Protein 1YY7 (pdb70)

Structure (mmCIF, N/CA/C/O backbone):
data_1YY7
#
_entry.id   1YY7
#
_cell.length_a   100.412
_cell.length_b   100.412
_cell.length_c   181.890
_cell.angle_alpha   90.00
_cell.angle_beta   90.00
_cell.angle_gamma   120.00
#
_symmetry.space_group_name_H-M   'P 65 2 2'
#
loop_
_entity.id
_entity.type
_entity.pdbx_description
1 polymer 'stringent starvation protein A'
2 non-polymer 'CITRIC ACID'
3 water water
#
loop_
_atom_site.group_PDB
_atom_site.id
_atom_site.type_symbol
_atom_site.label_atom_id
_atom_site.label_alt_id
_atom_site.label_comp_id
_atom_site.label_asym_id
_atom_site.label_entity_id
_atom_site.label_seq_id
_atom_site.pdbx_PDB_ins_code
_atom_site.Cartn_x
_atom_site.Cartn_y
_atom_site.Cartn_z
_atom_site.occupancy
_atom_site.B_iso_or_equiv
_atom_site.auth_seq_id
_atom_site.auth_comp_id
_atom_site.auth_asym_id
_atom_site.auth_atom_id
_atom_site.pdbx_PDB_model_num
ATOM 1 N N . ALA A 1 4 ? 65.455 14.395 3.226 1.00 34.53 4 ALA A N 1
ATOM 2 C CA . ALA A 1 4 ? 66.697 15.102 3.661 1.00 36.79 4 ALA A CA 1
ATOM 3 C C . ALA A 1 4 ? 67.032 16.230 2.683 1.00 37.40 4 ALA A C 1
ATOM 4 O O . ALA A 1 4 ? 66.764 16.123 1.478 1.00 33.49 4 ALA A O 1
ATOM 6 N N . ALA A 1 5 ? 67.615 17.309 3.205 1.00 38.58 5 ALA A N 1
ATOM 7 C CA . ALA A 1 5 ? 67.981 18.468 2.383 1.00 34.40 5 ALA A CA 1
ATOM 8 C C . ALA A 1 5 ? 68.825 18.057 1.169 1.00 34.28 5 ALA A C 1
ATOM 9 O O . ALA A 1 5 ? 68.633 18.587 0.077 1.00 29.40 5 ALA A O 1
ATOM 11 N N . ASN A 1 6 ? 69.746 17.112 1.356 1.00 31.45 6 ASN A N 1
ATOM 12 C CA . ASN A 1 6 ? 70.589 16.667 0.246 1.00 38.49 6 ASN A CA 1
ATOM 13 C C . ASN A 1 6 ? 69.814 15.871 -0.810 1.00 42.25 6 ASN A C 1
ATOM 14 O O . ASN A 1 6 ? 70.328 15.612 -1.902 1.00 42.91 6 ASN A O 1
ATOM 19 N N . LYS A 1 7 ? 68.577 15.496 -0.496 1.00 42.13 7 LYS A N 1
ATOM 20 C CA . LYS A 1 7 ? 67.769 14.731 -1.440 1.00 45.58 7 LYS A CA 1
ATOM 21 C C . LYS A 1 7 ? 66.703 15.550 -2.180 1.00 45.51 7 LYS A C 1
ATOM 22 O O . LYS A 1 7 ? 66.088 15.059 -3.128 1.00 46.04 7 LYS A O 1
ATOM 28 N N . ARG A 1 8 ? 66.487 16.791 -1.752 1.00 44.22 8 ARG A N 1
ATOM 29 C CA . ARG A 1 8 ? 65.501 17.660 -2.390 1.00 41.34 8 ARG A CA 1
ATOM 30 C C . ARG A 1 8 ? 66.052 18.190 -3.707 1.00 44.33 8 ARG A C 1
ATOM 31 O O . ARG A 1 8 ? 67.267 18.234 -3.904 1.00 46.72 8 ARG A O 1
ATOM 39 N N . SER A 1 9 ? 65.161 18.598 -4.606 1.00 43.04 9 SER A N 1
ATOM 40 C CA . SER A 1 9 ? 65.578 19.114 -5.908 1.00 43.18 9 SER A CA 1
ATOM 41 C C . SER A 1 9 ? 65.741 20.629 -5.874 1.00 41.17 9 SER A C 1
ATOM 42 O O . SER A 1 9 ? 66.044 21.249 -6.894 1.00 44.14 9 SER A O 1
ATOM 45 N N . VAL A 1 10 ? 65.525 21.216 -4.698 1.00 37.74 10 VAL A N 1
ATOM 46 C CA . VAL A 1 10 ? 65.661 22.658 -4.504 1.00 31.61 10 VAL A CA 1
ATOM 47 C C . VAL A 1 10 ? 66.705 22.912 -3.424 1.00 29.67 10 VAL A C 1
ATOM 48 O O . VAL A 1 10 ? 66.728 22.214 -2.412 1.00 27.22 10 VAL A O 1
ATOM 52 N N . MET A 1 11 ? 67.564 23.903 -3.653 1.00 23.98 11 MET A N 1
ATOM 53 C CA . MET A 1 11 ? 68.619 24.276 -2.707 1.00 22.45 11 MET A CA 1
ATOM 54 C C . MET A 1 11 ? 68.073 24.658 -1.343 1.00 17.76 11 MET A C 1
ATOM 55 O O . MET A 1 11 ? 66.972 25.186 -1.222 1.00 16.94 11 MET A O 1
ATOM 60 N N . THR A 1 12 ? 68.894 24.446 -0.325 1.00 16.10 12 THR A N 1
ATOM 61 C CA . THR A 1 12 ? 68.518 24.806 1.020 1.00 14.65 12 THR A CA 1
ATOM 62 C C . THR A 1 12 ? 69.648 25.616 1.620 1.00 15.07 12 THR A C 1
ATOM 63 O O . THR A 1 12 ? 70.806 25.223 1.516 1.00 17.27 12 THR A O 1
ATOM 67 N N . LEU A 1 13 ? 69.315 26.762 2.209 1.00 11.12 13 LEU A N 1
ATOM 68 C CA . LEU A 1 13 ? 70.308 27.572 2.878 1.00 13.44 13 LEU A CA 1
ATOM 69 C C . LEU A 1 13 ? 69.982 27.589 4.367 1.00 18.24 13 LEU A C 1
ATOM 70 O O . LEU A 1 13 ? 68.870 27.972 4.756 1.00 17.02 13 LEU A O 1
ATOM 75 N N . PHE A 1 14 ? 70.932 27.151 5.192 1.00 14.66 14 PHE A N 1
ATOM 76 C CA . PHE A 1 14 ? 70.769 27.228 6.638 1.00 14.34 14 PHE A CA 1
ATOM 77 C C . PHE A 1 14 ? 71.419 28.567 6.948 1.00 12.02 14 PHE A C 1
ATOM 78 O O . PHE A 1 14 ? 72.597 28.795 6.659 1.00 12.98 14 PHE A O 1
ATOM 86 N N . SER A 1 15 ? 70.640 29.460 7.534 1.00 14.17 15 SER A N 1
ATOM 87 C CA . SER A 1 15 ? 71.097 30.821 7.781 1.00 12.36 15 SER A CA 1
ATOM 88 C C . SER A 1 15 ? 70.922 31.303 9.199 1.00 13.29 15 SER A C 1
ATOM 89 O O . SER A 1 15 ? 70.069 30.807 9.918 1.00 20.52 15 SER A O 1
ATOM 92 N N . GLY A 1 16 ? 71.748 32.261 9.598 1.00 12.64 16 GLY A N 1
ATOM 93 C CA . GLY A 1 16 ? 71.614 32.855 10.913 1.00 12.74 16 GLY A CA 1
ATOM 94 C C . GLY A 1 16 ? 70.799 34.116 10.636 1.00 23.00 16 GLY A C 1
ATOM 95 O O . GLY A 1 16 ? 71.149 34.877 9.725 1.00 22.25 16 GLY A O 1
ATOM 96 N N . PRO A 1 17 ? 69.710 34.370 11.388 1.00 25.63 17 PRO A N 1
ATOM 97 C CA . PRO A 1 17 ? 68.833 35.543 11.216 1.00 24.65 17 PRO A CA 1
ATOM 98 C C . PRO A 1 17 ? 69.515 36.922 11.211 1.00 18.39 17 PRO A C 1
ATOM 99 O O . PRO A 1 17 ? 69.054 37.831 10.531 1.00 18.97 17 PRO A O 1
ATOM 103 N N . THR A 1 18 ? 70.582 37.093 11.984 1.00 18.46 18 THR A N 1
ATOM 104 C CA . THR A 1 18 ? 71.288 38.377 12.003 1.00 17.46 18 THR A CA 1
ATOM 105 C C . THR A 1 18 ? 72.769 38.185 11.703 1.00 14.46 18 THR A C 1
ATOM 106 O O . THR A 1 18 ? 73.582 39.070 11.939 1.00 14.59 18 THR A O 1
ATOM 110 N N . ASP A 1 19 ? 73.116 37.021 11.174 1.00 16.39 19 ASP A N 1
ATOM 111 C CA . ASP A 1 19 ? 74.508 36.711 10.848 1.00 15.58 19 ASP A CA 1
ATOM 112 C C . ASP A 1 19 ? 74.968 37.426 9.562 1.00 16.09 19 ASP A C 1
ATOM 113 O O . ASP A 1 19 ? 74.446 37.161 8.481 1.00 14.83 19 ASP A O 1
ATOM 118 N N . ILE A 1 20 ? 75.952 38.316 9.690 1.00 17.54 20 ILE A N 1
ATOM 119 C CA . ILE A 1 20 ? 76.472 39.083 8.560 1.00 14.91 20 ILE A CA 1
ATOM 120 C C . ILE A 1 20 ? 76.900 38.190 7.401 1.00 17.45 20 ILE A C 1
ATOM 121 O O . ILE A 1 20 ? 76.679 38.527 6.236 1.00 17.87 20 ILE A O 1
ATOM 126 N N . PHE A 1 21 ? 77.490 37.038 7.702 1.00 17.66 21 PHE A N 1
ATOM 127 C CA . PHE A 1 21 ? 77.916 36.133 6.635 1.00 15.68 21 PHE A CA 1
ATOM 128 C C . PHE A 1 21 ? 76.733 35.511 5.895 1.00 14.39 21 PHE A C 1
ATOM 129 O O . PHE A 1 21 ? 76.781 35.337 4.678 1.00 12.76 21 PHE A O 1
ATOM 137 N N . SER A 1 22 ? 75.676 35.165 6.622 1.00 12.15 22 SER A N 1
ATOM 138 C CA . SER A 1 22 ? 74.490 34.593 5.978 1.00 12.98 22 SER A CA 1
ATOM 139 C C . SER A 1 22 ? 73.847 35.678 5.095 1.00 10.39 22 SER A C 1
ATOM 140 O O . SER A 1 22 ? 73.297 35.395 4.032 1.00 11.08 22 SER A O 1
ATOM 143 N N . HIS A 1 23 ? 73.929 36.924 5.547 1.00 12.86 23 HIS A N 1
ATOM 144 C CA . HIS A 1 23 ? 73.363 38.048 4.806 1.00 14.73 23 HIS A CA 1
ATOM 145 C C . HIS A 1 23 ? 74.061 38.163 3.439 1.00 15.20 23 HIS A C 1
ATOM 146 O O . HIS A 1 23 ? 73.406 38.348 2.415 1.00 14.39 23 HIS A O 1
ATOM 153 N N . GLN A 1 24 ? 75.387 38.051 3.425 1.00 10.76 24 GLN A N 1
ATOM 154 C CA . GLN A 1 24 ? 76.122 38.112 2.168 1.00 11.92 24 GLN A CA 1
ATOM 155 C C . GLN A 1 24 ? 75.532 37.110 1.185 1.00 13.55 24 GLN A C 1
ATOM 156 O O . GLN A 1 24 ? 75.206 37.449 0.039 1.00 12.80 24 GLN A O 1
ATOM 162 N N . VAL A 1 25 ? 75.427 35.862 1.639 1.00 11.72 25 VAL A N 1
ATOM 163 C CA . VAL A 1 25 ? 74.908 34.781 0.816 1.00 12.41 25 VAL A CA 1
ATOM 164 C C . VAL A 1 25 ? 73.458 35.023 0.368 1.00 12.81 25 VAL A C 1
ATOM 165 O O . VAL A 1 25 ? 73.120 34.766 -0.781 1.00 11.75 25 VAL A O 1
ATOM 169 N N . ARG A 1 26 ? 72.611 35.517 1.270 1.00 12.12 26 ARG A N 1
ATOM 170 C CA . ARG A 1 26 ? 71.224 35.800 0.906 1.00 11.82 26 ARG A CA 1
ATOM 171 C C . ARG A 1 26 ? 71.122 36.896 -0.176 1.00 14.98 26 ARG A C 1
ATOM 172 O O . ARG A 1 26 ? 70.195 36.886 -0.992 1.00 11.30 26 ARG A O 1
ATOM 180 N N . ILE A 1 27 ? 72.073 37.829 -0.200 1.00 12.84 27 ILE A N 1
ATOM 181 C CA . ILE A 1 27 ? 72.035 38.849 -1.242 1.00 12.17 27 ILE A CA 1
ATOM 182 C C . ILE A 1 27 ? 72.365 38.155 -2.575 1.00 15.91 27 ILE A C 1
ATOM 183 O O . ILE A 1 27 ? 71.683 38.365 -3.585 1.00 14.61 27 ILE A O 1
ATOM 188 N N . VAL A 1 28 ? 73.387 37.304 -2.579 1.00 12.66 28 VAL A N 1
ATOM 189 C CA . VAL A 1 28 ? 73.755 36.624 -3.813 1.00 10.39 28 VAL A CA 1
ATOM 190 C C . VAL A 1 28 ? 72.626 35.710 -4.320 1.00 11.40 28 VAL A C 1
ATOM 191 O O . VAL A 1 28 ? 72.346 35.673 -5.523 1.00 12.30 28 VAL A O 1
ATOM 195 N N . LEU A 1 29 ? 71.960 34.989 -3.422 1.00 11.11 29 LEU A N 1
ATOM 196 C CA . LEU A 1 29 ? 70.876 34.113 -3.868 1.00 13.12 29 LEU A CA 1
ATOM 197 C C . LEU A 1 29 ? 69.787 34.929 -4.546 1.00 10.29 29 LEU A C 1
ATOM 198 O O . LEU A 1 29 ? 69.255 34.519 -5.567 1.00 12.34 29 LEU A O 1
ATOM 203 N N . ALA A 1 30 ? 69.454 36.078 -3.974 1.00 10.87 30 ALA A N 1
ATOM 204 C CA . ALA A 1 30 ? 68.425 36.938 -4.538 1.00 11.62 30 ALA A CA 1
ATOM 205 C C . ALA A 1 30 ? 68.846 37.496 -5.896 1.00 13.71 30 ALA A C 1
ATOM 206 O O . ALA A 1 30 ? 68.028 37.570 -6.805 1.00 15.23 30 ALA A O 1
ATOM 208 N N . GLU A 1 31 ? 70.117 37.884 -6.036 1.00 10.72 31 GLU A N 1
ATOM 209 C CA . GLU A 1 31 ? 70.619 38.419 -7.313 1.00 12.48 31 GLU A CA 1
ATOM 210 C C . GLU A 1 31 ? 70.528 37.387 -8.441 1.00 15.53 31 GLU A C 1
ATOM 211 O O . GLU A 1 31 ? 70.241 37.728 -9.582 1.00 17.20 31 GLU A O 1
ATOM 217 N N . LYS A 1 32 ? 70.799 36.128 -8.109 1.00 16.55 32 LYS A N 1
ATOM 218 C CA . LYS A 1 32 ? 70.751 35.051 -9.071 1.00 11.00 32 LYS A CA 1
ATOM 219 C C . LYS A 1 32 ? 69.310 34.608 -9.341 1.00 13.93 32 LYS A C 1
ATOM 220 O O . LYS A 1 32 ? 69.044 33.929 -10.326 1.00 14.89 32 LYS A O 1
ATOM 226 N N . GLY A 1 33 ? 68.393 34.990 -8.458 1.00 11.56 33 GLY A N 1
ATOM 227 C CA . GLY A 1 33 ? 66.995 34.635 -8.630 1.00 18.80 33 GLY A CA 1
ATOM 228 C C . GLY A 1 33 ? 66.663 33.153 -8.607 1.00 21.61 33 GLY A C 1
ATOM 229 O O . GLY A 1 33 ? 65.610 32.745 -9.105 1.00 21.58 33 GLY A O 1
ATOM 230 N N . VAL A 1 34 ? 67.543 32.345 -8.027 1.00 18.54 34 VAL A N 1
ATOM 231 C CA . VAL A 1 34 ? 67.330 30.898 -7.954 1.00 18.14 34 VAL A CA 1
ATOM 232 C C . VAL A 1 34 ? 66.344 30.488 -6.857 1.00 16.15 34 VAL A C 1
ATOM 233 O O . VAL A 1 34 ? 66.165 31.193 -5.862 1.00 16.04 34 VAL A O 1
ATOM 237 N N . SER A 1 35 ? 65.712 29.339 -7.047 1.00 17.59 35 SER A N 1
ATOM 238 C CA . SER A 1 35 ? 64.788 28.827 -6.046 1.00 21.02 35 SER A CA 1
ATOM 239 C C . SER A 1 35 ? 65.625 28.261 -4.912 1.00 17.39 35 SER A C 1
ATOM 240 O O . SER A 1 35 ? 66.553 27.485 -5.144 1.00 18.99 35 SER A O 1
ATOM 243 N N . VAL A 1 36 ? 65.300 28.662 -3.692 1.00 18.41 36 VAL A N 1
ATOM 244 C CA . VAL A 1 36 ? 66.018 28.179 -2.525 1.00 19.80 36 VAL A CA 1
ATOM 245 C C . VAL A 1 36 ? 65.136 28.264 -1.284 1.00 23.80 36 VAL A C 1
ATOM 246 O O . VAL A 1 36 ? 64.400 29.236 -1.081 1.00 21.56 36 VAL A O 1
ATOM 250 N N . GLU A 1 37 ? 65.209 27.223 -0.466 1.00 20.68 37 GLU A N 1
ATOM 251 C CA . GLU A 1 37 ? 64.455 27.175 0.768 1.00 20.54 37 GLU A CA 1
ATOM 252 C C . GLU A 1 37 ? 65.420 27.670 1.837 1.00 17.78 37 GLU A C 1
ATOM 253 O O . GLU A 1 37 ? 66.445 27.046 2.096 1.00 21.68 37 GLU A O 1
ATOM 259 N N . ILE A 1 38 ? 65.100 28.804 2.439 1.00 18.95 38 ILE A N 1
ATOM 260 C CA . ILE A 1 38 ? 65.958 29.382 3.459 1.00 20.41 38 ILE A CA 1
ATOM 261 C C . ILE A 1 38 ? 65.434 29.103 4.860 1.00 22.82 38 ILE A C 1
ATOM 262 O O . ILE A 1 38 ? 64.302 29.454 5.186 1.00 20.25 38 ILE A O 1
ATOM 267 N N . GLU A 1 39 ? 66.262 28.464 5.680 1.00 19.28 39 GLU A N 1
ATOM 268 C CA . GLU A 1 39 ? 65.893 28.150 7.057 1.00 21.90 39 GLU A CA 1
ATOM 269 C C . GLU A 1 39 ? 66.733 28.941 8.043 1.00 19.26 39 GLU A C 1
ATOM 270 O O . GLU A 1 39 ? 67.945 28.767 8.100 1.00 18.19 39 GLU A O 1
ATOM 276 N N . GLN A 1 40 ? 66.101 29.814 8.813 1.00 17.44 40 GLN A N 1
ATOM 277 C CA . GLN A 1 40 ? 66.832 30.573 9.818 1.00 22.19 40 GLN A CA 1
ATOM 278 C C . GLN A 1 40 ? 66.960 29.611 11.013 1.00 26.98 40 GLN A C 1
ATOM 279 O O . GLN A 1 40 ? 65.957 29.083 11.500 1.00 26.89 40 GLN A O 1
ATOM 285 N N . VAL A 1 41 ? 68.184 29.376 11.478 1.00 22.07 41 VAL A N 1
ATOM 286 C CA . VAL A 1 41 ? 68.389 28.440 12.566 1.00 23.22 41 VAL A CA 1
ATOM 287 C C . VAL A 1 41 ? 68.537 29.087 13.931 1.00 26.84 41 VAL A C 1
ATOM 288 O O . VAL A 1 41 ? 68.787 30.283 14.049 1.00 26.51 41 VAL A O 1
ATOM 292 N N . GLU A 1 42 ? 68.377 28.270 14.964 1.00 29.26 42 GLU A N 1
ATOM 293 C CA . GLU A 1 42 ? 68.506 28.732 16.332 1.00 29.99 42 GLU A CA 1
ATOM 294 C C . GLU A 1 42 ? 69.673 27.928 16.894 1.00 30.80 42 GLU A C 1
ATOM 295 O O . GLU A 1 42 ? 69.708 26.702 1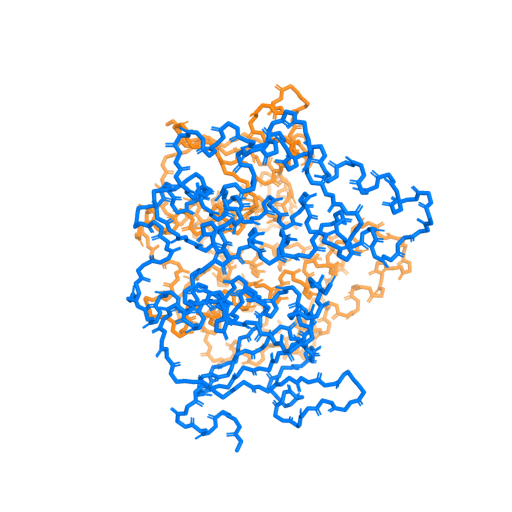6.768 1.00 20.16 42 GLU A O 1
ATOM 301 N N . ALA A 1 43 ? 70.630 28.627 17.496 1.00 29.84 43 ALA A N 1
ATOM 302 C CA . ALA A 1 43 ? 71.822 28.001 18.054 1.00 37.48 43 ALA A CA 1
ATOM 303 C C . ALA A 1 43 ? 71.535 26.835 18.989 1.00 39.35 43 ALA A C 1
ATOM 304 O O . ALA A 1 43 ? 72.242 25.828 18.978 1.00 45.51 43 ALA A O 1
ATOM 306 N N . ASP A 1 44 ? 70.493 26.970 19.794 1.00 40.05 44 ASP A N 1
ATOM 307 C CA . ASP A 1 44 ? 70.136 25.934 20.750 1.00 43.58 44 ASP A CA 1
ATOM 308 C C . ASP A 1 44 ? 69.576 24.663 20.114 1.00 43.16 44 ASP A C 1
ATOM 309 O O . ASP A 1 44 ? 69.783 23.566 20.636 1.00 40.29 44 ASP A O 1
ATOM 314 N N . ASN A 1 45 ? 68.855 24.805 19.003 1.00 34.76 45 ASN A N 1
ATOM 315 C CA . ASN A 1 45 ? 68.262 23.649 18.351 1.00 33.18 45 ASN A CA 1
ATOM 316 C C . ASN A 1 45 ? 68.364 23.659 16.828 1.00 30.68 45 ASN A C 1
ATOM 317 O O . ASN A 1 45 ? 67.398 23.956 16.123 1.00 26.12 45 ASN A O 1
ATOM 322 N N . LEU A 1 46 ? 69.549 23.306 16.340 1.00 22.07 46 LEU A N 1
ATOM 323 C CA . LEU A 1 46 ? 69.840 23.257 14.916 1.00 21.62 46 LEU A CA 1
ATOM 324 C C . LEU A 1 46 ? 69.101 22.130 14.207 1.00 23.86 46 LEU A C 1
ATOM 325 O O . LEU A 1 46 ? 68.897 21.058 14.768 1.00 18.51 46 LEU A O 1
ATOM 330 N N . PRO A 1 47 ? 68.703 22.355 12.947 1.00 21.01 47 PRO A N 1
ATOM 331 C CA . PRO A 1 47 ? 68.000 21.281 12.251 1.00 20.38 47 PRO A CA 1
ATOM 332 C C . PRO A 1 47 ? 68.894 20.069 12.034 1.00 21.53 47 PRO A C 1
ATOM 333 O O . PRO A 1 47 ? 70.104 20.195 11.885 1.00 20.34 47 PRO A O 1
ATOM 337 N N . GLN A 1 48 ? 68.282 18.893 12.020 1.00 19.23 48 GLN A N 1
ATOM 338 C CA . GLN A 1 48 ? 69.011 17.654 11.826 1.00 19.18 48 GLN A CA 1
ATOM 339 C C . GLN A 1 48 ? 69.844 17.609 10.544 1.00 19.50 48 GLN A C 1
ATOM 340 O O . GLN A 1 48 ? 70.962 17.114 10.573 1.00 15.59 48 GLN A O 1
ATOM 346 N N . ASP A 1 49 ? 69.319 18.103 9.422 1.00 18.51 49 ASP A N 1
ATOM 347 C CA . ASP A 1 49 ? 70.104 18.046 8.185 1.00 19.10 49 ASP A CA 1
ATOM 348 C C . ASP A 1 49 ? 71.391 18.859 8.252 1.00 17.23 49 ASP A C 1
ATOM 349 O O . ASP A 1 49 ? 72.391 18.492 7.645 1.00 20.24 49 ASP A O 1
ATOM 354 N N . LEU A 1 50 ? 71.368 19.962 8.983 1.00 18.12 50 LEU A N 1
ATOM 355 C CA . LEU A 1 50 ? 72.559 20.784 9.109 1.00 17.52 50 LEU A CA 1
ATOM 356 C C . LEU A 1 50 ? 73.581 19.989 9.903 1.00 18.07 50 LEU A C 1
ATOM 357 O O . LEU A 1 50 ? 74.765 19.958 9.556 1.00 18.76 50 LEU A O 1
ATOM 362 N N . ILE A 1 51 ? 73.124 19.345 10.970 1.00 17.79 51 ILE A N 1
ATOM 363 C CA . ILE A 1 51 ? 74.016 18.551 11.809 1.00 21.29 51 ILE A CA 1
ATOM 364 C C . ILE A 1 51 ? 74.629 17.394 11.014 1.00 19.51 51 ILE A C 1
ATOM 365 O O . ILE A 1 51 ? 75.826 17.143 11.109 1.00 20.59 51 ILE A O 1
ATOM 370 N N . ASP A 1 52 ? 73.816 16.721 10.206 1.00 21.13 52 ASP A N 1
ATOM 371 C CA . ASP A 1 52 ? 74.297 15.604 9.398 1.00 18.31 52 ASP A CA 1
ATOM 372 C C . ASP A 1 52 ? 75.227 15.996 8.246 1.00 22.19 52 ASP A C 1
ATOM 373 O O . ASP A 1 52 ? 76.166 15.269 7.919 1.00 20.77 52 ASP A O 1
ATOM 378 N N . LEU A 1 53 ? 74.972 17.140 7.622 1.00 18.26 53 LEU A N 1
ATOM 379 C CA . LEU A 1 53 ? 75.773 17.550 6.476 1.00 17.23 53 LEU A CA 1
ATOM 380 C C . LEU A 1 53 ? 76.974 18.444 6.773 1.00 14.70 53 LEU A C 1
ATOM 381 O O . LEU A 1 53 ? 77.943 18.425 6.031 1.00 14.33 53 LEU A O 1
ATOM 386 N N . ASN A 1 54 ? 76.912 19.221 7.850 1.00 15.61 54 ASN A N 1
ATOM 387 C CA . ASN A 1 54 ? 78.006 20.110 8.208 1.00 18.25 54 ASN A CA 1
ATOM 388 C C . ASN A 1 54 ? 78.522 19.778 9.604 1.00 21.17 54 ASN A C 1
ATOM 389 O O . ASN A 1 54 ? 77.979 20.246 10.603 1.00 19.58 54 ASN A O 1
ATOM 394 N N . PRO A 1 55 ? 79.600 18.985 9.688 1.00 22.55 55 PRO A N 1
ATOM 395 C CA . PRO A 1 55 ? 80.175 18.599 10.984 1.00 24.02 55 PRO A CA 1
ATOM 396 C C . PRO A 1 55 ? 80.528 19.758 11.918 1.00 24.81 55 PRO A C 1
ATOM 397 O O . PRO A 1 55 ? 80.604 19.578 13.131 1.00 25.25 55 PRO A O 1
ATOM 401 N N . TYR A 1 56 ? 80.735 20.944 11.364 1.00 18.13 56 TYR A N 1
ATOM 402 C CA . TYR A 1 56 ? 81.076 22.096 12.186 1.00 15.90 56 TYR A CA 1
ATOM 403 C C . TYR A 1 56 ? 79.833 22.812 12.708 1.00 17.80 56 TYR A C 1
ATOM 404 O O . TYR A 1 56 ? 79.938 23.705 13.541 1.00 18.24 56 TYR A O 1
ATOM 413 N N . ARG A 1 57 ? 78.661 22.433 12.201 1.00 18.30 57 ARG A N 1
ATOM 414 C CA . ARG A 1 57 ? 77.405 23.042 12.640 1.00 17.53 57 ARG A CA 1
ATOM 415 C C . ARG A 1 57 ? 77.402 24.570 12.564 1.00 18.53 57 ARG A C 1
ATOM 416 O O . ARG A 1 57 ? 76.987 25.259 13.502 1.00 19.91 57 ARG A O 1
ATOM 424 N N . THR A 1 58 ? 77.869 25.114 11.455 1.00 16.39 58 THR A N 1
ATOM 425 C CA . THR A 1 58 ? 77.900 26.560 11.320 1.00 15.09 58 THR A CA 1
ATOM 426 C C . THR A 1 58 ? 76.956 27.019 10.216 1.00 14.10 58 THR A C 1
ATOM 427 O O . THR A 1 58 ? 76.447 26.210 9.421 1.00 13.88 58 THR A O 1
ATOM 431 N N . VAL A 1 59 ? 76.734 28.327 10.182 1.00 15.67 59 VAL A N 1
ATOM 432 C CA . VAL A 1 59 ? 75.924 28.959 9.159 1.00 16.56 59 VAL A CA 1
ATOM 433 C C . VAL A 1 59 ? 76.778 30.123 8.684 1.00 14.77 59 VAL A C 1
ATOM 434 O O . VAL A 1 59 ? 77.578 30.658 9.452 1.00 16.75 59 VAL A O 1
ATOM 438 N N . PRO A 1 60 ? 76.647 30.504 7.404 1.00 15.48 60 PRO A N 1
ATOM 439 C CA . PRO A 1 60 ? 75.733 29.861 6.452 1.00 14.25 60 PRO A CA 1
ATOM 440 C C . PRO A 1 60 ? 76.237 28.531 5.895 1.00 14.39 60 PRO A C 1
ATOM 441 O O . PRO A 1 60 ? 77.444 28.305 5.773 1.00 11.77 60 PRO A O 1
ATOM 445 N N . THR A 1 61 ? 75.290 27.671 5.540 1.00 11.85 61 THR A N 1
ATOM 446 C CA . THR A 1 61 ? 75.583 26.378 4.928 1.00 14.30 61 THR A CA 1
ATOM 447 C C . THR A 1 61 ? 74.600 26.224 3.785 1.00 15.37 61 THR A C 1
ATOM 448 O O . THR A 1 61 ? 73.389 26.369 3.985 1.00 14.04 61 THR A O 1
ATOM 452 N N . LEU A 1 62 ? 75.111 25.961 2.585 1.00 13.21 62 LEU A N 1
ATOM 453 C CA . LEU A 1 62 ? 74.247 25.772 1.421 1.00 12.31 62 LEU A CA 1
ATOM 454 C C . LEU A 1 62 ? 74.275 24.302 1.032 1.00 15.32 62 LEU A C 1
ATOM 455 O O . LEU A 1 62 ? 75.336 23.708 0.923 1.00 17.46 62 LEU A O 1
ATOM 460 N N . VAL A 1 63 ? 73.105 23.718 0.836 1.00 18.46 63 VAL A N 1
ATOM 461 C CA . VAL A 1 63 ? 73.023 22.331 0.412 1.00 19.50 63 VAL A CA 1
ATOM 462 C C . VAL A 1 63 ? 72.352 22.358 -0.959 1.00 22.04 63 VAL A C 1
ATOM 463 O O . VAL A 1 63 ? 71.224 22.808 -1.093 1.00 20.27 63 VAL A O 1
ATOM 467 N N . ASP A 1 64 ? 73.074 21.916 -1.978 1.00 22.02 64 ASP A N 1
ATOM 468 C CA . ASP A 1 64 ? 72.545 21.867 -3.329 1.00 26.28 64 ASP A CA 1
ATOM 469 C C . ASP A 1 64 ? 72.810 20.426 -3.750 1.00 27.48 64 ASP A C 1
ATOM 470 O O . ASP A 1 64 ? 73.939 20.066 -4.068 1.00 24.17 64 ASP A O 1
ATOM 475 N N . ARG A 1 65 ? 71.770 19.594 -3.701 1.00 31.69 65 ARG A N 1
ATOM 476 C CA . ARG A 1 65 ? 71.896 18.184 -4.054 1.00 36.19 65 ARG A CA 1
ATOM 477 C C . ARG A 1 65 ? 72.875 17.491 -3.101 1.00 36.88 65 ARG A C 1
ATOM 478 O O . ARG A 1 65 ? 72.730 17.607 -1.886 1.00 35.60 65 ARG A O 1
ATOM 486 N N . GLU A 1 66 ? 73.868 16.778 -3.631 1.00 33.83 66 GLU A N 1
ATOM 487 C CA . GLU A 1 66 ? 74.827 16.105 -2.757 1.00 32.47 66 GLU A CA 1
ATOM 488 C C . GLU A 1 66 ? 76.008 16.980 -2.337 1.00 28.79 66 GLU A C 1
ATOM 489 O O . GLU A 1 66 ? 76.938 16.506 -1.685 1.00 28.05 66 GLU A O 1
ATOM 495 N N . LEU A 1 67 ? 75.975 18.256 -2.698 1.00 21.71 67 LEU A N 1
ATOM 496 C CA . LEU A 1 67 ? 77.061 19.152 -2.322 1.00 20.46 67 LEU A CA 1
ATOM 497 C C . LEU A 1 67 ? 76.674 20.020 -1.128 1.00 15.30 67 LEU A C 1
ATOM 498 O O . LEU A 1 67 ? 75.633 20.671 -1.145 1.00 17.89 67 LEU A O 1
ATOM 503 N N . THR A 1 68 ? 77.512 20.021 -0.095 1.00 15.14 68 THR A N 1
ATOM 504 C CA . THR A 1 68 ? 77.285 20.844 1.085 1.00 14.85 68 THR A CA 1
ATOM 505 C C . THR A 1 68 ? 78.430 21.846 1.173 1.00 15.25 68 THR A C 1
ATOM 506 O O . THR A 1 68 ? 79.591 21.459 1.195 1.00 17.29 68 THR A O 1
ATOM 510 N N . LEU A 1 69 ? 78.114 23.137 1.202 1.00 15.54 69 LEU A N 1
ATOM 511 C CA . LEU A 1 69 ? 79.158 24.158 1.293 1.00 12.36 69 LEU A CA 1
ATOM 512 C C . LEU A 1 69 ? 78.937 25.069 2.489 1.00 12.78 69 LEU A C 1
ATOM 513 O O . LEU A 1 69 ? 77.806 25.319 2.904 1.00 12.83 69 LEU A O 1
ATOM 518 N N . TYR A 1 70 ? 80.036 25.506 3.078 1.00 10.22 70 TYR A N 1
ATOM 519 C CA . TYR A 1 70 ? 80.023 26.465 4.158 1.00 11.58 70 TYR A CA 1
ATOM 520 C C . TYR A 1 70 ? 81.206 27.389 3.916 1.00 14.31 70 TYR A C 1
ATOM 521 O O . TYR A 1 70 ? 82.038 27.119 3.062 1.00 13.59 70 TYR A O 1
ATOM 530 N N . GLU A 1 71 ? 81.299 28.470 4.670 1.00 13.95 71 GLU A N 1
ATOM 531 C CA . GLU A 1 71 ? 82.291 29.496 4.360 1.00 16.71 71 GLU A CA 1
ATOM 532 C C . GLU A 1 71 ? 81.614 30.322 3.286 1.00 11.04 71 GLU A C 1
ATOM 533 O O . GLU A 1 71 ? 81.528 29.876 2.134 1.00 13.45 71 GLU A O 1
ATOM 539 N N . SER A 1 72 ? 81.120 31.509 3.624 1.00 16.19 72 SER A N 1
ATOM 540 C CA . SER A 1 72 ? 80.349 32.312 2.669 1.00 14.67 72 SER A CA 1
ATOM 541 C C . SER A 1 72 ? 81.068 32.586 1.327 1.00 15.49 72 SER A C 1
ATOM 542 O O . SER A 1 72 ? 80.414 32.596 0.281 1.00 13.54 72 SER A O 1
ATOM 545 N N . ARG A 1 73 ? 82.379 32.808 1.351 1.00 16.23 73 ARG A N 1
ATOM 546 C CA . ARG A 1 73 ? 83.166 33.072 0.138 1.00 17.84 73 ARG A CA 1
ATOM 547 C C . ARG A 1 73 ? 83.034 31.929 -0.878 1.00 16.19 73 ARG A C 1
ATOM 548 O O . ARG A 1 73 ? 82.813 32.151 -2.070 1.00 13.55 73 ARG A O 1
ATOM 556 N N . ILE A 1 74 ? 83.185 30.708 -0.385 1.00 12.44 74 ILE A N 1
ATOM 557 C CA . ILE A 1 74 ? 83.085 29.508 -1.201 1.00 12.18 74 ILE A CA 1
ATOM 558 C C . ILE A 1 74 ? 81.660 29.372 -1.724 1.00 10.84 74 ILE A C 1
ATOM 559 O O . ILE A 1 74 ? 81.458 29.035 -2.883 1.00 11.62 74 ILE A O 1
ATOM 564 N N . ILE A 1 75 ? 80.672 29.625 -0.863 1.00 14.14 75 ILE A N 1
ATOM 565 C CA . ILE A 1 75 ? 79.271 29.552 -1.283 1.00 13.01 75 ILE A CA 1
ATOM 566 C C . ILE A 1 75 ? 78.991 30.610 -2.359 1.00 12.71 75 ILE A C 1
ATOM 567 O O . ILE A 1 75 ? 78.384 30.310 -3.374 1.00 12.78 75 ILE A O 1
ATOM 572 N N . MET A 1 76 ? 79.437 31.847 -2.138 1.00 15.15 76 MET A N 1
ATOM 573 C CA . MET A 1 76 ? 79.169 32.896 -3.111 1.00 12.41 76 MET A CA 1
ATOM 574 C C . MET A 1 76 ? 79.824 32.643 -4.460 1.00 12.26 76 MET A C 1
ATOM 575 O O . MET A 1 76 ? 79.204 32.875 -5.488 1.00 13.54 76 MET A O 1
ATOM 580 N N . GLU A 1 77 ? 81.068 32.170 -4.473 1.00 13.87 77 GLU A N 1
ATOM 581 C CA . GLU A 1 77 ? 81.728 31.895 -5.744 1.00 14.14 77 GLU A CA 1
ATOM 582 C C . GLU A 1 77 ? 81.085 30.683 -6.420 1.00 17.40 77 GLU A C 1
ATOM 583 O O . GLU A 1 77 ? 81.015 30.602 -7.659 1.00 15.42 77 GLU A O 1
ATOM 589 N N . TYR A 1 78 ? 80.603 29.739 -5.611 1.00 13.21 78 TYR A N 1
ATOM 590 C CA . TYR A 1 78 ? 79.911 28.573 -6.169 1.00 13.52 78 TYR A CA 1
ATOM 591 C C . TYR A 1 78 ? 78.674 29.088 -6.931 1.00 12.62 78 TYR A C 1
ATOM 592 O O . TYR A 1 78 ? 78.451 28.765 -8.110 1.00 13.60 78 TYR A O 1
ATOM 601 N N . LEU A 1 79 ? 77.872 29.895 -6.245 1.00 10.62 79 LEU A N 1
ATOM 602 C CA . LEU A 1 79 ? 76.674 30.458 -6.844 1.00 11.13 79 LEU A CA 1
ATOM 603 C C . LEU A 1 79 ? 76.976 31.241 -8.111 1.00 10.18 79 LEU A C 1
ATOM 604 O O . LEU A 1 79 ? 76.253 31.125 -9.100 1.00 14.20 79 LEU A O 1
ATOM 609 N N . ASP A 1 80 ? 78.052 32.024 -8.101 1.00 9.96 80 ASP A N 1
ATOM 610 C CA . ASP A 1 80 ? 78.400 32.827 -9.285 1.00 10.66 80 ASP A CA 1
ATOM 611 C C . ASP A 1 80 ? 78.847 31.966 -10.468 1.00 12.18 80 ASP A C 1
ATOM 612 O O . ASP A 1 80 ? 78.576 32.297 -11.627 1.00 14.30 80 ASP A O 1
ATOM 617 N N . GLU A 1 81 ? 79.524 30.863 -10.175 1.00 11.71 81 GLU A N 1
ATOM 618 C CA . GLU A 1 81 ? 80.005 29.953 -11.215 1.00 15.18 81 GLU A CA 1
ATOM 619 C C . GLU A 1 81 ? 78.869 29.068 -11.727 1.00 17.07 81 GLU A C 1
ATOM 620 O O . GLU A 1 81 ? 78.729 28.862 -12.929 1.00 13.71 81 GLU A O 1
ATOM 626 N N . ARG A 1 82 ? 78.047 28.567 -10.814 1.00 14.12 82 ARG A N 1
ATOM 627 C CA . ARG A 1 82 ? 76.932 27.703 -11.191 1.00 17.52 82 ARG A CA 1
ATOM 628 C C . ARG A 1 82 ? 75.786 28.454 -11.906 1.00 20.48 82 ARG A C 1
ATOM 629 O O . ARG A 1 82 ? 75.160 27.921 -12.824 1.00 16.89 82 ARG A O 1
ATOM 637 N N . PHE A 1 83 ? 75.529 29.692 -11.492 1.00 17.53 83 PHE A N 1
ATOM 638 C CA . PHE A 1 83 ? 74.469 30.518 -12.075 1.00 18.81 83 PHE A CA 1
ATOM 639 C C . PHE A 1 83 ? 75.101 31.835 -12.546 1.00 19.01 83 PHE A C 1
ATOM 640 O O . PHE A 1 83 ? 75.081 32.827 -11.816 1.00 18.73 83 PHE A O 1
ATOM 648 N N . PRO A 1 84 ? 75.640 31.869 -13.782 1.00 17.69 84 PRO A N 1
ATOM 649 C CA . PRO A 1 84 ? 76.300 33.045 -14.364 1.00 17.49 84 PRO A CA 1
ATOM 650 C C . PRO A 1 84 ? 75.531 34.354 -14.456 1.00 16.02 84 PRO A C 1
ATOM 651 O O . PRO A 1 84 ? 76.139 35.418 -14.419 1.00 17.33 84 PRO A O 1
ATOM 655 N N . HIS A 1 85 ? 74.208 34.283 -14.573 1.00 17.12 85 HIS A N 1
ATOM 656 C CA . HIS A 1 85 ? 73.390 35.489 -14.725 1.00 14.60 85 HIS A CA 1
ATOM 657 C C . HIS A 1 85 ? 72.740 36.017 -13.442 1.00 15.28 85 HIS A C 1
ATOM 658 O O . HIS A 1 85 ? 71.995 35.307 -12.785 1.00 15.55 85 HIS A O 1
ATOM 665 N N . PRO A 1 86 ? 73.054 37.262 -13.049 1.00 14.14 86 PRO A N 1
ATOM 666 C CA . PRO A 1 86 ? 73.961 38.218 -13.696 1.00 15.42 86 PRO A CA 1
ATOM 667 C C . PRO A 1 86 ? 75.376 38.038 -13.105 1.00 13.22 86 PRO A C 1
ATOM 668 O O . PRO A 1 86 ? 75.528 37.582 -11.976 1.00 10.65 86 PRO A O 1
ATOM 672 N N . PRO A 1 87 ? 76.421 38.404 -13.861 1.00 14.33 87 PRO A N 1
ATOM 673 C CA . PRO A 1 87 ? 77.787 38.244 -13.342 1.00 13.32 87 PRO A CA 1
ATOM 674 C C . PRO A 1 87 ? 78.095 39.086 -12.110 1.00 12.89 87 PRO A C 1
ATOM 675 O O . PRO A 1 87 ? 77.853 40.301 -12.106 1.00 11.87 87 PRO A O 1
ATOM 679 N N . LEU A 1 88 ? 78.616 38.446 -11.057 1.00 8.25 88 LEU A N 1
ATOM 680 C CA . LEU A 1 88 ? 78.960 39.175 -9.828 1.00 10.72 88 LEU A CA 1
ATOM 681 C C . LEU A 1 88 ? 80.474 39.204 -9.580 1.00 10.43 88 LEU A C 1
ATOM 682 O O . LEU A 1 88 ? 80.936 39.602 -8.514 1.00 13.14 88 LEU A O 1
ATOM 687 N N . MET A 1 89 ? 81.232 38.778 -10.585 1.00 10.56 89 MET A N 1
ATOM 688 C CA . MET A 1 89 ? 82.690 38.797 -10.534 1.00 10.45 89 MET A CA 1
ATOM 689 C C . MET A 1 89 ? 83.245 39.286 -11.871 1.00 12.50 89 MET A C 1
ATOM 690 O O . MET A 1 89 ? 82.581 39.190 -12.907 1.00 12.43 89 MET A O 1
ATOM 695 N N . PRO A 1 90 ? 84.469 39.841 -11.866 1.00 13.35 90 PRO A N 1
ATOM 696 C CA . PRO A 1 90 ? 85.015 40.297 -13.150 1.00 13.80 90 PRO A CA 1
ATOM 697 C C . PRO A 1 90 ? 85.294 39.030 -13.964 1.00 13.94 90 PRO A C 1
ATOM 698 O O . PRO A 1 90 ? 85.293 37.927 -13.404 1.00 13.47 90 PRO A O 1
ATOM 702 N N . VAL A 1 91 ? 85.522 39.183 -15.266 1.00 9.74 91 VAL A N 1
ATOM 703 C CA . VAL A 1 91 ? 85.818 38.058 -16.130 1.00 12.10 91 VAL A CA 1
ATOM 704 C C . VAL A 1 91 ? 87.315 37.709 -16.187 1.00 11.10 91 VAL A C 1
ATOM 705 O O . VAL A 1 91 ? 87.691 36.530 -16.180 1.00 12.02 91 VAL A O 1
ATOM 709 N N . TYR A 1 92 ? 88.169 38.724 -16.214 1.00 11.42 92 TYR A N 1
ATOM 710 C CA . TYR A 1 92 ? 89.612 38.481 -16.330 1.00 17.48 92 TYR A CA 1
ATOM 711 C C . TYR A 1 92 ? 90.369 38.216 -15.022 1.00 12.11 92 TYR A C 1
ATOM 712 O O . TYR A 1 92 ? 90.019 38.756 -13.973 1.00 14.80 92 TYR A O 1
ATOM 721 N N . PRO A 1 93 ? 91.428 37.379 -15.080 1.00 13.87 93 PRO A N 1
ATOM 722 C CA . PRO A 1 93 ? 92.263 37.003 -13.923 1.00 12.06 93 PRO A CA 1
ATOM 723 C C . PRO A 1 93 ? 92.754 38.146 -13.032 1.00 11.45 93 PRO A C 1
ATOM 724 O O . PRO A 1 93 ? 92.623 38.088 -11.813 1.00 8.67 93 PRO A O 1
ATOM 728 N N . VAL A 1 94 ? 93.322 39.184 -13.634 1.00 14.41 94 VAL A N 1
ATOM 729 C CA . VAL A 1 94 ? 93.821 40.296 -12.842 1.00 14.24 94 VAL A CA 1
ATOM 730 C C . VAL A 1 94 ? 92.696 40.979 -12.049 1.00 15.38 94 VAL A C 1
ATOM 731 O O . VAL A 1 94 ? 92.806 41.133 -10.826 1.00 12.90 94 VAL A O 1
ATOM 735 N N . ALA A 1 95 ? 91.614 41.371 -12.727 1.00 12.76 95 ALA A N 1
ATOM 736 C CA . ALA A 1 95 ? 90.490 42.010 -12.035 1.00 11.93 95 ALA A CA 1
ATOM 737 C C . ALA A 1 95 ? 89.900 41.089 -10.976 1.00 11.41 95 ALA A C 1
ATOM 738 O O . ALA A 1 95 ? 89.497 41.551 -9.898 1.00 12.61 95 ALA A O 1
ATOM 740 N N . ARG A 1 96 ? 89.843 39.796 -11.278 1.00 9.79 96 ARG A N 1
ATOM 741 C CA . ARG A 1 96 ? 89.294 38.833 -10.326 1.00 11.71 96 ARG A CA 1
ATOM 742 C C . ARG A 1 96 ? 90.185 38.752 -9.096 1.00 15.21 96 ARG A C 1
ATOM 743 O O . ARG A 1 96 ? 89.689 38.656 -7.980 1.00 12.41 96 ARG A O 1
ATOM 751 N N . GLY A 1 97 ? 91.500 38.800 -9.298 1.00 15.87 97 GLY A N 1
ATOM 752 C CA . GLY A 1 97 ? 92.399 38.751 -8.156 1.00 16.02 97 GLY A CA 1
ATOM 753 C C . GLY A 1 97 ? 92.195 39.940 -7.238 1.00 14.23 97 GLY A C 1
ATOM 754 O O . GLY A 1 97 ? 92.161 39.787 -6.008 1.00 14.89 97 GLY A O 1
ATOM 755 N N . SER A 1 98 ? 92.062 41.128 -7.833 1.00 15.44 98 SER A N 1
ATOM 756 C CA . SER A 1 98 ? 91.842 42.364 -7.071 1.00 14.14 98 SER A CA 1
ATOM 757 C C . SER A 1 98 ? 90.524 42.289 -6.318 1.00 16.91 98 SER A C 1
ATOM 758 O O . SER A 1 98 ? 90.430 42.754 -5.179 1.00 17.42 98 SER A O 1
ATOM 761 N N . SER A 1 99 ? 89.494 41.723 -6.949 1.00 13.02 99 SER A N 1
ATOM 762 C CA . SER A 1 99 ? 88.208 41.608 -6.274 1.00 17.43 99 SER A CA 1
ATOM 763 C C . SER A 1 99 ? 88.321 40.705 -5.050 1.00 17.29 99 SER A C 1
ATOM 764 O O . SER A 1 99 ? 87.855 41.058 -3.969 1.00 13.51 99 SER A O 1
ATOM 767 N N . ARG A 1 100 ? 88.953 39.547 -5.212 1.00 14.50 100 ARG A N 1
ATOM 768 C CA . ARG A 1 100 ? 89.121 38.626 -4.085 1.00 12.78 100 ARG A CA 1
ATOM 769 C C . ARG A 1 100 ? 89.949 39.283 -2.979 1.00 14.03 100 ARG A C 1
ATOM 770 O O . ARG A 1 100 ? 89.689 39.093 -1.792 1.00 13.64 100 ARG A O 1
ATOM 778 N N . LEU A 1 101 ? 90.958 40.045 -3.369 1.00 14.95 101 LEU A N 1
ATOM 779 C CA . LEU A 1 101 ? 91.791 40.706 -2.383 1.00 17.36 101 LEU A CA 1
ATOM 780 C C . LEU A 1 101 ? 90.949 41.733 -1.599 1.00 18.66 101 LEU A C 1
ATOM 781 O O . LEU A 1 101 ? 91.068 41.829 -0.374 1.00 18.07 101 LEU A O 1
ATOM 786 N N . MET A 1 102 ? 90.095 42.493 -2.283 1.00 15.91 102 MET A N 1
ATOM 787 C CA . MET A 1 102 ? 89.279 43.477 -1.560 1.00 17.38 102 MET A CA 1
ATOM 788 C C . MET A 1 102 ? 88.327 42.789 -0.582 1.00 15.90 102 MET A C 1
ATOM 789 O O . MET A 1 102 ? 88.145 43.258 0.549 1.00 16.53 102 MET A O 1
ATOM 794 N N . MET A 1 103 ? 87.712 41.685 -0.999 1.00 14.18 103 MET A N 1
ATOM 795 C CA . MET A 1 103 ? 86.805 40.992 -0.087 1.00 14.57 103 MET A CA 1
ATOM 796 C C . MET A 1 103 ? 87.572 40.545 1.142 1.00 15.83 103 MET A C 1
ATOM 797 O O . MET A 1 103 ? 87.079 40.645 2.266 1.00 15.43 103 MET A O 1
ATOM 802 N N . HIS A 1 104 ? 88.788 40.069 0.921 1.00 14.91 104 HIS A N 1
ATOM 803 C CA . HIS A 1 104 ? 89.634 39.625 2.023 1.00 20.65 104 HIS A CA 1
ATOM 804 C C . HIS A 1 104 ? 89.940 40.795 2.969 1.00 15.90 104 HIS A C 1
ATOM 805 O O . HIS A 1 104 ? 89.855 40.651 4.191 1.00 18.29 104 HIS A O 1
ATOM 812 N N . ARG A 1 105 ? 90.302 41.945 2.405 1.00 14.75 105 ARG A N 1
ATOM 813 C CA . ARG A 1 105 ? 90.621 43.103 3.226 1.00 15.34 105 ARG A CA 1
ATOM 814 C C . ARG A 1 105 ? 89.415 43.656 3.997 1.00 18.52 105 ARG A C 1
ATOM 815 O O . ARG A 1 105 ? 89.542 44.076 5.159 1.00 19.40 105 ARG A O 1
ATOM 823 N N . ILE A 1 106 ? 88.248 43.669 3.370 1.00 16.53 106 ILE A N 1
ATOM 824 C CA . ILE A 1 106 ? 87.058 44.159 4.058 1.00 17.29 106 ILE A CA 1
ATOM 825 C C . ILE A 1 106 ? 86.804 43.295 5.290 1.00 17.88 106 ILE A C 1
ATOM 826 O O . ILE A 1 106 ? 86.616 43.802 6.397 1.00 18.18 106 ILE A O 1
ATOM 831 N N . GLU A 1 107 ? 86.823 41.984 5.105 1.00 19.60 107 GLU A N 1
ATOM 832 C CA . GLU A 1 107 ? 86.594 41.079 6.220 1.00 18.99 107 GLU A CA 1
ATOM 833 C C . GLU A 1 107 ? 87.688 41.191 7.291 1.00 21.91 107 GLU A C 1
ATOM 834 O O . GLU A 1 107 ? 87.395 41.292 8.483 1.00 18.75 107 GLU A O 1
ATOM 840 N N . HIS A 1 108 ? 88.945 41.180 6.860 1.00 22.04 108 HIS A N 1
ATOM 841 C CA . HIS A 1 108 ? 90.080 41.277 7.783 1.00 26.69 108 HIS A CA 1
ATOM 842 C C . HIS A 1 108 ? 90.188 42.604 8.542 1.00 20.95 108 HIS A C 1
ATOM 843 O O . HIS A 1 108 ? 90.407 42.611 9.749 1.00 21.65 108 HIS A O 1
ATOM 850 N N . ASP A 1 109 ? 90.057 43.715 7.822 1.00 19.15 109 ASP A N 1
ATOM 851 C CA . ASP A 1 109 ? 90.177 45.050 8.405 1.00 19.49 109 ASP A CA 1
ATOM 852 C C . ASP A 1 109 ? 88.902 45.584 9.026 1.00 21.57 109 ASP A C 1
ATOM 853 O O . ASP A 1 109 ? 88.950 46.257 10.060 1.00 20.17 109 ASP A O 1
ATOM 858 N N . TRP A 1 110 ? 87.760 45.307 8.405 1.00 14.05 110 TRP A N 1
ATOM 859 C CA . TRP A 1 110 ? 86.517 45.845 8.943 1.00 13.39 110 TRP A CA 1
ATOM 860 C C . TRP A 1 110 ? 85.616 44.882 9.696 1.00 16.50 110 TRP A C 1
ATOM 861 O O . TRP A 1 110 ? 85.065 45.264 10.717 1.00 19.40 110 TRP A O 1
ATOM 872 N N . TYR A 1 111 ? 85.464 43.646 9.229 1.00 14.95 111 TYR A N 1
ATOM 873 C CA . TYR A 1 111 ? 84.621 42.714 9.972 1.00 19.89 111 TYR A CA 1
ATOM 874 C C . TYR A 1 111 ? 85.219 42.449 11.368 1.00 20.41 111 TYR A C 1
ATOM 875 O O . TYR A 1 111 ? 84.495 42.126 12.313 1.00 24.61 111 TYR A O 1
ATOM 884 N N . SER A 1 112 ? 86.533 42.603 11.507 1.00 23.14 112 SER A N 1
ATOM 885 C CA . SER A 1 112 ? 87.179 42.398 12.800 1.00 21.29 112 SER A CA 1
ATOM 886 C C . SER A 1 112 ? 86.829 43.551 13.746 1.00 24.83 112 SER A C 1
ATOM 887 O O . SER A 1 112 ? 86.689 43.345 14.957 1.00 23.81 112 SER A O 1
ATOM 890 N N . LEU A 1 113 ? 86.692 44.763 13.205 1.00 21.52 113 LEU A N 1
ATOM 891 C CA . LEU A 1 113 ? 86.325 45.906 14.043 1.00 20.93 113 LEU A CA 1
ATOM 892 C C . LEU A 1 113 ? 84.866 45.736 14.477 1.00 25.66 113 LEU A C 1
ATOM 893 O O . LEU A 1 113 ? 84.502 46.020 15.625 1.00 22.23 113 LEU A O 1
ATOM 898 N N . LEU A 1 114 ? 84.030 45.252 13.563 1.00 24.26 114 LEU A N 1
ATOM 899 C CA . LEU A 1 114 ? 82.631 45.028 13.892 1.00 25.36 114 LEU A CA 1
ATOM 900 C C . LEU A 1 114 ? 82.517 44.086 15.097 1.00 29.76 114 LEU A C 1
ATOM 901 O O . LEU A 1 114 ? 81.711 44.317 16.000 1.00 29.70 114 LEU A O 1
ATOM 906 N N . TYR A 1 115 ? 83.323 43.032 15.122 1.00 28.26 115 TYR A N 1
ATOM 907 C CA . TYR A 1 115 ? 83.276 42.095 16.237 1.00 33.07 115 TYR A CA 1
ATOM 908 C C . TYR A 1 115 ? 83.776 42.696 17.552 1.00 32.66 115 TYR A C 1
ATOM 909 O O . TYR A 1 115 ? 83.235 42.396 18.615 1.00 33.63 115 TYR A O 1
ATOM 918 N N . LYS A 1 116 ? 84.793 43.551 17.480 1.00 31.41 116 LYS A N 1
ATOM 919 C CA . LYS A 1 116 ? 85.320 44.208 18.674 1.00 33.15 116 LYS A CA 1
ATOM 920 C C . LYS A 1 116 ? 84.249 45.137 19.225 1.00 34.26 116 LYS A C 1
ATOM 921 O O . LYS A 1 116 ? 84.103 45.289 20.439 1.00 33.77 116 LYS A O 1
ATOM 927 N N . ILE A 1 117 ? 83.500 45.763 18.322 1.00 33.56 117 ILE A N 1
ATOM 928 C CA . ILE A 1 117 ? 82.439 46.673 18.724 1.00 34.58 117 ILE A CA 1
ATOM 929 C C . ILE A 1 117 ? 81.323 45.925 19.445 1.00 35.18 117 ILE A C 1
ATOM 930 O O . ILE A 1 117 ? 80.769 46.432 20.407 1.00 38.41 117 ILE A O 1
ATOM 935 N N . GLU A 1 118 ? 81.010 44.716 18.997 1.00 33.99 118 GLU A N 1
ATOM 936 C CA . GLU A 1 118 ? 79.923 43.961 19.604 1.00 40.88 118 GLU A CA 1
ATOM 937 C C . GLU A 1 118 ? 80.268 43.075 20.787 1.00 40.73 118 GLU A C 1
ATOM 938 O O . GLU A 1 118 ? 79.393 42.741 21.583 1.00 38.62 118 GLU A O 1
ATOM 944 N N . GLN A 1 119 ? 81.527 42.688 20.925 1.00 41.06 119 GLN A N 1
ATOM 945 C CA . GLN A 1 119 ? 81.865 41.816 22.034 1.00 44.32 119 GLN A CA 1
ATOM 946 C C . GLN A 1 119 ? 83.018 42.281 22.920 1.00 45.27 119 GLN A C 1
ATOM 947 O O . GLN A 1 119 ? 83.465 41.546 23.801 1.00 46.63 119 GLN A O 1
ATOM 953 N N . GLY A 1 120 ? 83.485 43.504 22.703 1.00 41.25 120 GLY A N 1
ATOM 954 C CA . GLY A 1 120 ? 84.570 44.019 23.515 1.00 45.53 120 GLY A CA 1
ATOM 955 C C . GLY A 1 120 ? 84.033 44.896 24.629 1.00 46.75 120 GLY A C 1
ATOM 956 O O . GLY A 1 120 ? 82.840 45.211 24.649 1.00 43.64 120 GLY A O 1
ATOM 957 N N . ASN A 1 121 ? 84.894 45.293 25.563 1.00 46.71 121 ASN A N 1
ATOM 958 C CA . ASN A 1 121 ? 84.441 46.153 26.653 1.00 47.02 121 ASN A CA 1
ATOM 959 C C . ASN A 1 121 ? 84.182 47.544 26.092 1.00 46.39 121 ASN A C 1
ATOM 960 O O . ASN A 1 121 ? 84.577 47.842 24.962 1.00 45.95 121 ASN A O 1
ATOM 965 N N . ALA A 1 122 ? 83.513 48.385 26.873 1.00 43.90 122 ALA A N 1
ATOM 966 C CA . ALA A 1 122 ? 83.182 49.744 26.449 1.00 46.16 122 ALA A CA 1
ATOM 967 C C . ALA A 1 122 ? 84.347 50.502 25.816 1.00 45.36 122 ALA A C 1
ATOM 968 O O . ALA A 1 122 ? 84.197 51.122 24.762 1.00 47.03 122 ALA A O 1
ATOM 970 N N . GLN A 1 123 ? 85.503 50.459 26.464 1.00 43.79 123 GLN A N 1
ATOM 971 C CA . GLN A 1 123 ? 86.684 51.154 25.959 1.00 44.74 123 GLN A CA 1
ATOM 972 C C . GLN A 1 123 ? 87.093 50.629 24.571 1.00 43.69 123 GLN A C 1
ATOM 973 O O . GLN A 1 123 ? 87.306 51.409 23.640 1.00 39.23 123 GLN A O 1
ATOM 979 N N . GLU A 1 124 ? 87.198 49.306 24.449 1.00 42.28 124 GLU A N 1
ATOM 980 C CA . GLU A 1 124 ? 87.583 48.655 23.198 1.00 38.02 124 GLU A CA 1
ATOM 981 C C . GLU A 1 124 ? 86.550 48.897 22.103 1.00 36.29 124 GLU A C 1
ATOM 982 O O . GLU A 1 124 ? 86.901 49.249 20.974 1.00 34.13 124 GLU A O 1
ATOM 988 N N . ALA A 1 125 ? 85.280 48.686 22.443 1.00 30.84 125 ALA A N 1
ATOM 989 C CA . ALA A 1 125 ? 84.181 48.879 21.504 1.00 34.03 125 ALA A CA 1
ATOM 990 C C . ALA A 1 125 ? 84.202 50.295 20.942 1.00 33.73 125 ALA A C 1
ATOM 991 O O . ALA A 1 125 ? 84.025 50.493 19.741 1.00 36.94 125 ALA A O 1
ATOM 993 N N . GLU A 1 126 ? 84.422 51.276 21.813 1.00 33.87 126 GLU A N 1
ATOM 994 C CA . GLU A 1 126 ? 84.459 52.672 21.397 1.00 34.65 126 GLU A CA 1
ATOM 995 C C . GLU A 1 126 ? 85.663 52.945 20.507 1.00 35.24 126 GLU A C 1
ATOM 996 O O . GLU A 1 126 ? 85.564 53.695 19.536 1.00 30.72 126 GLU A O 1
ATOM 1002 N N . ALA A 1 127 ? 86.798 52.330 20.830 1.00 34.92 127 ALA A N 1
ATOM 1003 C CA . ALA A 1 127 ? 88.003 52.522 20.031 1.00 31.89 127 ALA A CA 1
ATOM 1004 C C . ALA A 1 127 ? 87.793 51.913 18.642 1.00 31.75 127 ALA A C 1
ATOM 1005 O O . ALA A 1 127 ? 88.209 52.490 17.640 1.00 32.14 127 ALA A O 1
ATOM 1007 N N . ALA A 1 128 ? 87.142 50.750 18.596 1.00 29.73 128 ALA A N 1
ATOM 1008 C CA . ALA A 1 128 ? 86.866 50.058 17.336 1.00 28.18 128 ALA A CA 1
ATOM 1009 C C . ALA A 1 128 ? 85.829 50.843 16.546 1.00 27.63 128 ALA A C 1
ATOM 1010 O O . ALA A 1 128 ? 85.910 50.963 15.321 1.00 28.19 128 ALA A O 1
ATOM 1012 N N . ARG A 1 129 ? 84.856 51.387 17.264 1.00 25.63 129 ARG A N 1
ATOM 1013 C CA . ARG A 1 129 ? 83.811 52.166 16.638 1.00 28.75 129 ARG A CA 1
ATOM 1014 C C . ARG A 1 129 ? 84.410 53.383 15.918 1.00 32.05 129 ARG A C 1
ATOM 1015 O O . ARG A 1 129 ? 84.036 53.693 14.778 1.00 27.19 129 ARG A O 1
ATOM 1023 N N . LYS A 1 130 ? 85.360 54.053 16.571 1.00 29.40 130 LYS A N 1
ATOM 1024 C CA . LYS A 1 130 ? 86.002 55.224 15.984 1.00 31.32 130 LYS A CA 1
ATOM 1025 C C . LYS A 1 130 ? 86.888 54.872 14.796 1.00 29.66 130 LYS A C 1
ATOM 1026 O O . LYS A 1 130 ? 86.925 55.600 13.798 1.00 26.62 130 LYS A O 1
ATOM 1032 N N . GLN A 1 131 ? 87.615 53.765 14.900 1.00 25.27 131 GLN A N 1
ATOM 1033 C CA . GLN A 1 131 ? 88.482 53.364 13.800 1.00 25.89 131 GLN A CA 1
ATOM 1034 C C . GLN A 1 131 ? 87.638 53.006 12.579 1.00 19.94 131 GLN A C 1
ATOM 1035 O O . GLN A 1 131 ? 87.912 53.476 11.482 1.00 23.35 131 GLN A O 1
ATOM 1041 N N . LEU A 1 132 ? 86.605 52.192 12.778 1.00 20.06 132 LEU A N 1
ATOM 1042 C CA . LEU A 1 132 ? 85.749 51.770 11.664 1.00 23.71 132 LEU A CA 1
ATOM 1043 C C . LEU A 1 132 ? 85.099 52.959 10.974 1.00 22.58 132 LEU A C 1
ATOM 1044 O O . LEU A 1 132 ? 85.098 53.050 9.751 1.00 23.26 132 LEU A O 1
ATOM 1049 N N . ARG A 1 133 ? 84.555 53.882 11.759 1.00 24.92 133 ARG A N 1
ATOM 1050 C CA . ARG A 1 133 ? 83.917 55.049 11.177 1.00 22.22 133 ARG A CA 1
ATOM 1051 C C . ARG A 1 133 ? 84.893 55.834 10.300 1.00 24.58 133 ARG A C 1
ATOM 1052 O O . ARG A 1 133 ? 84.546 56.224 9.181 1.00 22.84 133 ARG A O 1
ATOM 1060 N N . GLU A 1 134 ? 86.106 56.061 10.805 1.00 21.89 134 GLU A N 1
ATOM 1061 C CA . GLU A 1 134 ? 87.122 56.809 10.068 1.00 21.80 134 GLU A CA 1
ATOM 1062 C C . GLU A 1 134 ? 87.532 56.116 8.774 1.00 21.47 134 GLU A C 1
ATOM 1063 O O . GLU A 1 134 ? 87.666 56.751 7.729 1.00 21.76 134 GLU A O 1
ATOM 1069 N N . GLU A 1 135 ? 87.766 54.815 8.853 1.00 19.91 135 GLU A N 1
ATOM 1070 C CA . GLU A 1 135 ? 88.210 54.087 7.683 1.00 21.95 135 GLU A CA 1
ATOM 1071 C C . GLU A 1 135 ? 87.148 54.037 6.606 1.00 20.68 135 GLU A C 1
ATOM 1072 O O . GLU A 1 135 ? 87.466 54.148 5.428 1.00 21.26 135 GLU A O 1
ATOM 1078 N N . LEU A 1 136 ? 85.889 53.874 7.004 1.00 20.83 136 LEU A N 1
ATOM 1079 C CA . LEU A 1 136 ? 84.811 53.817 6.027 1.00 19.68 136 LEU A CA 1
ATOM 1080 C C . LEU A 1 136 ? 84.701 55.164 5.327 1.00 20.16 136 LEU A C 1
ATOM 1081 O O . LEU A 1 136 ? 84.613 55.233 4.096 1.00 19.67 136 LEU A O 1
ATOM 1086 N N . LEU A 1 137 ? 84.727 56.245 6.100 1.00 22.77 137 LEU A N 1
ATOM 1087 C CA . LEU A 1 137 ? 84.637 57.575 5.507 1.00 23.24 137 LEU A CA 1
ATOM 1088 C C . LEU A 1 137 ? 85.837 57.853 4.610 1.00 22.43 137 LEU A C 1
ATOM 1089 O O . LEU A 1 137 ? 85.750 58.656 3.686 1.00 24.15 137 LEU A O 1
ATOM 1094 N N . SER A 1 138 ? 86.951 57.180 4.866 1.00 21.52 138 SER A N 1
ATOM 1095 C CA . SER A 1 138 ? 88.144 57.409 4.055 1.00 23.16 138 SER A CA 1
ATOM 1096 C C . SER A 1 138 ? 88.015 56.887 2.626 1.00 19.77 138 SER A C 1
ATOM 1097 O O . SER A 1 138 ? 88.720 57.351 1.724 1.00 18.11 138 SER A O 1
ATOM 1100 N N . ILE A 1 139 ? 87.125 55.927 2.402 1.00 20.20 139 ILE A N 1
ATOM 1101 C CA . ILE A 1 139 ? 86.961 55.401 1.046 1.00 18.02 139 ILE A CA 1
ATOM 1102 C C . ILE A 1 139 ? 85.977 56.220 0.208 1.00 18.45 139 ILE A C 1
ATOM 1103 O O . ILE A 1 139 ? 85.672 55.846 -0.926 1.00 19.61 139 ILE A O 1
ATOM 1108 N N . ALA A 1 140 ? 85.488 57.335 0.754 1.00 17.31 140 ALA A N 1
ATOM 1109 C CA . ALA A 1 140 ? 84.529 58.178 0.034 1.00 15.93 140 ALA A CA 1
ATOM 1110 C C . ALA A 1 140 ? 84.919 58.452 -1.424 1.00 22.79 140 ALA A C 1
ATOM 1111 O O . ALA A 1 140 ? 84.094 58.297 -2.327 1.00 24.16 140 ALA A O 1
ATOM 1113 N N . PRO A 1 141 ? 86.171 58.883 -1.670 1.00 23.14 141 PRO A N 1
ATOM 1114 C CA . PRO A 1 141 ? 86.664 59.178 -3.026 1.00 24.05 141 PRO A CA 1
ATOM 1115 C C . PRO A 1 141 ? 86.363 58.078 -4.051 1.00 23.67 141 PRO A C 1
ATOM 1116 O O . PRO A 1 141 ? 86.159 58.353 -5.236 1.00 21.72 141 PRO A O 1
ATOM 1120 N N . VAL A 1 142 ? 86.357 56.833 -3.592 1.00 19.19 142 VAL A N 1
ATOM 1121 C CA . VAL A 1 142 ? 86.065 55.712 -4.468 1.00 18.40 142 VAL A CA 1
ATOM 1122 C C . VAL A 1 142 ? 84.719 55.938 -5.155 1.00 17.71 142 VAL A C 1
ATOM 1123 O O . VAL A 1 142 ? 84.602 55.786 -6.366 1.00 18.90 142 VAL A O 1
ATOM 1127 N N . PHE A 1 143 ? 83.717 56.355 -4.389 1.00 17.68 143 PHE A N 1
ATOM 1128 C CA . PHE A 1 143 ? 82.381 56.539 -4.948 1.00 21.06 143 PHE A CA 1
ATOM 1129 C C . PHE A 1 143 ? 82.213 57.728 -5.884 1.00 25.00 143 PHE A C 1
ATOM 1130 O O . PHE A 1 143 ? 81.135 57.948 -6.468 1.00 24.22 143 PHE A O 1
ATOM 1138 N N . ASN A 1 144 ? 83.282 58.498 -6.031 1.00 25.59 144 ASN A N 1
ATOM 1139 C CA . ASN A 1 144 ? 83.258 59.614 -6.957 1.00 27.55 144 ASN A CA 1
ATOM 1140 C C . ASN A 1 144 ? 83.793 59.108 -8.291 1.00 23.88 144 ASN A C 1
ATOM 1141 O O . ASN A 1 144 ? 83.612 59.753 -9.319 1.00 24.55 144 ASN A O 1
ATOM 1146 N N . GLU A 1 145 ? 84.429 57.937 -8.267 1.00 21.61 145 GLU A N 1
ATOM 1147 C CA . GLU A 1 145 ? 84.967 57.337 -9.478 1.00 21.32 145 GLU A CA 1
ATOM 1148 C C . GLU A 1 145 ? 84.009 56.304 -10.070 1.00 19.90 145 GLU A C 1
ATOM 1149 O O . GLU A 1 145 ? 83.829 56.249 -11.285 1.00 17.80 145 GLU A O 1
ATOM 1155 N N . THR A 1 146 ? 83.411 55.478 -9.216 1.00 14.19 146 THR A N 1
ATOM 1156 C CA . THR A 1 146 ? 82.479 54.452 -9.674 1.00 16.00 146 THR A CA 1
ATOM 1157 C C . THR A 1 146 ? 81.282 54.368 -8.722 1.00 15.06 146 THR A C 1
ATOM 1158 O O . THR A 1 146 ? 81.390 54.712 -7.551 1.00 15.28 146 THR A O 1
ATOM 1162 N N . PRO A 1 147 ? 80.114 53.938 -9.230 1.00 12.32 147 PRO A N 1
ATOM 1163 C CA . PRO A 1 147 ? 78.903 53.813 -8.409 1.00 11.57 147 PRO A CA 1
ATOM 1164 C C . PRO A 1 147 ? 79.006 52.735 -7.325 1.00 13.30 147 PRO A C 1
ATOM 1165 O O . PRO A 1 147 ? 78.439 52.883 -6.244 1.00 12.04 147 PRO A O 1
ATOM 1169 N N . PHE A 1 148 ? 79.744 51.664 -7.601 1.00 10.37 148 PHE A N 1
ATOM 1170 C CA . PHE A 1 148 ? 79.910 50.572 -6.620 1.00 12.82 148 PHE A CA 1
ATOM 1171 C C . PHE A 1 148 ? 81.344 50.581 -6.094 1.00 13.09 148 PHE A C 1
ATOM 1172 O O . PHE A 1 148 ? 82.161 51.425 -6.479 1.00 14.60 148 PHE A O 1
ATOM 1180 N N . PHE A 1 149 ? 81.670 49.649 -5.210 1.00 12.65 149 PHE A N 1
ATOM 1181 C CA . PHE A 1 149 ? 83.015 49.659 -4.643 1.00 14.67 149 PHE A CA 1
ATOM 1182 C C . PHE A 1 149 ? 84.062 49.194 -5.634 1.00 18.05 149 PHE A C 1
ATOM 1183 O O . PHE A 1 149 ? 84.241 47.990 -5.856 1.00 17.14 149 PHE A O 1
ATOM 1191 N N . MET A 1 150 ? 84.750 50.172 -6.224 1.00 15.15 150 MET A N 1
ATOM 1192 C CA . MET A 1 150 ? 85.784 49.927 -7.213 1.00 15.51 150 MET A CA 1
ATOM 1193 C C . MET A 1 150 ? 85.248 49.094 -8.364 1.00 17.95 150 MET A C 1
ATOM 1194 O O . MET A 1 150 ? 85.920 48.193 -8.884 1.00 17.27 150 MET A O 1
ATOM 1199 N N . SER A 1 151 ? 84.028 49.413 -8.776 1.00 17.22 151 SER A N 1
ATOM 1200 C CA . SER A 1 151 ? 83.391 48.679 -9.863 1.00 15.66 151 SER A CA 1
ATOM 1201 C C . SER A 1 151 ? 82.217 49.460 -10.435 1.00 16.89 151 SER A C 1
ATOM 1202 O O . SER A 1 151 ? 81.515 50.175 -9.713 1.00 13.60 151 SER A O 1
ATOM 1205 N N . GLU A 1 152 ? 82.017 49.313 -11.741 1.00 16.18 152 GLU A N 1
ATOM 1206 C CA . GLU A 1 152 ? 80.921 49.971 -12.430 1.00 14.67 152 GLU A CA 1
ATOM 1207 C C . GLU A 1 152 ? 79.605 49.247 -12.122 1.00 17.30 152 GLU A C 1
ATOM 1208 O O . GLU A 1 152 ? 78.530 49.842 -12.179 1.00 14.64 152 GLU A O 1
ATOM 1214 N N . GLU A 1 153 ? 79.692 47.958 -11.802 1.00 14.97 153 GLU A N 1
ATOM 1215 C CA . GLU A 1 153 ? 78.496 47.185 -11.496 1.00 16.99 153 GLU A CA 1
ATOM 1216 C C . GLU A 1 153 ? 78.550 46.480 -10.133 1.00 15.67 153 GLU A C 1
ATOM 1217 O O . GLU A 1 153 ? 79.625 46.166 -9.616 1.00 14.10 153 GLU A O 1
ATOM 1223 N N . PHE A 1 154 ? 77.378 46.278 -9.541 1.00 11.17 154 PHE A N 1
ATOM 1224 C CA . PHE A 1 154 ? 77.256 45.600 -8.258 1.00 11.35 154 PHE A CA 1
ATOM 1225 C C . PHE A 1 154 ? 77.980 44.242 -8.367 1.00 14.27 154 PHE A C 1
ATOM 1226 O O . PHE A 1 154 ? 77.758 43.500 -9.331 1.00 13.55 154 PHE A O 1
ATOM 1234 N N . SER A 1 155 ? 78.842 43.920 -7.399 1.00 11.67 155 SER A N 1
ATOM 1235 C CA . SER A 1 155 ? 79.590 42.645 -7.425 1.00 11.52 155 SER A CA 1
ATOM 1236 C C . SER A 1 155 ? 79.668 41.994 -6.044 1.00 10.94 155 SER A C 1
ATOM 1237 O O . SER A 1 155 ? 79.120 42.513 -5.073 1.00 11.09 155 SER A O 1
ATOM 1240 N N . LEU A 1 156 ? 80.354 40.854 -5.959 1.00 11.50 156 LEU A N 1
ATOM 1241 C CA . LEU A 1 156 ? 80.520 40.165 -4.671 1.00 14.70 156 LEU A CA 1
ATOM 1242 C C . LEU A 1 156 ? 81.240 41.068 -3.650 1.00 17.93 156 LEU A C 1
ATOM 1243 O O . LEU A 1 156 ? 81.080 40.894 -2.431 1.00 12.91 156 LEU A O 1
ATOM 1248 N N . VAL A 1 157 ? 82.036 42.028 -4.127 1.00 12.75 157 VAL A N 1
ATOM 1249 C CA . VAL A 1 157 ? 82.713 42.923 -3.197 1.00 10.17 157 VAL A CA 1
ATOM 1250 C C . VAL A 1 157 ? 81.644 43.737 -2.442 1.00 12.32 157 VAL A C 1
ATOM 1251 O O . VAL A 1 157 ? 81.744 43.940 -1.222 1.00 12.47 157 VAL A O 1
ATOM 1255 N N . ASP A 1 158 ? 80.618 44.193 -3.158 1.00 12.59 158 ASP A N 1
ATOM 1256 C CA . ASP A 1 158 ? 79.529 44.960 -2.530 1.00 14.58 158 ASP A CA 1
ATOM 1257 C C . ASP A 1 158 ? 78.681 44.031 -1.639 1.00 14.03 158 ASP A C 1
ATOM 1258 O O . ASP A 1 158 ? 78.027 44.495 -0.706 1.00 13.05 158 ASP A O 1
ATOM 1263 N N . CYS A 1 159 ? 78.695 42.730 -1.937 1.00 12.44 159 CYS A N 1
ATOM 1264 C CA . CYS A 1 159 ? 77.964 41.759 -1.139 1.00 15.07 159 CYS A CA 1
ATOM 1265 C C . CYS A 1 159 ? 78.643 41.603 0.220 1.00 14.14 159 CYS A C 1
ATOM 1266 O O . CYS A 1 159 ? 78.032 41.110 1.160 1.00 15.78 159 CYS A O 1
ATOM 1269 N N . TYR A 1 160 ? 79.908 42.020 0.311 1.00 16.74 160 TYR A N 1
ATOM 1270 C CA . TYR A 1 160 ? 80.675 42.003 1.571 1.00 13.87 160 TYR A CA 1
ATOM 1271 C C . TYR A 1 160 ? 80.457 43.312 2.311 1.00 10.14 160 TYR A C 1
ATOM 1272 O O . TYR A 1 160 ? 80.230 43.325 3.516 1.00 13.96 160 TYR A O 1
ATOM 1281 N N . LEU A 1 161 ? 80.543 44.420 1.582 1.00 12.48 161 LEU A N 1
ATOM 1282 C CA . LEU A 1 161 ? 80.403 45.737 2.184 1.00 13.02 161 LEU A CA 1
ATOM 1283 C C . LEU A 1 161 ? 78.983 46.129 2.604 1.00 16.38 161 LEU A C 1
ATOM 1284 O O . LEU A 1 161 ? 78.796 46.671 3.687 1.00 16.11 161 LEU A O 1
ATOM 1289 N N . ALA A 1 162 ? 77.986 45.841 1.767 1.00 16.32 162 ALA A N 1
ATOM 1290 C CA . ALA A 1 162 ? 76.598 46.203 2.071 1.00 15.58 162 ALA A CA 1
ATOM 1291 C C . ALA A 1 162 ? 76.095 45.726 3.443 1.00 17.63 162 ALA A C 1
ATOM 1292 O O . ALA A 1 162 ? 75.564 46.533 4.218 1.00 17.27 162 ALA A O 1
ATOM 1294 N N . PRO A 1 163 ? 76.223 44.418 3.751 1.00 13.62 163 PRO A N 1
ATOM 1295 C CA . PRO A 1 163 ? 75.774 43.890 5.049 1.00 13.09 163 PRO A CA 1
ATOM 1296 C C . PRO A 1 163 ? 76.443 44.607 6.225 1.00 15.09 163 PRO A C 1
ATOM 1297 O O . PRO A 1 163 ? 75.848 44.764 7.298 1.00 14.34 163 PRO A O 1
ATOM 1301 N N . LEU A 1 164 ? 77.693 45.023 6.033 1.00 18.15 164 LEU A N 1
ATOM 1302 C CA . LEU A 1 164 ? 78.421 45.735 7.088 1.00 15.98 164 LEU A CA 1
ATOM 1303 C C . LEU A 1 164 ? 77.821 47.120 7.280 1.00 15.57 164 LEU A C 1
ATOM 1304 O O . LEU A 1 164 ? 77.480 47.512 8.403 1.00 14.92 164 LEU A O 1
ATOM 1309 N N . LEU A 1 165 ? 77.685 47.870 6.189 1.00 15.06 165 LEU A N 1
ATOM 1310 C CA . LEU A 1 165 ? 77.125 49.219 6.298 1.00 15.69 165 LEU A CA 1
ATOM 1311 C C . LEU A 1 165 ? 75.685 49.184 6.824 1.00 15.99 165 LEU A C 1
ATOM 1312 O O . LEU A 1 165 ? 75.257 50.092 7.533 1.00 14.42 165 LEU A O 1
ATOM 1317 N N . TRP A 1 166 ? 74.952 48.127 6.493 1.00 12.99 166 TRP A N 1
ATOM 1318 C CA . TRP A 1 166 ? 73.571 48.002 6.941 1.00 13.74 166 TRP A CA 1
ATOM 1319 C C . TRP A 1 166 ? 73.521 47.934 8.467 1.00 17.77 166 TRP A C 1
ATOM 1320 O O . TRP A 1 166 ? 72.555 48.386 9.081 1.00 16.62 166 TRP A O 1
ATOM 1331 N N . ARG A 1 167 ? 74.578 47.389 9.069 1.00 17.23 167 ARG A N 1
ATOM 1332 C CA . ARG A 1 167 ? 74.649 47.237 10.521 1.00 15.08 167 ARG A CA 1
ATOM 1333 C C . ARG A 1 167 ? 75.196 48.440 11.307 1.00 17.93 167 ARG A C 1
ATOM 1334 O O . ARG A 1 167 ? 75.240 48.410 12.540 1.00 16.35 167 ARG A O 1
ATOM 1342 N N . LEU A 1 168 ? 75.596 49.502 10.620 1.00 15.07 168 LEU A N 1
ATOM 1343 C CA . LEU A 1 168 ? 76.137 50.663 11.328 1.00 20.88 168 LEU A CA 1
ATOM 1344 C C . LEU A 1 168 ? 75.231 51.167 12.467 1.00 23.02 168 LEU A C 1
ATOM 1345 O O . LEU A 1 168 ? 75.720 51.568 13.522 1.00 21.69 168 LEU A O 1
ATOM 1350 N N . PRO A 1 169 ? 73.900 51.151 12.274 1.00 27.01 169 PRO A N 1
ATOM 1351 C CA . PRO A 1 169 ? 73.043 51.625 13.372 1.00 24.64 169 PRO A CA 1
ATOM 1352 C C . PRO A 1 169 ? 73.252 50.815 14.657 1.00 26.02 169 PRO A C 1
ATOM 1353 O O . PRO A 1 169 ? 73.319 51.371 15.742 1.00 24.13 169 PRO A O 1
ATOM 1357 N N . VAL A 1 170 ? 73.362 49.497 14.535 1.00 28.94 170 VAL A N 1
ATOM 1358 C CA . VAL A 1 170 ? 73.551 48.665 15.714 1.00 31.67 170 VAL A CA 1
ATOM 1359 C C . VAL A 1 170 ? 74.959 48.817 16.282 1.00 31.61 170 VAL A C 1
ATOM 1360 O O . VAL A 1 170 ? 75.218 48.448 17.427 1.00 32.79 170 VAL A O 1
ATOM 1364 N N . LEU A 1 171 ? 75.868 49.358 15.479 1.00 30.94 171 LEU A N 1
ATOM 1365 C CA . LEU A 1 171 ? 77.244 49.554 15.919 1.00 27.33 171 LEU A CA 1
ATOM 1366 C C . LEU A 1 171 ? 77.424 50.967 16.491 1.00 28.38 171 LEU A C 1
ATOM 1367 O O . LEU A 1 171 ? 78.517 51.345 16.913 1.00 25.60 171 LEU A O 1
ATOM 1372 N N . GLY A 1 172 ? 76.350 51.748 16.492 1.00 29.29 172 GLY A N 1
ATOM 1373 C CA . GLY A 1 172 ? 76.427 53.103 17.013 1.00 26.26 172 GLY A CA 1
ATOM 1374 C C . GLY A 1 172 ? 77.258 54.032 16.155 1.00 26.32 172 GLY A C 1
ATOM 1375 O O . GLY A 1 172 ? 77.931 54.927 16.666 1.00 24.49 172 GLY A O 1
ATOM 1376 N N . ILE A 1 173 ? 77.214 53.823 14.844 1.00 23.92 173 ILE A N 1
ATOM 1377 C CA . ILE A 1 173 ? 77.965 54.645 13.905 1.00 24.13 173 ILE A CA 1
ATOM 1378 C C . ILE A 1 173 ? 77.015 55.355 12.943 1.00 23.27 173 ILE A C 1
ATOM 1379 O O . ILE A 1 173 ? 76.077 54.751 12.437 1.00 24.53 173 ILE A O 1
ATOM 1384 N N . GLU A 1 174 ? 77.272 56.634 12.695 1.00 28.12 174 GLU A N 1
ATOM 1385 C CA . GLU A 1 174 ? 76.455 57.437 11.790 1.00 29.30 174 GLU A CA 1
ATOM 1386 C C . GLU A 1 174 ? 77.376 58.387 11.023 1.00 29.24 174 GLU A C 1
ATOM 1387 O O . GLU A 1 174 ? 78.286 58.985 11.608 1.00 30.83 174 GLU A O 1
ATOM 1393 N N . PHE A 1 175 ? 77.146 58.529 9.720 1.00 28.75 175 PHE A N 1
ATOM 1394 C CA . PHE A 1 175 ? 77.986 59.393 8.899 1.00 24.76 175 PHE A CA 1
ATOM 1395 C C . PHE A 1 175 ? 77.519 60.837 8.756 1.00 28.01 175 PHE A C 1
ATOM 1396 O O . PHE A 1 175 ? 76.384 61.111 8.357 1.00 26.42 175 PHE A O 1
ATOM 1404 N N . THR A 1 176 ? 78.426 61.750 9.084 1.00 30.08 176 THR A N 1
ATOM 1405 C CA . THR A 1 176 ? 78.215 63.190 8.964 1.00 28.92 176 THR A CA 1
ATOM 1406 C C . THR A 1 176 ? 79.587 63.705 8.578 1.00 30.05 176 THR A C 1
ATOM 1407 O O . THR A 1 176 ? 80.578 62.986 8.710 1.00 28.81 176 THR A O 1
ATOM 1411 N N . GLY A 1 177 ? 79.656 64.936 8.093 1.00 29.73 177 GLY A N 1
ATOM 1412 C CA . GLY A 1 177 ? 80.946 65.487 7.734 1.00 28.73 177 GLY A CA 1
ATOM 1413 C C . GLY A 1 177 ? 81.526 65.025 6.413 1.00 33.09 177 GLY A C 1
ATOM 1414 O O . GLY A 1 177 ? 80.832 64.458 5.565 1.00 33.68 177 GLY A O 1
ATOM 1415 N N . ALA A 1 178 ? 82.817 65.282 6.244 1.00 28.81 178 ALA A N 1
ATOM 1416 C CA . ALA A 1 178 ? 83.529 64.931 5.026 1.00 28.17 178 ALA A CA 1
ATOM 1417 C C . ALA A 1 178 ? 83.407 63.459 4.654 1.00 25.80 178 ALA A C 1
ATOM 1418 O O . ALA A 1 178 ? 83.740 62.577 5.443 1.00 24.30 178 ALA A O 1
ATOM 1420 N N . GLY A 1 179 ? 82.924 63.206 3.441 1.00 25.37 179 GLY A N 1
ATOM 1421 C CA . GLY A 1 179 ? 82.773 61.842 2.961 1.00 23.12 179 GLY A CA 1
ATOM 1422 C C . GLY A 1 179 ? 81.427 61.197 3.253 1.00 22.77 179 GLY A C 1
ATOM 1423 O O . GLY A 1 179 ? 81.121 60.146 2.692 1.00 23.19 179 GLY A O 1
ATOM 1424 N N . SER A 1 180 ? 80.619 61.815 4.113 1.00 17.94 180 SER A N 1
ATOM 1425 C CA . SER A 1 180 ? 79.329 61.248 4.469 1.00 19.64 180 SER A CA 1
ATOM 1426 C C . SER A 1 180 ? 78.391 61.208 3.268 1.00 21.58 180 SER A C 1
ATOM 1427 O O . SER A 1 180 ? 77.619 60.262 3.101 1.00 20.40 180 SER A O 1
ATOM 1430 N N . LYS A 1 181 ? 78.465 62.235 2.432 1.00 23.11 181 LYS A N 1
ATOM 1431 C CA . LYS A 1 181 ? 77.631 62.309 1.247 1.00 25.98 181 LYS A CA 1
ATOM 1432 C C . LYS A 1 181 ? 77.920 61.130 0.335 1.00 21.49 181 LYS A C 1
ATOM 1433 O O . LYS A 1 181 ? 76.998 60.487 -0.157 1.00 20.92 181 LYS A O 1
ATOM 1439 N N . GLU A 1 182 ? 79.201 60.850 0.112 1.00 21.85 182 GLU A N 1
ATOM 1440 C CA . GLU A 1 182 ? 79.594 59.738 -0.748 1.00 18.53 182 GLU A CA 1
ATOM 1441 C C . GLU A 1 182 ? 79.133 58.396 -0.183 1.00 17.50 182 GLU A C 1
ATOM 1442 O O . GLU A 1 182 ? 78.577 57.577 -0.904 1.00 16.82 182 GLU A O 1
ATOM 1448 N N . LEU A 1 183 ? 79.388 58.171 1.103 1.00 16.83 183 LEU A N 1
ATOM 1449 C CA . LEU A 1 183 ? 79.015 56.918 1.731 1.00 20.94 183 LEU A CA 1
ATOM 1450 C C . LEU A 1 183 ? 77.507 56.724 1.721 1.00 21.25 183 LEU A C 1
ATOM 1451 O O . LEU A 1 183 ? 77.014 55.627 1.432 1.00 20.23 183 LEU A O 1
ATOM 1456 N N . LYS A 1 184 ? 76.773 57.787 2.022 1.00 22.49 184 LYS A N 1
ATOM 1457 C CA . LYS A 1 184 ? 75.321 57.705 2.042 1.00 22.85 184 LYS A CA 1
ATOM 1458 C C . LYS A 1 184 ? 74.767 57.439 0.647 1.00 17.38 184 LYS A C 1
ATOM 1459 O O . LYS A 1 184 ? 73.789 56.714 0.499 1.00 20.42 184 LYS A O 1
ATOM 1465 N N . GLY A 1 185 ? 75.395 58.014 -0.377 1.00 19.67 185 GLY A N 1
ATOM 1466 C CA . GLY A 1 185 ? 74.941 57.771 -1.737 1.00 16.07 185 GLY A CA 1
ATOM 1467 C C . GLY A 1 185 ? 75.137 56.307 -2.119 1.00 16.50 185 GLY A C 1
ATOM 1468 O O . GLY A 1 185 ? 74.312 55.712 -2.814 1.00 15.12 185 GLY A O 1
ATOM 1469 N N . TYR A 1 186 ? 76.243 55.718 -1.671 1.00 17.49 186 TYR A N 1
ATOM 1470 C CA . TYR A 1 186 ? 76.513 54.319 -1.973 1.00 15.39 186 TYR A CA 1
ATOM 1471 C C . TYR A 1 186 ? 75.497 53.450 -1.231 1.00 14.84 186 TYR A C 1
ATOM 1472 O O . TYR A 1 186 ? 74.919 52.530 -1.802 1.00 18.07 186 TYR A O 1
ATOM 1481 N N . MET A 1 187 ? 75.274 53.747 0.043 1.00 14.83 187 MET A N 1
ATOM 1482 C CA . MET A 1 187 ? 74.325 52.975 0.829 1.00 16.34 187 MET A CA 1
ATOM 1483 C C . MET A 1 187 ? 72.933 53.004 0.193 1.00 17.56 187 MET A C 1
ATOM 1484 O O . MET A 1 187 ? 72.260 51.974 0.100 1.00 18.83 187 MET A O 1
ATOM 1489 N N . THR A 1 188 ? 72.505 54.174 -0.270 1.00 17.75 188 THR A N 1
ATOM 1490 C CA . THR A 1 188 ? 71.205 54.301 -0.926 1.00 18.54 188 THR A CA 1
ATOM 1491 C C . THR A 1 188 ? 71.150 53.397 -2.162 1.00 22.61 188 THR A C 1
ATOM 1492 O O . THR A 1 188 ? 70.179 52.651 -2.385 1.00 21.61 188 THR A O 1
ATOM 1496 N N . ARG A 1 189 ? 72.198 53.481 -2.972 1.00 15.85 189 ARG A N 1
ATOM 1497 C CA . ARG A 1 189 ? 72.296 52.700 -4.183 1.00 12.78 189 ARG A CA 1
ATOM 1498 C C . ARG A 1 189 ? 72.210 51.192 -3.926 1.00 20.17 189 ARG A C 1
ATOM 1499 O O . ARG A 1 189 ? 71.479 50.484 -4.623 1.00 19.94 189 ARG A O 1
ATOM 1507 N N . VAL A 1 190 ? 72.942 50.678 -2.938 1.00 14.90 190 VAL A N 1
ATOM 1508 C CA . VAL A 1 190 ? 72.858 49.241 -2.682 1.00 14.14 190 VAL A CA 1
ATOM 1509 C C . VAL A 1 190 ? 71.640 48.825 -1.840 1.00 11.67 190 VAL A C 1
ATOM 1510 O O . VAL A 1 190 ? 71.012 47.832 -2.157 1.00 17.04 190 VAL A O 1
ATOM 1514 N N . PHE A 1 191 ? 71.294 49.566 -0.791 1.00 10.87 191 PHE A N 1
ATOM 1515 C CA . PHE A 1 191 ? 70.142 49.188 0.029 1.00 10.18 191 PHE A CA 1
ATOM 1516 C C . PHE A 1 191 ? 68.800 49.205 -0.734 1.00 14.34 191 PHE A C 1
ATOM 1517 O O . PHE A 1 191 ? 67.850 48.551 -0.322 1.00 16.50 191 PHE A O 1
ATOM 1525 N N . GLU A 1 192 ? 68.697 49.955 -1.833 1.00 15.61 192 GLU A N 1
ATOM 1526 C CA . GLU A 1 192 ? 67.433 49.984 -2.580 1.00 13.06 192 GLU A CA 1
ATOM 1527 C C . GLU A 1 192 ? 67.292 48.842 -3.598 1.00 19.90 192 GLU A C 1
ATOM 1528 O O . GLU A 1 192 ? 66.214 48.646 -4.170 1.00 19.15 192 GLU A O 1
ATOM 1534 N N . ARG A 1 193 ? 68.363 48.093 -3.843 1.00 14.29 193 ARG A N 1
ATOM 1535 C CA . ARG A 1 193 ? 68.304 47.017 -4.834 1.00 15.23 193 ARG A CA 1
ATOM 1536 C C . ARG A 1 193 ? 67.315 45.937 -4.475 1.00 11.70 193 ARG A C 1
ATOM 1537 O O . ARG A 1 193 ? 67.209 45.558 -3.311 1.00 15.87 193 ARG A O 1
ATOM 1545 N N . ASP A 1 194 ? 66.599 45.445 -5.483 1.00 12.30 194 ASP A N 1
ATOM 1546 C CA . ASP A 1 194 ? 65.619 44.379 -5.292 1.00 14.68 194 ASP A CA 1
ATOM 1547 C C . ASP A 1 194 ? 66.237 43.258 -4.458 1.00 15.95 194 ASP A C 1
ATOM 1548 O O . ASP A 1 194 ? 65.652 42.826 -3.465 1.00 15.30 194 ASP A O 1
ATOM 1553 N N . ALA A 1 195 ? 67.420 42.801 -4.866 1.00 11.76 195 ALA A N 1
ATOM 1554 C CA . ALA A 1 195 ? 68.107 41.697 -4.184 1.00 14.02 195 ALA A CA 1
ATOM 1555 C C . ALA A 1 195 ? 68.467 41.963 -2.719 1.00 14.33 195 ALA A C 1
ATOM 1556 O O . ALA A 1 195 ? 68.392 41.061 -1.883 1.00 14.58 195 ALA A O 1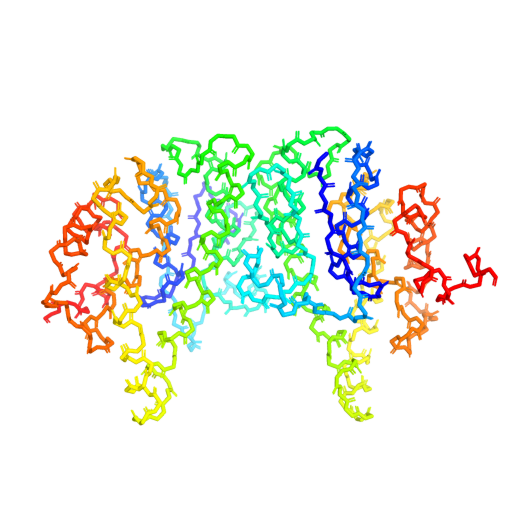
ATOM 1558 N N . PHE A 1 196 ? 68.861 43.194 -2.407 1.00 11.91 196 PHE A N 1
ATOM 1559 C CA . PHE A 1 196 ? 69.182 43.544 -1.032 1.00 11.51 196 PHE A CA 1
ATOM 1560 C C . PHE A 1 196 ? 67.921 43.495 -0.170 1.00 15.21 196 PHE A C 1
ATOM 1561 O O . PHE A 1 196 ? 67.925 42.898 0.903 1.00 16.25 196 PHE A O 1
ATOM 1569 N N . LEU A 1 197 ? 66.848 44.138 -0.629 1.00 13.86 197 LEU A N 1
ATOM 1570 C CA . LEU A 1 197 ? 65.595 44.139 0.131 1.00 15.36 197 LEU A CA 1
ATOM 1571 C C . LEU A 1 197 ? 65.109 42.707 0.306 1.00 14.04 197 LEU A C 1
ATOM 1572 O O . LEU A 1 197 ? 64.671 42.317 1.386 1.00 13.67 197 LEU A O 1
ATOM 1577 N N . ALA A 1 198 ? 65.193 41.927 -0.766 1.00 13.60 198 ALA A N 1
ATOM 1578 C CA . ALA A 1 198 ? 64.761 40.535 -0.716 1.00 16.66 198 ALA A CA 1
ATOM 1579 C C . ALA A 1 198 ? 65.628 39.701 0.217 1.00 17.02 198 ALA A C 1
ATOM 1580 O O . ALA A 1 198 ? 65.170 38.693 0.748 1.00 15.53 198 ALA A O 1
ATOM 1582 N N . SER A 1 199 ? 66.881 40.114 0.417 1.00 16.98 199 SER A N 1
ATOM 1583 C CA . SER A 1 199 ? 67.797 39.347 1.265 1.00 19.93 199 SER A CA 1
ATOM 1584 C C . SER A 1 199 ? 67.554 39.503 2.760 1.00 19.07 199 SER A C 1
ATOM 1585 O O . SER A 1 199 ? 67.883 38.616 3.539 1.00 17.02 199 SER A O 1
ATOM 1588 N N . LEU A 1 200 ? 66.978 40.629 3.162 1.00 17.48 200 LEU A N 1
ATOM 1589 C CA . LEU A 1 200 ? 66.775 40.917 4.580 1.00 20.08 200 LEU A CA 1
ATOM 1590 C C . LEU A 1 200 ? 65.801 40.039 5.359 1.00 22.66 200 LEU A C 1
ATOM 1591 O O . LEU A 1 200 ? 64.740 39.686 4.844 1.00 21.29 200 LEU A O 1
ATOM 1596 N N . THR A 1 201 ? 66.167 39.695 6.599 1.00 19.10 201 THR A N 1
ATOM 1597 C CA . THR A 1 201 ? 65.281 38.924 7.483 1.00 18.14 201 THR A CA 1
ATOM 1598 C C . THR A 1 201 ? 64.561 39.995 8.295 1.00 16.91 201 THR A C 1
ATOM 1599 O O . THR A 1 201 ? 64.982 41.152 8.295 1.00 15.32 201 THR A O 1
ATOM 1603 N N . GLU A 1 202 ? 63.491 39.628 8.999 1.00 21.42 202 GLU A N 1
ATOM 1604 C CA . GLU A 1 202 ? 62.776 40.627 9.797 1.00 23.29 202 GLU A CA 1
ATOM 1605 C C . GLU A 1 202 ? 63.720 41.220 10.831 1.00 21.25 202 GLU A C 1
ATOM 1606 O O . GLU A 1 202 ? 63.707 42.428 11.063 1.00 22.09 202 GLU A O 1
ATOM 1612 N N . ALA A 1 203 ? 64.554 40.373 11.435 1.00 20.48 203 ALA A N 1
ATOM 1613 C CA . ALA A 1 203 ? 65.513 40.836 12.439 1.00 22.43 203 ALA A CA 1
ATOM 1614 C C . ALA A 1 203 ? 66.481 41.875 11.863 1.00 21.81 203 ALA A C 1
ATOM 1615 O O . ALA A 1 203 ? 66.831 42.845 12.524 1.00 22.78 203 ALA A O 1
ATOM 1617 N N . GLU A 1 204 ? 66.927 41.671 10.631 1.00 22.50 204 GLU A N 1
ATOM 1618 C CA . GLU A 1 204 ? 67.832 42.638 10.038 1.00 20.27 204 GLU A CA 1
ATOM 1619 C C . GLU A 1 204 ? 67.091 43.944 9.740 1.00 20.18 204 GLU A C 1
ATOM 1620 O O . GLU A 1 204 ? 67.643 45.017 9.934 1.00 20.26 204 GLU A O 1
ATOM 1626 N N . ARG A 1 205 ? 65.836 43.859 9.311 1.00 18.67 205 ARG A N 1
ATOM 1627 C CA . ARG A 1 205 ? 65.083 45.074 9.039 1.00 21.47 205 ARG A CA 1
ATOM 1628 C C . ARG A 1 205 ? 65.015 45.944 10.288 1.00 25.82 205 ARG A C 1
ATOM 1629 O O . ARG A 1 205 ? 65.175 47.167 10.217 1.00 25.34 205 ARG A O 1
ATOM 1637 N N . GLU A 1 206 ? 64.797 45.313 11.435 1.00 23.84 206 GLU A N 1
ATOM 1638 C CA . GLU A 1 206 ? 64.681 46.049 12.683 1.00 27.92 206 GLU A CA 1
ATOM 1639 C C . GLU A 1 206 ? 65.965 46.749 13.115 1.00 31.93 206 GLU A C 1
ATOM 1640 O O . GLU A 1 206 ? 65.944 47.573 14.031 1.00 29.90 206 GLU A O 1
ATOM 1646 N N . MET A 1 207 ? 67.077 46.452 12.447 1.00 30.99 207 MET A N 1
ATOM 1647 C CA . MET A 1 207 ? 68.341 47.104 12.785 1.00 29.33 207 MET A CA 1
ATOM 1648 C C . MET A 1 207 ? 68.291 48.582 12.390 1.00 35.35 207 MET A C 1
ATOM 1649 O O . MET A 1 207 ? 69.142 49.372 12.796 1.00 39.50 207 MET A O 1
ATOM 1654 N N . HIS A 1 208 ? 67.290 48.958 11.602 1.00 36.72 208 HIS A N 1
ATOM 1655 C CA . HIS A 1 208 ? 67.139 50.353 11.177 1.00 38.59 208 HIS A CA 1
ATOM 1656 C C . HIS A 1 208 ? 65.890 51.007 11.758 1.00 40.54 208 HIS A C 1
ATOM 1657 O O . HIS A 1 208 ? 65.376 51.979 11.199 1.00 40.16 208 HIS A O 1
ATOM 1664 N N . LEU A 1 209 ? 65.394 50.479 12.872 1.00 41.45 209 LEU A N 1
ATOM 1665 C CA . LEU A 1 209 ? 64.199 51.045 13.478 1.00 41.89 209 LEU A CA 1
ATOM 1666 C C . LEU A 1 209 ? 64.499 52.457 13.968 1.00 45.74 209 LEU A C 1
ATOM 1667 O O . LEU A 1 209 ? 65.658 52.703 14.365 1.00 48.47 209 LEU A O 1
ATOM 1672 N N . VAL B 1 10 ? 108.849 39.532 -15.375 1.00 47.16 10 VAL B N 1
ATOM 1673 C CA . VAL B 1 10 ? 108.534 40.629 -14.417 1.00 45.56 10 VAL B CA 1
ATOM 1674 C C . VAL B 1 10 ? 107.664 40.164 -13.236 1.00 44.15 10 VAL B C 1
ATOM 1675 O O . VAL B 1 10 ? 107.128 40.988 -12.488 1.00 42.33 10 VAL B O 1
ATOM 1679 N N . MET B 1 11 ? 107.521 38.851 -13.074 1.00 34.07 11 MET B N 1
ATOM 1680 C CA . MET B 1 11 ? 106.735 38.306 -11.970 1.00 29.16 11 MET B CA 1
ATOM 1681 C C . MET B 1 11 ? 107.682 37.963 -10.817 1.00 23.39 11 MET B C 1
ATOM 1682 O O . MET B 1 11 ? 108.596 37.160 -10.974 1.00 24.21 11 MET B O 1
ATOM 1687 N N . THR B 1 12 ? 107.473 38.591 -9.666 1.00 20.39 12 THR B N 1
ATOM 1688 C CA . THR B 1 12 ? 108.324 38.350 -8.498 1.00 24.56 12 THR B CA 1
ATOM 1689 C C . THR B 1 12 ? 107.535 37.795 -7.315 1.00 20.61 12 THR B C 1
ATOM 1690 O O . THR B 1 12 ? 106.478 38.323 -6.973 1.00 21.85 12 THR B O 1
ATOM 1694 N N . LEU B 1 13 ? 108.042 36.732 -6.697 1.00 17.21 13 LEU B N 1
ATOM 1695 C CA . LEU B 1 13 ? 107.392 36.165 -5.516 1.00 17.39 13 LEU B CA 1
ATOM 1696 C C . LEU B 1 13 ? 108.295 36.366 -4.305 1.00 15.91 13 LEU B C 1
ATOM 1697 O O . LEU B 1 13 ? 109.461 35.986 -4.337 1.00 15.71 13 LEU B O 1
ATOM 1702 N N . PHE B 1 14 ? 107.759 36.978 -3.256 1.00 13.06 14 PHE B N 1
ATOM 1703 C CA . PHE B 1 14 ? 108.483 37.154 -2.005 1.00 17.60 14 PHE B CA 1
ATOM 1704 C C . PHE B 1 14 ? 107.996 35.957 -1.176 1.00 18.67 14 PHE B C 1
ATOM 1705 O O . PHE B 1 14 ? 106.799 35.807 -0.916 1.00 13.37 14 PHE B O 1
ATOM 1713 N N . SER B 1 15 ? 108.938 35.115 -0.772 1.00 16.13 15 SER B N 1
ATOM 1714 C CA . SER B 1 15 ? 108.638 33.877 -0.081 1.00 16.66 15 SER B CA 1
ATOM 1715 C C . SER B 1 15 ? 109.339 33.652 1.258 1.00 18.69 15 SER B C 1
ATOM 1716 O O . SER B 1 15 ? 110.455 34.143 1.496 1.00 18.43 15 SER B O 1
ATOM 1719 N N . GLY B 1 16 ? 108.674 32.913 2.143 1.00 14.26 16 GLY B N 1
ATOM 1720 C CA . GLY B 1 16 ? 109.276 32.517 3.373 1.00 12.63 16 GLY B CA 1
ATOM 1721 C C . GLY B 1 16 ? 109.988 31.264 3.069 1.00 17.15 16 GLY B C 1
ATOM 1722 O O . GLY B 1 16 ? 109.349 30.361 2.532 1.00 16.60 16 GLY B O 1
ATOM 1723 N N . PRO B 1 17 ? 111.304 31.141 3.334 1.00 17.53 17 PRO B N 1
ATOM 1724 C CA . PRO B 1 17 ? 112.062 29.921 2.990 1.00 15.22 17 PRO B CA 1
ATOM 1725 C C . PRO B 1 17 ? 111.557 28.612 3.599 1.00 14.32 17 PRO B C 1
ATOM 1726 O O . PRO B 1 17 ? 111.810 27.553 3.039 1.00 16.95 17 PRO B O 1
ATOM 1730 N N . THR B 1 18 ? 110.890 28.671 4.753 1.00 15.23 18 THR B N 1
ATOM 1731 C CA . THR B 1 18 ? 110.312 27.461 5.337 1.00 17.89 18 THR B CA 1
ATOM 1732 C C . THR B 1 18 ? 108.826 27.701 5.607 1.00 15.83 18 THR B C 1
ATOM 1733 O O . THR B 1 18 ? 108.185 26.919 6.311 1.00 21.27 18 THR B O 1
ATOM 1737 N N . ASP B 1 19 ? 108.279 28.772 5.045 1.00 13.61 19 ASP B N 1
ATOM 1738 C CA . ASP B 1 19 ? 106.854 29.118 5.227 1.00 12.95 19 ASP B CA 1
ATOM 1739 C C . ASP B 1 19 ? 105.955 28.160 4.418 1.00 12.50 19 ASP B C 1
ATOM 1740 O O . ASP B 1 19 ? 106.091 28.061 3.204 1.00 15.33 19 ASP B O 1
ATOM 1745 N N . ILE B 1 20 ? 105.043 27.459 5.090 1.00 11.22 20 ILE B N 1
ATOM 1746 C CA . ILE B 1 20 ? 104.177 26.498 4.410 1.00 13.89 20 ILE B CA 1
ATOM 1747 C C . ILE B 1 20 ? 103.284 27.132 3.353 1.00 11.81 20 ILE B C 1
ATOM 1748 O O . ILE B 1 20 ? 103.030 26.530 2.290 1.00 17.00 20 ILE B O 1
ATOM 1753 N N . PHE B 1 21 ? 102.827 28.351 3.621 1.00 8.72 21 PHE B N 1
ATOM 1754 C CA . PHE B 1 21 ? 101.983 29.075 2.674 1.00 10.49 21 PHE B CA 1
ATOM 1755 C C . PHE B 1 21 ? 102.764 29.449 1.404 1.00 13.68 21 PHE B C 1
ATOM 1756 O O . PHE B 1 21 ? 102.229 29.396 0.291 1.00 10.27 21 PHE B O 1
ATOM 1764 N N . SER B 1 22 ? 104.025 29.843 1.580 1.00 10.05 22 SER B N 1
ATOM 1765 C CA . SER B 1 22 ? 104.871 30.206 0.450 1.00 11.67 22 SER B CA 1
ATOM 1766 C C . SER B 1 22 ? 105.174 28.940 -0.356 1.00 12.39 22 SER B C 1
ATOM 1767 O O . SER B 1 22 ? 105.302 28.963 -1.587 1.00 13.70 22 SER B O 1
ATOM 1770 N N . HIS B 1 23 ? 105.303 27.829 0.347 1.00 10.15 23 HIS B N 1
ATOM 1771 C CA . HIS B 1 23 ? 105.588 26.579 -0.317 1.00 13.40 23 HIS B CA 1
ATOM 1772 C C . HIS B 1 23 ? 104.425 26.208 -1.265 1.00 14.25 23 HIS B C 1
ATOM 1773 O O . HIS B 1 23 ? 104.666 25.744 -2.373 1.00 15.60 23 HIS B O 1
ATOM 1780 N N . GLN B 1 24 ? 103.184 26.407 -0.822 1.00 10.65 24 GLN B N 1
ATOM 1781 C CA . GLN B 1 24 ? 102.005 26.123 -1.646 1.00 13.39 24 GLN B CA 1
ATOM 1782 C C . GLN B 1 24 ? 102.122 26.843 -2.992 1.00 13.18 24 GLN B C 1
ATOM 1783 O O . GLN B 1 24 ? 101.933 26.250 -4.051 1.00 13.15 24 GLN B O 1
ATOM 1789 N N . VAL B 1 25 ? 102.415 28.139 -2.935 1.00 13.44 25 VAL B N 1
ATOM 1790 C CA . VAL B 1 25 ? 102.541 28.947 -4.144 1.00 13.02 25 VAL B CA 1
ATOM 1791 C C . VAL B 1 25 ? 103.715 28.504 -5.014 1.00 14.36 25 VAL B C 1
ATOM 1792 O O . VAL B 1 25 ? 103.610 28.474 -6.245 1.00 12.69 25 VAL B O 1
ATOM 1796 N N . ARG B 1 26 ? 104.831 28.156 -4.378 1.00 12.67 26 ARG B N 1
ATOM 1797 C CA . ARG B 1 26 ? 105.997 27.723 -5.121 1.00 12.77 26 ARG B CA 1
ATOM 1798 C C . ARG B 1 26 ? 105.700 26.434 -5.907 1.00 16.16 26 ARG B C 1
ATOM 1799 O O . ARG B 1 26 ? 106.191 26.256 -7.024 1.00 15.09 26 ARG B O 1
ATOM 1807 N N . ILE B 1 27 ? 104.882 25.549 -5.34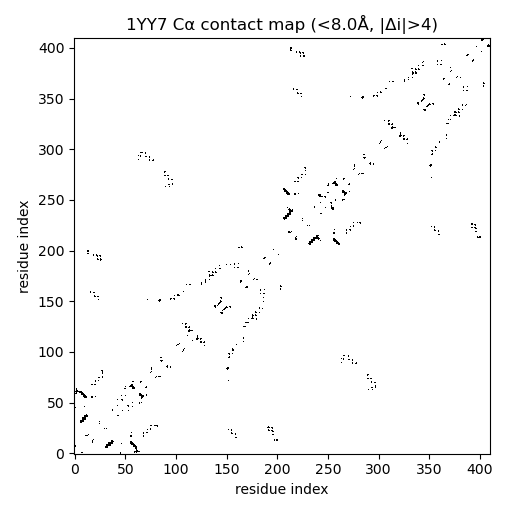4 1.00 16.24 27 ILE B N 1
ATOM 1808 C CA . ILE B 1 27 ? 104.513 24.332 -6.062 1.00 12.64 27 ILE B CA 1
ATOM 1809 C C . ILE B 1 27 ? 103.678 24.725 -7.289 1.00 14.82 27 ILE B C 1
ATOM 1810 O O . ILE B 1 27 ? 103.936 24.262 -8.408 1.00 14.91 27 ILE B O 1
ATOM 1815 N N . VAL B 1 28 ? 102.698 25.602 -7.096 1.00 12.16 28 VAL B N 1
ATOM 1816 C CA . VAL B 1 28 ? 101.863 26.026 -8.224 1.00 16.93 28 VAL B CA 1
ATOM 1817 C C . VAL B 1 28 ? 102.701 26.665 -9.338 1.00 14.15 28 VAL B C 1
ATOM 1818 O O . VAL B 1 28 ? 102.511 26.348 -10.512 1.00 12.21 28 VAL B O 1
ATOM 1822 N N . LEU B 1 29 ? 103.622 27.554 -8.965 1.00 12.97 29 LEU B N 1
ATOM 1823 C CA . LEU B 1 29 ? 104.493 28.220 -9.930 1.00 15.16 29 LEU B CA 1
ATOM 1824 C C . LEU B 1 29 ? 105.308 27.174 -10.705 1.00 14.10 29 LEU B C 1
ATOM 1825 O O . LEU B 1 29 ? 105.486 27.287 -11.917 1.00 15.52 29 LEU B O 1
ATOM 1830 N N . ALA B 1 30 ? 105.810 26.167 -9.995 1.00 12.81 30 ALA B N 1
ATOM 1831 C CA . ALA B 1 30 ? 106.589 25.108 -10.624 1.00 12.43 30 ALA B CA 1
ATOM 1832 C C . ALA B 1 30 ? 105.687 24.319 -11.566 1.00 15.49 30 ALA B C 1
ATOM 1833 O O . ALA B 1 30 ? 106.058 24.067 -12.710 1.00 18.91 30 ALA B O 1
ATOM 1835 N N . GLU B 1 31 ? 104.504 23.926 -11.097 1.00 15.87 31 GLU B N 1
ATOM 1836 C CA . GLU B 1 31 ? 103.573 23.179 -11.954 1.00 18.44 31 GLU B CA 1
ATOM 1837 C C . GLU B 1 31 ? 103.243 23.951 -13.244 1.00 18.16 31 GLU B C 1
ATOM 1838 O O . GLU B 1 31 ? 103.201 23.370 -14.329 1.00 12.50 31 GLU B O 1
ATOM 1844 N N . LYS B 1 32 ? 103.000 25.258 -13.118 1.00 16.21 32 LYS B N 1
ATOM 1845 C CA . LYS B 1 32 ? 102.668 26.076 -14.283 1.00 14.68 32 LYS B CA 1
ATOM 1846 C C . LYS B 1 32 ? 103.865 26.335 -15.188 1.00 17.77 32 LYS B C 1
ATOM 1847 O O . LYS B 1 32 ? 103.694 26.686 -16.355 1.00 17.91 32 LYS B O 1
ATOM 1853 N N . GLY B 1 33 ? 105.073 26.187 -14.645 1.00 18.58 33 GLY B N 1
ATOM 1854 C CA . GLY B 1 33 ? 106.281 26.406 -15.427 1.00 15.28 33 GLY B CA 1
ATOM 1855 C C . GLY B 1 33 ? 106.477 27.823 -15.926 1.00 18.59 33 GLY B C 1
ATOM 1856 O O . GLY B 1 33 ? 107.126 28.033 -16.946 1.00 20.25 33 GLY B O 1
ATOM 1857 N N . VAL B 1 34 ? 105.929 28.805 -15.224 1.00 16.59 34 VAL B N 1
ATOM 1858 C CA . VAL B 1 34 ? 106.077 30.187 -15.656 1.00 20.70 34 VAL B CA 1
ATOM 1859 C C . VAL B 1 34 ? 107.381 30.814 -15.170 1.00 25.73 34 VAL B C 1
ATOM 1860 O O . VAL B 1 34 ? 107.930 30.421 -14.135 1.00 22.28 34 VAL B O 1
ATOM 1864 N N . SER B 1 35 ? 107.878 31.784 -15.934 1.00 23.56 35 SER B N 1
ATOM 1865 C CA . SER B 1 35 ? 109.106 32.483 -15.578 1.00 25.93 35 SER B CA 1
ATOM 1866 C C . SER B 1 35 ? 108.784 33.353 -14.384 1.00 22.13 35 SER B C 1
ATOM 1867 O O . SER B 1 35 ? 107.822 34.117 -14.406 1.00 26.84 35 SER B O 1
ATOM 1870 N N . VAL B 1 36 ? 109.588 33.246 -13.340 1.00 24.46 36 VAL B N 1
ATOM 1871 C CA . VAL B 1 36 ? 109.332 34.025 -12.145 1.00 21.78 36 VAL B CA 1
ATOM 1872 C C . VAL B 1 36 ? 110.596 34.223 -11.321 1.00 24.57 36 VAL B C 1
ATOM 1873 O O . VAL B 1 36 ? 111.466 33.349 -11.260 1.00 25.96 36 VAL B O 1
ATOM 1877 N N . GLU B 1 37 ? 110.690 35.380 -10.685 1.00 22.32 37 GLU B N 1
ATOM 1878 C CA . GLU B 1 37 ? 111.832 35.689 -9.846 1.00 24.85 37 GLU B CA 1
ATOM 1879 C C . GLU B 1 37 ? 111.365 35.445 -8.406 1.00 22.54 37 GLU B C 1
ATOM 1880 O O . GLU B 1 37 ? 110.399 36.056 -7.940 1.00 21.00 37 GLU B O 1
ATOM 1886 N N . ILE B 1 38 ? 112.032 34.536 -7.711 1.00 17.28 38 ILE B N 1
ATOM 1887 C CA . ILE B 1 38 ? 111.644 34.231 -6.349 1.00 17.92 38 ILE B CA 1
ATOM 1888 C C . ILE B 1 38 ? 112.705 34.701 -5.356 1.00 19.26 38 ILE B C 1
ATOM 1889 O O . ILE B 1 38 ? 113.871 34.331 -5.460 1.00 19.69 38 ILE B O 1
ATOM 1894 N N . GLU B 1 39 ? 112.289 35.522 -4.398 1.00 16.88 39 GLU B N 1
ATOM 1895 C CA . GLU B 1 39 ? 113.197 36.042 -3.388 1.00 15.57 39 GLU B CA 1
ATOM 1896 C C . GLU B 1 39 ? 112.742 35.580 -2.009 1.00 17.37 39 GLU B C 1
ATOM 1897 O O . GLU B 1 39 ? 111.602 35.844 -1.587 1.00 15.28 39 GLU B O 1
ATOM 1903 N N . GLN B 1 40 ? 113.632 34.875 -1.318 1.00 13.38 40 GLN B N 1
ATOM 1904 C CA . GLN B 1 40 ? 113.333 34.383 0.021 1.00 17.12 40 GLN B CA 1
ATOM 1905 C C . GLN B 1 40 ? 113.622 35.481 1.031 1.00 15.23 40 GLN B C 1
ATOM 1906 O O . GLN B 1 40 ? 114.579 36.219 0.873 1.00 16.32 40 GLN B O 1
ATOM 1912 N N . VAL B 1 41 ? 112.786 35.609 2.055 1.00 17.03 41 VAL B N 1
ATOM 1913 C CA . VAL B 1 41 ? 113.014 36.599 3.103 1.00 15.48 41 VAL B CA 1
ATOM 1914 C C . VAL B 1 41 ? 113.702 35.842 4.251 1.00 17.75 41 VAL B C 1
ATOM 1915 O O . VAL B 1 41 ? 113.890 34.632 4.165 1.00 18.97 41 VAL B O 1
ATOM 1919 N N . GLU B 1 42 ? 114.092 36.539 5.314 1.00 20.08 42 GLU B N 1
ATOM 1920 C CA . GLU B 1 42 ? 114.770 35.886 6.437 1.00 22.81 42 GLU B CA 1
ATOM 1921 C C . GLU B 1 42 ? 113.892 34.896 7.149 1.00 20.51 42 GLU B C 1
ATOM 1922 O O . GLU B 1 42 ? 114.313 33.786 7.452 1.00 21.93 42 GLU B O 1
ATOM 1928 N N . ALA B 1 43 ? 112.670 35.306 7.452 1.00 27.34 43 ALA B N 1
ATOM 1929 C CA . ALA B 1 43 ? 111.776 34.414 8.171 1.00 30.09 43 ALA B CA 1
ATOM 1930 C C . ALA B 1 43 ? 110.408 34.248 7.543 1.00 29.82 43 ALA B C 1
ATOM 1931 O O . ALA B 1 43 ? 110.242 33.535 6.550 1.00 31.84 43 ALA B O 1
ATOM 1933 N N . ASP B 1 44 ? 109.431 34.926 8.126 1.00 30.32 44 ASP B N 1
ATOM 1934 C CA . ASP B 1 44 ? 108.059 34.808 7.678 1.00 34.19 44 ASP B CA 1
ATOM 1935 C C . ASP B 1 44 ? 107.398 36.160 7.462 1.00 31.40 44 ASP B C 1
ATOM 1936 O O . ASP B 1 44 ? 106.176 36.257 7.405 1.00 31.92 44 ASP B O 1
ATOM 1941 N N . ASN B 1 45 ? 108.209 37.202 7.325 1.00 31.48 45 ASN B N 1
ATOM 1942 C CA . ASN B 1 45 ? 107.677 38.539 7.122 1.00 29.83 45 ASN B CA 1
ATOM 1943 C C . ASN B 1 45 ? 108.379 39.294 6.014 1.00 33.07 45 ASN B C 1
ATOM 1944 O O . ASN B 1 45 ? 109.547 39.055 5.711 1.00 26.30 45 ASN B O 1
ATOM 1949 N N . LEU B 1 46 ? 107.640 40.221 5.418 1.00 31.84 46 LEU B N 1
ATOM 1950 C CA . LEU B 1 46 ? 108.138 41.058 4.344 1.00 31.58 46 LEU B CA 1
ATOM 1951 C C . LEU B 1 46 ? 108.875 42.224 4.991 1.00 39.14 46 LEU B C 1
ATOM 1952 O O . LEU B 1 46 ? 108.438 42.750 6.017 1.00 39.99 46 LEU B O 1
ATOM 1957 N N . PRO B 1 47 ? 110.015 42.633 4.415 1.00 42.39 47 PRO B N 1
ATOM 1958 C CA . PRO B 1 47 ? 110.769 43.753 4.982 1.00 45.65 47 PRO B CA 1
ATOM 1959 C C . PRO B 1 47 ? 109.881 44.977 5.178 1.00 46.97 47 PRO B C 1
ATOM 1960 O O . PRO B 1 47 ? 109.050 45.299 4.329 1.00 44.26 47 PRO B O 1
ATOM 1964 N N . GLN B 1 48 ? 110.060 45.644 6.311 1.00 46.50 48 GLN B N 1
ATOM 1965 C CA . GLN B 1 48 ? 109.300 46.844 6.640 1.00 44.85 48 GLN B CA 1
ATOM 1966 C C . GLN B 1 48 ? 109.324 47.845 5.483 1.00 42.08 48 GLN B C 1
ATOM 1967 O O . GLN B 1 48 ? 108.338 48.537 5.221 1.00 39.18 48 GLN B O 1
ATOM 1973 N N . ASP B 1 49 ? 110.447 47.911 4.776 1.00 40.93 49 ASP B N 1
ATOM 1974 C CA . ASP B 1 49 ? 110.570 48.849 3.664 1.00 42.72 49 ASP B CA 1
ATOM 1975 C C . ASP B 1 49 ? 109.774 48.446 2.424 1.00 43.29 49 ASP B C 1
ATOM 1976 O O . ASP B 1 49 ? 109.697 49.206 1.460 1.00 37.82 49 ASP B O 1
ATOM 1981 N N . LEU B 1 50 ? 109.183 47.255 2.435 1.00 41.72 50 LEU B N 1
ATOM 1982 C CA . LEU B 1 50 ? 108.389 46.825 1.285 1.00 44.49 50 LEU B CA 1
ATOM 1983 C C . LEU B 1 50 ? 106.897 46.851 1.613 1.00 43.05 50 LEU B C 1
ATOM 1984 O O . LEU B 1 50 ? 106.074 46.300 0.878 1.00 38.22 50 LEU B O 1
ATOM 1989 N N . ILE B 1 51 ? 106.560 47.519 2.716 1.00 43.57 51 ILE B N 1
ATOM 1990 C CA . ILE B 1 51 ? 105.179 47.634 3.174 1.00 41.33 51 ILE B CA 1
ATOM 1991 C C . ILE B 1 51 ? 104.270 48.186 2.080 1.00 42.63 51 ILE B C 1
ATOM 1992 O O . ILE B 1 51 ? 103.060 47.959 2.088 1.00 43.52 51 ILE B O 1
ATOM 1997 N N . ASP B 1 52 ? 104.857 48.909 1.136 1.00 43.01 52 ASP B N 1
ATOM 1998 C CA . ASP B 1 52 ? 104.086 49.474 0.041 1.00 42.78 52 ASP B CA 1
ATOM 1999 C C . ASP B 1 52 ? 103.525 48.359 -0.833 1.00 42.77 52 ASP B C 1
ATOM 2000 O O . ASP B 1 52 ? 102.515 48.537 -1.505 1.00 43.69 52 ASP B O 1
ATOM 2005 N N . LEU B 1 53 ? 104.170 47.199 -0.814 1.00 40.75 53 LEU B N 1
ATOM 2006 C CA . LEU B 1 53 ? 103.697 46.078 -1.620 1.00 42.05 53 LEU B CA 1
ATOM 2007 C C . LEU B 1 53 ? 102.573 45.300 -0.944 1.00 37.90 53 LEU B C 1
ATOM 2008 O O . LEU B 1 53 ? 101.726 44.704 -1.605 1.00 40.65 53 LEU B O 1
ATOM 2013 N N . ASN B 1 54 ? 102.560 45.323 0.377 1.00 32.62 54 ASN B N 1
ATOM 2014 C CA . ASN B 1 54 ? 101.574 44.573 1.125 1.00 29.76 54 ASN B CA 1
ATOM 2015 C C . ASN B 1 54 ? 101.495 45.184 2.523 1.00 29.78 54 ASN B C 1
ATOM 2016 O O . ASN B 1 54 ? 102.385 44.985 3.350 1.00 30.31 54 ASN B O 1
ATOM 2021 N N . PRO B 1 55 ? 100.420 45.933 2.801 1.00 30.02 55 PRO B N 1
ATOM 2022 C CA . PRO B 1 55 ? 100.201 46.592 4.091 1.00 27.42 55 PRO B CA 1
ATOM 2023 C C . PRO B 1 55 ? 100.376 45.684 5.291 1.00 28.69 55 PRO B C 1
ATOM 2024 O O . PRO B 1 55 ? 100.722 46.140 6.382 1.00 31.36 55 PRO B O 1
ATOM 2028 N N . TYR B 1 56 ? 100.141 44.395 5.095 1.00 23.47 56 TYR B N 1
ATOM 2029 C CA . TYR B 1 56 ? 100.257 43.449 6.188 1.00 20.12 56 TYR B CA 1
ATOM 2030 C C . TYR B 1 56 ? 101.659 42.861 6.287 1.00 22.84 56 TYR B C 1
ATOM 2031 O O . TYR B 1 56 ? 101.947 42.117 7.221 1.00 25.54 56 TYR B O 1
ATOM 2040 N N . ARG B 1 57 ? 102.515 43.184 5.321 1.00 21.86 57 ARG B N 1
ATOM 2041 C CA . ARG B 1 57 ? 103.893 42.702 5.311 1.00 27.67 57 ARG B CA 1
ATOM 2042 C C . ARG B 1 57 ? 104.030 41.185 5.445 1.00 25.48 57 ARG B C 1
ATOM 2043 O O . ARG B 1 57 ? 104.959 40.687 6.096 1.00 22.77 57 ARG B O 1
ATOM 2051 N N . THR B 1 58 ? 103.117 40.445 4.827 1.00 19.98 58 THR B N 1
ATOM 2052 C CA . THR B 1 58 ? 103.159 38.990 4.900 1.00 19.75 58 THR B CA 1
ATOM 2053 C C . THR B 1 58 ? 103.717 38.354 3.634 1.00 15.35 58 THR B C 1
ATOM 2054 O O . THR B 1 58 ? 103.847 39.000 2.600 1.00 15.12 58 THR B O 1
ATOM 2058 N N . VAL B 1 59 ? 104.066 37.080 3.740 1.00 17.01 59 VAL B N 1
ATOM 2059 C CA . VAL B 1 59 ? 104.528 36.312 2.593 1.00 16.32 59 VAL B CA 1
ATOM 2060 C C . VAL B 1 59 ? 103.605 35.106 2.625 1.00 15.00 59 VAL B C 1
ATOM 2061 O O . VAL B 1 59 ? 103.155 34.693 3.695 1.00 14.25 59 VAL B O 1
ATOM 2065 N N . PRO B 1 60 ? 103.297 34.528 1.462 1.00 14.14 60 PRO B N 1
ATOM 2066 C CA . PRO B 1 60 ? 103.762 34.926 0.139 1.00 12.61 60 PRO B CA 1
ATOM 2067 C C . PRO B 1 60 ? 103.109 36.186 -0.414 1.00 18.37 60 PRO B C 1
ATOM 2068 O O . PRO B 1 60 ? 101.923 36.443 -0.176 1.00 15.66 60 PRO B O 1
ATOM 2072 N N . THR B 1 61 ? 103.896 36.973 -1.148 1.00 14.09 61 THR B N 1
ATOM 2073 C CA . THR B 1 61 ? 103.388 38.167 -1.818 1.00 15.09 61 THR B CA 1
ATOM 2074 C C . THR B 1 61 ? 103.895 38.026 -3.249 1.00 17.70 61 THR B C 1
ATOM 2075 O O . THR B 1 61 ? 105.094 37.830 -3.478 1.00 16.55 61 THR B O 1
ATOM 2079 N N . LEU B 1 62 ? 102.969 38.097 -4.199 1.00 13.32 62 LEU B N 1
ATOM 2080 C CA . LEU B 1 62 ? 103.293 37.970 -5.608 1.00 13.05 62 LEU B CA 1
ATOM 2081 C C . LEU B 1 62 ? 103.088 39.311 -6.291 1.00 21.42 62 LEU B C 1
ATOM 2082 O O . LEU B 1 62 ? 102.047 39.954 -6.130 1.00 17.73 62 LEU B O 1
ATOM 2087 N N . VAL B 1 63 ? 104.095 39.734 -7.046 1.00 25.96 63 VAL B N 1
ATOM 2088 C CA . VAL B 1 63 ? 104.023 40.982 -7.788 1.00 28.92 63 VAL B CA 1
ATOM 2089 C C . VAL B 1 63 ? 104.186 40.611 -9.250 1.00 33.03 63 VAL B C 1
ATOM 2090 O O . VAL B 1 63 ? 105.262 40.188 -9.660 1.00 31.68 63 VAL B O 1
ATOM 2094 N N . ASP B 1 64 ? 103.105 40.735 -10.018 1.00 35.87 64 ASP B N 1
ATOM 2095 C CA . ASP B 1 64 ? 103.097 40.400 -11.445 1.00 41.76 64 ASP B CA 1
ATOM 2096 C C . ASP B 1 64 ? 102.666 41.644 -12.197 1.00 40.50 64 ASP B C 1
ATOM 2097 O O . ASP B 1 64 ? 101.477 41.894 -12.367 1.00 35.86 64 ASP B O 1
ATOM 2102 N N . ARG B 1 65 ? 103.648 42.420 -12.639 1.00 46.19 65 ARG B N 1
ATOM 2103 C CA . ARG B 1 65 ? 103.384 43.662 -13.351 1.00 49.23 65 ARG B CA 1
ATOM 2104 C C . ARG B 1 65 ? 102.853 44.685 -12.357 1.00 51.77 65 ARG B C 1
ATOM 2105 O O . ARG B 1 65 ? 103.485 44.938 -11.322 1.00 51.79 65 ARG B O 1
ATOM 2113 N N . GLU B 1 66 ? 101.686 45.252 -12.665 1.00 48.38 66 GLU B N 1
ATOM 2114 C CA . GLU B 1 66 ? 101.055 46.254 -11.809 1.00 46.45 66 GLU B CA 1
ATOM 2115 C C . GLU B 1 66 ? 100.150 45.650 -10.729 1.00 43.78 66 GLU B C 1
ATOM 2116 O O . GLU B 1 66 ? 99.608 46.375 -9.891 1.00 47.37 66 GLU B O 1
ATOM 2122 N N . LEU B 1 67 ? 99.969 44.335 -10.748 1.00 36.68 67 LEU B N 1
ATOM 2123 C CA . LEU B 1 67 ? 99.116 43.700 -9.748 1.00 28.08 67 LEU B CA 1
ATOM 2124 C C . LEU B 1 67 ? 99.924 43.096 -8.608 1.00 27.11 67 LEU B C 1
ATOM 2125 O O . LEU B 1 67 ? 100.896 42.377 -8.840 1.00 25.21 67 LEU B O 1
ATOM 2130 N N . THR B 1 68 ? 99.536 43.409 -7.378 1.00 22.57 68 THR B N 1
ATOM 2131 C CA . THR B 1 68 ? 100.198 42.826 -6.221 1.00 25.73 68 THR B CA 1
ATOM 2132 C C . THR B 1 68 ? 99.159 41.971 -5.500 1.00 22.18 68 THR B C 1
ATOM 2133 O O . THR B 1 68 ? 98.041 42.416 -5.282 1.00 21.87 68 THR B O 1
ATOM 2137 N N . LEU B 1 69 ? 99.516 40.735 -5.157 1.00 20.65 69 LEU B N 1
ATOM 2138 C CA . LEU B 1 69 ? 98.585 39.842 -4.461 1.00 17.01 69 LEU B CA 1
ATOM 2139 C C . LEU B 1 69 ? 99.233 39.162 -3.263 1.00 16.31 69 LEU B C 1
ATOM 2140 O O . LEU B 1 69 ? 100.427 38.872 -3.269 1.00 16.53 69 LEU B O 1
ATOM 2145 N N . TYR B 1 70 ? 98.436 38.926 -2.230 1.00 15.90 70 TYR B N 1
ATOM 2146 C CA . TYR B 1 70 ? 98.864 38.220 -1.034 1.00 14.68 70 TYR B CA 1
ATOM 2147 C C . TYR B 1 70 ? 97.717 37.326 -0.581 1.00 15.52 70 TYR B C 1
ATOM 2148 O O . TYR B 1 70 ? 96.604 37.437 -1.081 1.00 15.51 70 TYR B O 1
ATOM 2157 N N . GLU B 1 71 ? 97.984 36.441 0.379 1.00 16.70 71 GLU B N 1
ATOM 2158 C CA . GLU B 1 71 ? 97.045 35.425 0.824 1.00 18.26 71 GLU B CA 1
ATOM 2159 C C . GLU B 1 71 ? 97.252 34.306 -0.163 1.00 15.63 71 GLU B C 1
ATOM 2160 O O . GLU B 1 71 ? 96.738 34.363 -1.294 1.00 16.03 71 GLU B O 1
ATOM 2166 N N . SER B 1 72 ? 97.985 33.268 0.220 1.00 18.03 72 SER B N 1
ATOM 2167 C CA . SER B 1 72 ? 98.286 32.184 -0.719 1.00 14.68 72 SER B CA 1
ATOM 2168 C C . SER B 1 72 ? 97.095 31.673 -1.538 1.00 15.83 72 SER B C 1
ATOM 2169 O O . SER B 1 72 ? 97.243 31.366 -2.726 1.00 15.68 72 SER B O 1
ATOM 2172 N N . ARG B 1 73 ? 95.925 31.587 -0.914 1.00 10.40 73 ARG B N 1
ATOM 2173 C CA . ARG B 1 73 ? 94.728 31.108 -1.598 1.00 13.05 73 ARG B CA 1
ATOM 2174 C C . ARG B 1 73 ? 94.392 31.994 -2.793 1.00 12.22 73 ARG B C 1
ATOM 2175 O O . ARG B 1 73 ? 94.066 31.502 -3.868 1.00 13.00 73 ARG B O 1
ATOM 2183 N N . ILE B 1 74 ? 94.476 33.310 -2.609 1.00 14.30 74 ILE B N 1
ATOM 2184 C CA . ILE B 1 74 ? 94.174 34.229 -3.698 1.00 12.13 74 ILE B CA 1
ATOM 2185 C C . ILE B 1 74 ? 95.233 34.129 -4.805 1.00 13.86 74 ILE B C 1
ATOM 2186 O O . ILE B 1 74 ? 94.905 34.154 -5.995 1.00 14.30 74 ILE B O 1
ATOM 2191 N N . ILE B 1 75 ? 96.497 33.996 -4.414 1.00 11.92 75 ILE B N 1
ATOM 2192 C CA . ILE B 1 75 ? 97.581 33.872 -5.377 1.00 10.72 75 ILE B CA 1
ATOM 2193 C C . ILE B 1 75 ? 97.419 32.593 -6.202 1.00 13.54 75 ILE B C 1
ATOM 2194 O O . ILE B 1 75 ? 97.508 32.628 -7.426 1.00 13.81 75 ILE B O 1
ATOM 2199 N N . MET B 1 76 ? 97.177 31.460 -5.546 1.00 14.12 76 MET B N 1
ATOM 2200 C CA . MET B 1 76 ? 97.032 30.200 -6.282 1.00 12.71 76 MET B CA 1
ATOM 2201 C C . MET B 1 76 ? 95.899 30.215 -7.290 1.00 14.98 76 MET B C 1
ATOM 2202 O O . MET B 1 76 ? 96.082 29.761 -8.422 1.00 15.41 76 MET B O 1
ATOM 2207 N N . GLU B 1 77 ? 94.726 30.725 -6.908 1.00 12.86 77 GLU B N 1
ATOM 2208 C CA . GLU B 1 77 ? 93.629 30.778 -7.878 1.00 13.19 77 GLU B CA 1
ATOM 2209 C C . GLU B 1 77 ? 93.946 31.724 -9.030 1.00 12.53 77 GLU B C 1
ATOM 2210 O O . GLU B 1 77 ? 93.565 31.467 -10.166 1.00 15.05 77 GLU B O 1
ATOM 2216 N N . TYR B 1 78 ? 94.652 32.813 -8.731 1.00 13.18 78 TYR B N 1
ATOM 2217 C CA . TYR B 1 78 ? 95.039 33.768 -9.757 1.00 12.41 78 TYR B CA 1
ATOM 2218 C C . TYR B 1 78 ? 95.915 33.068 -10.783 1.00 12.74 78 TYR B C 1
ATOM 2219 O O . TYR B 1 78 ? 95.691 33.191 -11.989 1.00 12.09 78 TYR B O 1
ATOM 2228 N N . LEU B 1 79 ? 96.908 32.323 -10.297 1.00 13.17 79 LEU B N 1
ATOM 2229 C CA . LEU B 1 79 ? 97.826 31.609 -11.183 1.00 15.06 79 LEU B CA 1
ATOM 2230 C C . LEU B 1 79 ? 97.093 30.547 -11.991 1.00 12.71 79 LEU B C 1
ATOM 2231 O O . LEU B 1 79 ? 97.392 30.337 -13.164 1.00 14.26 79 LEU B O 1
ATOM 2236 N N . ASP B 1 80 ? 96.112 29.888 -11.379 1.00 13.78 80 ASP B N 1
ATOM 2237 C CA . ASP B 1 80 ? 95.382 28.849 -12.090 1.00 15.26 80 ASP B CA 1
ATOM 2238 C C . ASP B 1 80 ? 94.463 29.440 -13.157 1.00 16.26 80 ASP B C 1
ATOM 2239 O O . ASP B 1 80 ? 94.234 28.812 -14.191 1.00 15.85 80 ASP B O 1
ATOM 2244 N N . GLU B 1 81 ? 93.947 30.647 -12.919 1.00 13.98 81 GLU B N 1
ATOM 2245 C CA . GLU B 1 81 ? 93.050 31.285 -13.895 1.00 13.78 81 GLU B CA 1
ATOM 2246 C C . GLU B 1 81 ? 93.865 31.934 -15.006 1.00 15.30 81 GLU B C 1
ATOM 2247 O O . GLU B 1 81 ? 93.504 31.870 -16.173 1.00 14.97 81 GLU B O 1
ATOM 2253 N N . ARG B 1 82 ? 94.980 32.539 -14.621 1.00 17.23 82 ARG B N 1
ATOM 2254 C CA . ARG B 1 82 ? 95.867 33.210 -15.551 1.00 17.45 82 ARG B CA 1
ATOM 2255 C C . ARG B 1 82 ? 96.649 32.230 -16.444 1.00 18.25 82 ARG B C 1
ATOM 2256 O O . ARG B 1 82 ? 96.844 32.487 -17.627 1.00 17.81 82 ARG B O 1
ATOM 2264 N N . PHE B 1 83 ? 97.097 31.116 -15.871 1.00 16.13 83 PHE B N 1
ATOM 2265 C CA . PHE B 1 83 ? 97.871 30.111 -16.607 1.00 19.04 83 PHE B CA 1
ATOM 2266 C C . PHE B 1 83 ? 97.100 28.784 -16.494 1.00 19.93 83 PHE B C 1
ATOM 2267 O O . PHE B 1 83 ? 97.382 27.946 -15.636 1.00 19.89 83 PHE B O 1
ATOM 2275 N N . PRO B 1 84 ? 96.117 28.579 -17.382 1.00 21.33 84 PRO B N 1
ATOM 2276 C CA . PRO B 1 84 ? 95.260 27.390 -17.413 1.00 19.23 84 PRO B CA 1
ATOM 2277 C C . PRO B 1 84 ? 95.907 26.016 -17.413 1.00 22.48 84 PRO B C 1
ATOM 2278 O O . PRO B 1 84 ? 95.390 25.092 -16.789 1.00 22.67 84 PRO B O 1
ATOM 2282 N N . HIS B 1 85 ? 97.013 25.869 -18.130 1.00 21.90 85 HIS B N 1
ATOM 2283 C CA . HIS B 1 85 ? 97.667 24.568 -18.203 1.00 22.59 85 HIS B CA 1
ATOM 2284 C C . HIS B 1 85 ? 99.026 24.457 -17.521 1.00 20.32 85 HIS B C 1
ATOM 2285 O O . HIS B 1 85 ? 99.900 25.297 -17.715 1.00 18.76 85 HIS B O 1
ATOM 2292 N N . PRO B 1 86 ? 99.227 23.377 -16.724 1.00 17.70 86 PRO B N 1
ATOM 2293 C CA . PRO B 1 86 ? 98.241 22.316 -16.457 1.00 16.62 86 PRO B CA 1
ATOM 2294 C C . PRO B 1 86 ? 97.163 22.773 -15.466 1.00 16.51 86 PRO B C 1
ATOM 2295 O O . PRO B 1 86 ? 97.426 23.585 -14.581 1.00 14.65 86 PRO B O 1
ATOM 2299 N N . PRO B 1 87 ? 95.926 22.265 -15.612 1.00 18.41 87 PRO B N 1
ATOM 2300 C CA . PRO B 1 87 ? 94.838 22.660 -14.706 1.00 15.13 87 PRO B CA 1
ATOM 2301 C C . PRO B 1 87 ? 94.981 22.101 -13.293 1.00 13.89 87 PRO B C 1
ATOM 2302 O O . PRO B 1 87 ? 95.196 20.901 -13.118 1.00 14.20 87 PRO B O 1
ATOM 2306 N N . LEU B 1 88 ? 94.874 22.962 -12.281 1.00 11.97 88 LEU B N 1
ATOM 2307 C CA . LEU B 1 88 ? 94.983 22.496 -10.891 1.00 14.67 88 LEU B CA 1
ATOM 2308 C C . LEU B 1 88 ? 93.638 22.538 -10.131 1.00 17.86 88 LEU B C 1
ATOM 2309 O O . LEU B 1 88 ? 93.579 22.308 -8.920 1.00 13.27 88 LEU B O 1
ATOM 2314 N N . MET B 1 89 ? 92.560 22.810 -10.868 1.00 19.09 89 MET B N 1
ATOM 2315 C CA . MET B 1 89 ? 91.208 22.852 -10.311 1.00 13.16 89 MET B CA 1
ATOM 2316 C C . MET B 1 89 ? 90.250 22.142 -11.249 1.00 16.69 89 MET B C 1
ATOM 2317 O O . MET B 1 89 ? 90.514 22.026 -12.443 1.00 15.41 89 MET B O 1
ATOM 2322 N N . PRO B 1 90 ? 89.126 21.643 -10.715 1.00 15.12 90 PRO B N 1
ATOM 2323 C CA . PRO B 1 90 ? 88.169 20.977 -11.604 1.00 16.59 90 PRO B CA 1
ATOM 2324 C C . PRO B 1 90 ? 87.600 22.087 -12.490 1.00 17.02 90 PRO B C 1
ATOM 2325 O O . PRO B 1 90 ? 87.709 23.276 -12.158 1.00 14.46 90 PRO B O 1
ATOM 2329 N N . VAL B 1 91 ? 86.997 21.701 -13.604 1.00 15.26 91 VAL B N 1
ATOM 2330 C CA . VAL B 1 91 ? 86.405 22.645 -14.540 1.00 15.94 91 VAL B CA 1
ATOM 2331 C C . VAL B 1 91 ? 84.963 23.003 -14.181 1.00 15.94 91 VAL B C 1
ATOM 2332 O O . VAL B 1 91 ? 84.491 24.087 -14.498 1.00 16.90 91 VAL B O 1
ATOM 2336 N N . TYR B 1 92 ? 84.227 22.087 -13.523 1.00 14.58 92 TYR B N 1
ATOM 2337 C CA . TYR B 1 92 ? 82.820 22.297 -13.187 1.00 17.72 92 TYR B CA 1
ATOM 2338 C C . TYR B 1 92 ? 82.613 22.857 -11.789 1.00 14.73 92 TYR B C 1
ATOM 2339 O O . TYR B 1 92 ? 83.343 22.506 -10.872 1.00 17.44 92 TYR B O 1
ATOM 2348 N N . PRO B 1 93 ? 81.589 23.739 -11.679 1.00 17.60 93 PRO B N 1
ATOM 2349 C CA . PRO B 1 93 ? 81.200 24.417 -10.429 1.00 14.50 93 PRO B CA 1
ATOM 2350 C C . PRO B 1 93 ? 81.063 23.563 -9.167 1.00 14.47 93 PRO B C 1
ATOM 2351 O O . PRO B 1 93 ? 81.526 23.959 -8.095 1.00 13.59 93 PRO B O 1
ATOM 2355 N N . VAL B 1 94 ? 80.420 22.405 -9.271 1.00 13.74 94 VAL B N 1
ATOM 2356 C CA . VAL B 1 94 ? 80.227 21.573 -8.085 1.00 12.89 94 VAL B CA 1
ATOM 2357 C C . VAL B 1 94 ? 81.530 21.026 -7.478 1.00 15.52 94 VAL B C 1
ATOM 2358 O O . VAL B 1 94 ? 81.788 21.215 -6.280 1.00 12.45 94 VAL B O 1
ATOM 2362 N N . ALA B 1 95 ? 82.355 20.365 -8.288 1.00 11.31 95 ALA B N 1
ATOM 2363 C CA . ALA B 1 95 ? 83.608 19.834 -7.768 1.00 8.65 95 ALA B CA 1
ATOM 2364 C C . ALA B 1 95 ? 84.549 20.981 -7.378 1.00 11.99 95 ALA B C 1
ATOM 2365 O O . ALA B 1 95 ? 85.411 20.808 -6.514 1.00 13.19 95 ALA B O 1
ATOM 2367 N N . ARG B 1 96 ? 84.403 22.141 -8.018 1.00 9.33 96 ARG B N 1
ATOM 2368 C CA . ARG B 1 96 ? 85.250 23.289 -7.678 1.00 12.21 96 ARG B CA 1
ATOM 2369 C C . ARG B 1 96 ? 84.904 23.734 -6.258 1.00 12.31 96 ARG B C 1
ATOM 2370 O O . ARG B 1 96 ? 85.774 24.170 -5.504 1.00 12.52 96 ARG B O 1
ATOM 2378 N N . GLY B 1 97 ? 83.628 23.617 -5.896 1.00 9.29 97 GLY B N 1
ATOM 2379 C CA . GLY B 1 97 ? 83.219 23.988 -4.557 1.00 6.34 97 GLY B CA 1
ATOM 2380 C C . GLY B 1 97 ? 83.801 22.980 -3.585 1.00 11.34 97 GLY B C 1
ATOM 2381 O O . GLY B 1 97 ? 84.267 23.350 -2.509 1.00 11.42 97 GLY B O 1
ATOM 2382 N N . SER B 1 98 ? 83.784 21.700 -3.958 1.00 12.60 98 SER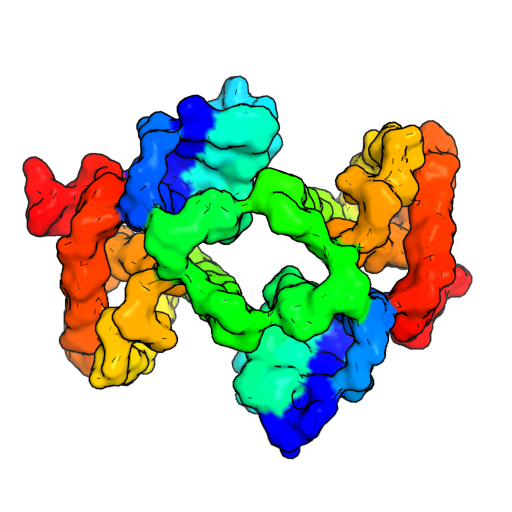 B N 1
ATOM 2383 C CA . SER B 1 98 ? 84.341 20.655 -3.086 1.00 14.37 98 SER B CA 1
ATOM 2384 C C . SER B 1 98 ? 85.825 20.925 -2.855 1.00 14.04 98 SER B C 1
ATOM 2385 O O . SER B 1 98 ? 86.323 20.818 -1.728 1.00 9.93 98 SER B O 1
ATOM 2388 N N . SER B 1 99 ? 86.530 21.281 -3.928 1.00 14.65 99 SER B N 1
ATOM 2389 C CA . SER B 1 99 ? 87.970 21.548 -3.809 1.00 16.84 99 SER B CA 1
ATOM 2390 C C . SER B 1 99 ? 88.256 22.750 -2.913 1.00 13.44 99 SER B C 1
ATOM 2391 O O . SER B 1 99 ? 89.080 22.666 -2.003 1.00 13.31 99 SER B O 1
ATOM 2394 N N . ARG B 1 100 ? 87.582 23.868 -3.171 1.00 13.59 100 ARG B N 1
ATOM 2395 C CA . ARG B 1 100 ? 87.801 25.045 -2.349 1.00 12.83 100 ARG B CA 1
ATOM 2396 C C . ARG B 1 100 ? 87.493 24.713 -0.899 1.00 13.93 100 ARG B C 1
ATOM 2397 O O . ARG B 1 100 ? 88.201 25.154 0.004 1.00 15.03 100 ARG B O 1
ATOM 2405 N N . LEU B 1 101 ? 86.441 23.932 -0.675 1.00 12.40 101 LEU B N 1
ATOM 2406 C CA . LEU B 1 101 ? 86.059 23.592 0.696 1.00 13.80 101 LEU B CA 1
ATOM 2407 C C . LEU B 1 101 ? 87.112 22.727 1.372 1.00 11.03 101 LEU B C 1
ATOM 2408 O O . LEU B 1 101 ? 87.463 22.966 2.525 1.00 15.47 101 LEU B O 1
ATOM 2413 N N . MET B 1 102 ? 87.617 21.727 0.660 1.00 14.01 102 MET B N 1
ATOM 2414 C CA . MET B 1 102 ? 88.644 20.848 1.222 1.00 13.21 102 MET B CA 1
ATOM 2415 C C . MET B 1 102 ? 89.920 21.648 1.543 1.00 16.05 102 MET B C 1
ATOM 2416 O O . MET B 1 102 ? 90.559 21.434 2.580 1.00 17.61 102 MET B O 1
ATOM 2421 N N . MET B 1 103 ? 90.283 22.567 0.647 1.00 16.72 103 MET B N 1
ATOM 2422 C CA . MET B 1 103 ? 91.445 23.413 0.860 1.00 18.26 103 MET B CA 1
ATOM 2423 C C . MET B 1 103 ? 91.237 24.199 2.143 1.00 16.53 103 MET B C 1
ATOM 2424 O O . MET B 1 103 ? 92.127 24.281 2.993 1.00 15.41 103 MET B O 1
ATOM 2429 N N . HIS B 1 104 ? 90.043 24.762 2.286 1.00 14.73 104 HIS B N 1
ATOM 2430 C CA . HIS B 1 104 ? 89.730 25.539 3.471 1.00 15.31 104 HIS B CA 1
ATOM 2431 C C . HIS B 1 104 ? 89.747 24.681 4.731 1.00 16.53 104 HIS B C 1
ATOM 2432 O O . HIS B 1 104 ? 90.223 25.130 5.782 1.00 13.53 104 HIS B O 1
ATOM 2439 N N . ARG B 1 105 ? 89.218 23.459 4.634 1.00 15.72 105 ARG B N 1
ATOM 2440 C CA . ARG B 1 105 ? 89.178 22.570 5.793 1.00 16.74 105 ARG B CA 1
ATOM 2441 C C . ARG B 1 105 ? 90.591 22.167 6.170 1.00 17.92 105 ARG B C 1
ATOM 2442 O O . ARG B 1 105 ? 90.947 22.145 7.351 1.00 18.30 105 ARG B O 1
ATOM 2450 N N . ILE B 1 106 ? 91.411 21.877 5.166 1.00 15.91 106 ILE B N 1
ATOM 2451 C CA . ILE B 1 106 ? 92.784 21.513 5.449 1.00 17.07 106 ILE B CA 1
ATOM 2452 C C . ILE B 1 106 ? 93.471 22.668 6.202 1.00 20.91 106 ILE B C 1
ATOM 2453 O O . ILE B 1 106 ? 94.114 22.453 7.230 1.00 21.42 106 ILE B O 1
ATOM 2458 N N . GLU B 1 107 ? 93.326 23.892 5.711 1.00 19.00 107 GLU B N 1
ATOM 2459 C CA . GLU B 1 107 ? 93.973 25.010 6.374 1.00 25.57 107 GLU B CA 1
ATOM 2460 C C . GLU B 1 107 ? 93.409 25.313 7.761 1.00 32.40 107 GLU B C 1
ATOM 2461 O O . GLU B 1 107 ? 94.159 25.582 8.703 1.00 26.88 107 GLU B O 1
ATOM 2467 N N . HIS B 1 108 ? 92.090 25.253 7.894 1.00 28.45 108 HIS B N 1
ATOM 2468 C CA . HIS B 1 108 ? 91.446 25.553 9.161 1.00 29.42 108 HIS B CA 1
ATOM 2469 C C . HIS B 1 108 ? 91.584 24.468 10.228 1.00 25.73 108 HIS B C 1
ATOM 2470 O O . HIS B 1 108 ? 91.700 24.777 11.406 1.00 28.61 108 HIS B O 1
ATOM 2477 N N . ASP B 1 109 ? 91.573 23.206 9.816 1.00 22.97 109 ASP B N 1
ATOM 2478 C CA . ASP B 1 109 ? 91.681 22.080 10.737 1.00 25.33 109 ASP B CA 1
ATOM 2479 C C . ASP B 1 109 ? 93.127 21.624 10.980 1.00 27.90 109 ASP B C 1
ATOM 2480 O O . ASP B 1 109 ? 93.495 21.258 12.095 1.00 26.71 109 ASP B O 1
ATOM 2485 N N . TRP B 1 110 ? 93.931 21.631 9.924 1.00 23.88 110 TRP B N 1
ATOM 2486 C CA . TRP B 1 110 ? 95.299 21.148 10.009 1.00 22.53 110 TRP B CA 1
ATOM 2487 C C . TRP B 1 110 ? 96.418 22.189 10.077 1.00 18.54 110 TRP B C 1
ATOM 2488 O O . TRP B 1 110 ? 9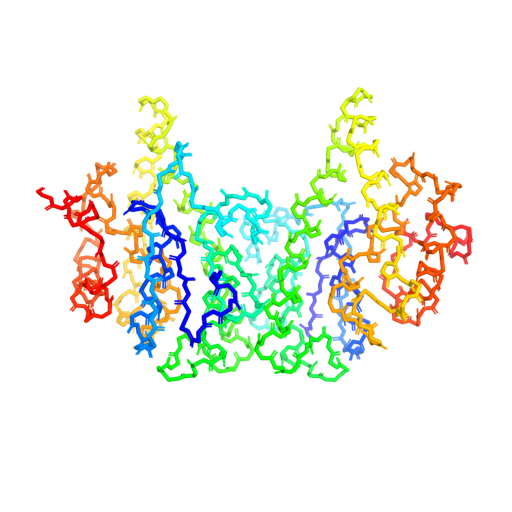7.360 22.031 10.850 1.00 18.06 110 TRP B O 1
ATOM 2499 N N . TYR B 1 111 ? 96.346 23.243 9.274 1.00 20.35 111 TYR B N 1
ATOM 2500 C CA . TYR B 1 111 ? 97.392 24.263 9.343 1.00 19.03 111 TYR B CA 1
ATOM 2501 C C . TYR B 1 111 ? 97.286 24.986 10.686 1.00 20.23 111 TYR B C 1
ATOM 2502 O O . TYR B 1 111 ? 98.259 25.579 11.158 1.00 22.01 111 TYR B O 1
ATOM 2511 N N . SER B 1 112 ? 96.105 24.936 11.298 1.00 17.81 112 SER B N 1
ATOM 2512 C CA . SER B 1 112 ? 95.918 25.567 12.599 1.00 19.58 112 SER B CA 1
ATOM 2513 C C . SER B 1 112 ? 96.668 24.717 13.630 1.00 20.20 112 SER B C 1
ATOM 2514 O O . SER B 1 112 ? 97.295 25.259 14.535 1.00 20.33 112 SER B O 1
ATOM 2517 N N . LEU B 1 113 ? 96.600 23.389 13.501 1.00 15.04 113 LEU B N 1
ATOM 2518 C CA . LEU B 1 113 ? 97.327 22.531 14.426 1.00 17.78 113 LEU B CA 1
ATOM 2519 C C . LEU B 1 113 ? 98.831 22.730 14.215 1.00 18.17 113 LEU B C 1
ATOM 2520 O O . LEU B 1 113 ? 99.591 22.806 15.181 1.00 20.10 113 LEU B O 1
ATOM 2525 N N . LEU B 1 114 ? 99.255 22.836 12.956 1.00 18.80 114 LEU B N 1
ATOM 2526 C CA . LEU B 1 114 ? 100.669 23.072 12.647 1.00 17.29 114 LEU B CA 1
ATOM 2527 C C . LEU B 1 114 ? 101.120 24.326 13.394 1.00 16.90 114 LEU B C 1
ATOM 2528 O O . LEU B 1 114 ? 102.172 24.342 14.028 1.00 18.63 114 LEU B O 1
ATOM 2533 N N . TYR B 1 115 ? 100.309 25.377 13.323 1.00 19.60 115 TYR B N 1
ATOM 2534 C CA . TYR B 1 115 ? 100.619 26.634 13.987 1.00 20.08 115 TYR B CA 1
ATOM 2535 C C . TYR B 1 115 ? 100.741 26.482 15.506 1.00 22.20 115 TYR B C 1
ATOM 2536 O O . TYR B 1 115 ? 101.603 27.098 16.129 1.00 16.75 115 TYR B O 1
ATOM 2545 N N . LYS B 1 116 ? 99.873 25.671 16.105 1.00 24.97 116 LYS B N 1
ATOM 2546 C CA . LYS B 1 116 ? 99.917 25.460 17.554 1.00 23.78 116 LYS B CA 1
ATOM 2547 C C . LYS B 1 116 ? 101.150 24.653 17.948 1.00 26.15 116 LYS B C 1
ATOM 2548 O O . LYS B 1 116 ? 101.667 24.810 19.055 1.00 26.53 116 LYS B O 1
ATOM 2554 N N . ILE B 1 117 ? 101.604 23.779 17.051 1.00 21.25 117 ILE B N 1
ATOM 2555 C CA . ILE B 1 117 ? 102.792 22.972 17.315 1.00 19.90 117 ILE B CA 1
ATOM 2556 C C . ILE B 1 117 ? 104.032 23.874 17.273 1.00 20.82 117 ILE B C 1
ATOM 2557 O O . ILE B 1 117 ? 104.917 23.774 18.126 1.00 22.38 117 ILE B O 1
ATOM 2562 N N . GLU B 1 118 ? 104.088 24.766 16.292 1.00 19.26 118 GLU B N 1
ATOM 2563 C CA . GLU B 1 118 ? 105.240 25.645 16.159 1.00 22.90 118 GLU B CA 1
ATOM 2564 C C . GLU B 1 118 ? 105.301 26.778 17.182 1.00 21.97 118 GLU B C 1
ATOM 2565 O O . GLU B 1 118 ? 106.379 27.167 17.615 1.00 23.35 118 GLU B O 1
ATOM 2571 N N . GLN B 1 119 ? 104.149 27.287 17.590 1.00 21.88 119 GLN B N 1
ATOM 2572 C CA . GLN B 1 119 ? 104.108 28.401 18.529 1.00 20.58 119 GLN B CA 1
ATOM 2573 C C . GLN B 1 119 ? 103.861 28.009 19.975 1.00 21.16 119 GLN B C 1
ATOM 2574 O O . GLN B 1 119 ? 103.999 28.835 20.871 1.00 25.62 119 GLN B O 1
ATOM 2580 N N . GLY B 1 120 ? 103.500 26.759 20.214 1.00 18.70 120 GLY B N 1
ATOM 2581 C CA . GLY B 1 120 ? 103.197 26.365 21.572 1.00 19.70 120 GLY B CA 1
ATOM 2582 C C . GLY B 1 120 ? 104.332 25.829 22.414 1.00 20.47 120 GLY B C 1
ATOM 2583 O O . GLY B 1 120 ? 105.415 25.484 21.915 1.00 21.02 120 GLY B O 1
ATOM 2584 N N . ASN B 1 121 ? 104.080 25.787 23.715 1.00 21.04 121 ASN B N 1
ATOM 2585 C CA . ASN B 1 121 ? 105.047 25.235 24.646 1.00 23.62 121 ASN B CA 1
ATOM 2586 C C . ASN B 1 121 ? 104.947 23.716 24.449 1.00 23.41 121 ASN B C 1
ATOM 2587 O O . ASN B 1 121 ? 104.114 23.244 23.661 1.00 21.00 121 ASN B O 1
ATOM 2592 N N . ALA B 1 122 ? 105.775 22.953 25.159 1.00 22.66 122 ALA B N 1
ATOM 2593 C CA . ALA B 1 122 ? 105.779 21.498 25.026 1.00 22.30 122 ALA B CA 1
ATOM 2594 C C . ALA B 1 122 ? 104.397 20.852 25.114 1.00 26.17 122 ALA B C 1
ATOM 2595 O O . ALA B 1 122 ? 104.046 20.0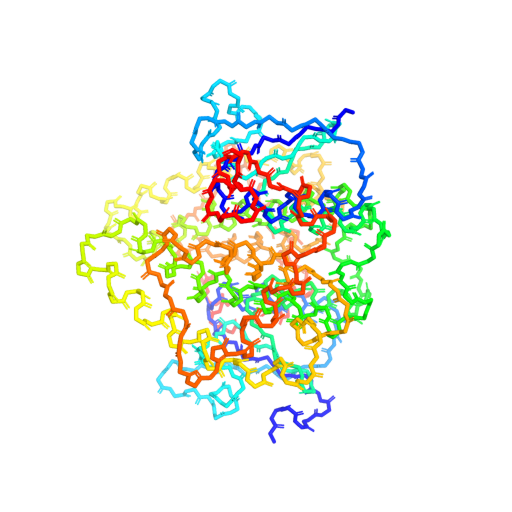01 24.292 1.00 25.13 122 ALA B O 1
ATOM 2597 N N . GLN B 1 123 ? 103.622 21.255 26.116 1.00 23.39 123 GLN B N 1
ATOM 2598 C CA . GLN B 1 123 ? 102.290 20.701 26.333 1.00 25.92 123 GLN B CA 1
ATOM 2599 C C . GLN B 1 123 ? 101.307 21.019 25.205 1.00 21.77 123 GLN B C 1
ATOM 2600 O O . GLN B 1 123 ? 100.590 20.141 24.752 1.00 21.70 123 GLN B O 1
ATOM 2606 N N . GLU B 1 124 ? 101.273 22.272 24.763 1.00 21.06 124 GLU B N 1
ATOM 2607 C CA . GLU B 1 124 ? 100.375 22.682 23.688 1.00 21.79 124 GLU B CA 1
ATOM 2608 C C . GLU B 1 124 ? 100.758 22.010 22.380 1.00 22.32 124 GLU B C 1
ATOM 2609 O O . GLU B 1 124 ? 99.897 21.585 21.614 1.00 24.10 124 GLU B O 1
ATOM 2615 N N . ALA B 1 125 ? 102.060 21.922 22.133 1.00 19.88 125 ALA B N 1
ATOM 2616 C CA . ALA B 1 125 ? 102.566 21.312 20.921 1.00 19.73 125 ALA B CA 1
ATOM 2617 C C . ALA B 1 125 ? 102.179 19.842 20.860 1.00 24.75 125 ALA B C 1
ATOM 2618 O O . ALA B 1 125 ? 101.712 19.364 19.822 1.00 20.59 125 ALA B O 1
ATOM 2620 N N . GLU B 1 126 ? 102.364 19.122 21.966 1.00 21.70 126 GLU B N 1
ATOM 2621 C CA . GLU B 1 126 ? 102.038 17.702 21.969 1.00 20.68 126 GLU B CA 1
ATOM 2622 C C . GLU B 1 126 ? 100.553 17.445 21.784 1.00 18.26 126 GLU B C 1
ATOM 2623 O O . GLU B 1 126 ? 100.180 16.488 21.116 1.00 21.84 126 GLU B O 1
ATOM 2629 N N . ALA B 1 127 ? 99.707 18.285 22.371 1.00 19.68 127 ALA B N 1
ATOM 2630 C CA . ALA B 1 127 ? 98.267 18.109 22.226 1.00 20.63 127 ALA B CA 1
ATOM 2631 C C . ALA B 1 127 ? 97.854 18.338 20.761 1.00 23.99 127 ALA B C 1
ATOM 2632 O O . ALA B 1 127 ? 97.043 17.594 20.220 1.00 23.21 127 ALA B O 1
ATOM 2634 N N . ALA B 1 128 ? 98.412 19.369 20.132 1.00 21.10 128 ALA B N 1
ATOM 2635 C CA . ALA B 1 128 ? 98.109 19.668 18.736 1.00 20.39 128 ALA B CA 1
ATOM 2636 C C . ALA B 1 128 ? 98.645 18.535 17.855 1.00 19.97 128 ALA B C 1
ATOM 2637 O O . ALA B 1 128 ? 97.974 18.081 16.924 1.00 18.53 128 ALA B O 1
ATOM 2639 N N . ARG B 1 129 ? 99.856 18.079 18.172 1.00 18.79 129 ARG B N 1
ATOM 2640 C CA . ARG B 1 129 ? 100.524 16.998 17.450 1.00 19.10 129 ARG B CA 1
ATOM 2641 C C . ARG B 1 129 ? 99.713 15.691 17.452 1.00 21.75 129 ARG B C 1
ATOM 2642 O O . ARG B 1 129 ? 99.570 15.036 16.424 1.00 20.06 129 ARG B O 1
ATOM 2650 N N . LYS B 1 130 ? 99.196 15.320 18.617 1.00 19.43 130 LYS B N 1
ATOM 2651 C CA . LYS B 1 130 ? 98.413 14.101 18.763 1.00 24.73 130 LYS B CA 1
ATOM 2652 C C . LYS B 1 130 ? 97.176 14.139 17.871 1.00 24.86 130 LYS B C 1
ATOM 2653 O O . LYS B 1 130 ? 96.858 13.169 17.182 1.00 25.80 130 LYS B O 1
ATOM 2659 N N . GLN B 1 131 ? 96.487 15.272 17.893 1.00 22.59 131 GLN B N 1
ATOM 2660 C CA . GLN B 1 131 ? 95.285 15.450 17.103 1.00 24.55 131 GLN B CA 1
ATOM 2661 C C . GLN B 1 131 ? 95.578 15.465 15.608 1.00 24.11 131 GLN B C 1
ATOM 2662 O O . GLN B 1 131 ? 94.837 14.875 14.828 1.00 20.79 131 GLN B O 1
ATOM 2668 N N . LEU B 1 132 ? 96.649 16.147 15.215 1.00 20.86 132 LEU B N 1
ATOM 2669 C CA . LEU B 1 132 ? 97.017 16.221 13.811 1.00 23.00 132 LEU B CA 1
ATOM 2670 C C . LEU B 1 132 ? 97.365 14.834 13.295 1.00 22.21 132 LEU B C 1
ATOM 2671 O O . LEU B 1 132 ? 96.850 14.397 12.261 1.00 21.92 132 LEU B O 1
ATOM 2676 N N . ARG B 1 133 ? 98.239 14.144 14.021 1.00 20.86 133 ARG B N 1
ATOM 2677 C CA . ARG B 1 133 ? 98.673 12.801 13.642 1.00 20.59 133 ARG B CA 1
ATOM 2678 C C . ARG B 1 133 ? 97.504 11.831 13.458 1.00 22.04 133 ARG B C 1
ATOM 2679 O O . ARG B 1 133 ? 97.421 11.148 12.444 1.00 23.25 133 ARG B O 1
ATOM 2687 N N . GLU B 1 134 ? 96.607 11.764 14.434 1.00 23.80 134 GLU B N 1
ATOM 2688 C CA . GLU B 1 134 ? 95.484 10.840 14.325 1.00 30.16 134 GLU B CA 1
ATOM 2689 C C . GLU B 1 134 ? 94.566 11.194 13.161 1.00 29.26 134 GLU B C 1
ATOM 2690 O O . GLU B 1 134 ? 94.158 10.317 12.402 1.00 26.32 134 GLU B O 1
ATOM 2696 N N . GLU B 1 135 ? 94.244 12.474 13.012 1.00 27.73 135 GLU B N 1
ATOM 2697 C CA . GLU B 1 135 ? 93.378 12.878 11.917 1.00 26.72 135 GLU B CA 1
ATOM 2698 C C . GLU B 1 135 ? 93.978 12.551 10.554 1.00 27.27 135 GLU B C 1
ATOM 2699 O O . GLU B 1 135 ? 93.277 12.024 9.680 1.00 26.51 135 GLU B O 1
ATOM 2705 N N . LEU B 1 136 ? 95.267 12.832 10.364 1.00 19.09 136 LEU B N 1
ATOM 2706 C CA . LEU B 1 136 ? 95.909 12.535 9.082 1.00 20.83 136 LEU B CA 1
ATOM 2707 C C . LEU B 1 136 ? 95.806 11.044 8.771 1.00 28.22 136 LEU B C 1
ATOM 2708 O O . LEU B 1 136 ? 95.477 10.657 7.649 1.00 27.92 136 LEU B O 1
ATOM 2713 N N . LEU B 1 137 ? 96.083 10.209 9.769 1.00 30.19 137 LEU B N 1
ATOM 2714 C CA . LEU B 1 137 ? 96.021 8.770 9.579 1.00 31.83 137 LEU B CA 1
ATOM 2715 C C . LEU B 1 137 ? 94.602 8.274 9.310 1.00 34.66 137 LEU B C 1
ATOM 2716 O O . LEU B 1 137 ? 94.416 7.270 8.628 1.00 33.68 137 LEU B O 1
ATOM 2721 N N . SER B 1 138 ? 93.603 8.978 9.839 1.00 36.61 138 SER B N 1
ATOM 2722 C CA . SER B 1 138 ? 92.213 8.580 9.638 1.00 35.38 138 SER B CA 1
ATOM 2723 C C . SER B 1 138 ? 91.765 8.690 8.177 1.00 38.35 138 SER B C 1
ATOM 2724 O O . SER B 1 138 ? 90.903 7.931 7.745 1.00 42.67 138 SER B O 1
ATOM 2727 N N . ILE B 1 139 ? 92.338 9.621 7.414 1.00 35.84 139 ILE B N 1
ATOM 2728 C CA . ILE B 1 139 ? 91.955 9.772 6.011 1.00 32.07 139 ILE B CA 1
ATOM 2729 C C . ILE B 1 139 ? 92.722 8.829 5.094 1.00 31.70 139 ILE B C 1
ATOM 2730 O O . ILE B 1 139 ? 92.627 8.954 3.880 1.00 33.62 139 ILE B O 1
ATOM 2735 N N . ALA B 1 140 ? 93.481 7.896 5.668 1.00 30.40 140 ALA B N 1
ATOM 2736 C CA . ALA B 1 140 ? 94.269 6.949 4.876 1.00 31.62 140 ALA B CA 1
ATOM 2737 C C . ALA B 1 140 ? 93.451 6.165 3.851 1.00 31.21 140 ALA B C 1
ATOM 2738 O O . ALA B 1 140 ? 93.881 5.981 2.719 1.00 28.86 140 ALA B O 1
ATOM 2740 N N . PRO B 1 141 ? 92.263 5.676 4.237 1.00 32.40 141 PRO B N 1
ATOM 2741 C CA . PRO B 1 141 ? 91.454 4.924 3.274 1.00 35.03 141 PRO B CA 1
ATOM 2742 C C . PRO B 1 141 ? 91.261 5.675 1.959 1.00 34.88 141 PRO B C 1
ATOM 2743 O O . PRO B 1 141 ? 91.176 5.059 0.896 1.00 31.41 141 PRO B O 1
ATOM 2747 N N . VAL B 1 142 ? 91.197 7.003 2.032 1.00 32.22 142 VAL B N 1
ATOM 2748 C CA . VAL B 1 142 ? 91.002 7.825 0.832 1.00 35.41 142 VAL B CA 1
ATOM 2749 C C . VAL B 1 142 ? 92.040 7.560 -0.265 1.00 36.91 142 VAL B C 1
ATOM 2750 O O . VAL B 1 142 ? 91.740 7.653 -1.452 1.00 35.57 142 VAL B O 1
ATOM 2754 N N . PHE B 1 143 ? 93.250 7.195 0.136 1.00 39.57 143 PHE B N 1
ATOM 2755 C CA . PHE B 1 143 ? 94.313 6.942 -0.818 1.00 40.31 143 PHE B CA 1
ATOM 2756 C C . PHE B 1 143 ? 94.314 5.533 -1.404 1.00 42.87 143 PHE B C 1
ATOM 2757 O O . PHE B 1 143 ? 94.904 5.294 -2.454 1.00 44.05 143 PHE B O 1
ATOM 2765 N N . ASN B 1 144 ? 93.660 4.589 -0.739 1.00 49.56 144 ASN B N 1
ATOM 2766 C CA . ASN B 1 144 ? 93.615 3.227 -1.269 1.00 49.46 144 ASN B CA 1
ATOM 2767 C C . ASN B 1 144 ? 92.820 3.259 -2.557 1.00 51.36 144 ASN B C 1
ATOM 2768 O O . ASN B 1 144 ? 92.822 2.305 -3.341 1.00 53.58 144 ASN B O 1
ATOM 2773 N N . GLU B 1 145 ? 92.153 4.385 -2.779 1.00 50.33 145 GLU B N 1
ATOM 2774 C CA . GLU B 1 145 ? 91.328 4.556 -3.961 1.00 49.85 145 GLU B CA 1
ATOM 2775 C C . GLU B 1 145 ? 92.026 5.334 -5.084 1.00 48.20 145 GLU B C 1
ATOM 2776 O O . GLU B 1 145 ? 92.082 4.868 -6.227 1.00 51.64 145 GLU B O 1
ATOM 2782 N N . THR B 1 146 ? 92.584 6.498 -4.762 1.00 42.43 146 THR B N 1
ATOM 2783 C CA . THR B 1 146 ? 93.221 7.314 -5.788 1.00 37.18 146 THR B CA 1
ATOM 2784 C C . THR B 1 146 ? 94.664 7.776 -5.539 1.00 29.33 146 THR B C 1
ATOM 2785 O O . THR B 1 146 ? 95.138 7.799 -4.407 1.00 29.00 146 THR B O 1
ATOM 2789 N N . PRO B 1 147 ? 95.380 8.148 -6.615 1.00 23.45 147 PRO B N 1
ATOM 2790 C CA . PRO B 1 147 ? 96.770 8.616 -6.551 1.00 24.00 147 PRO B CA 1
ATOM 2791 C C . PRO B 1 147 ? 96.893 9.914 -5.750 1.00 23.50 147 PRO B C 1
ATOM 2792 O O . PRO B 1 147 ? 97.800 10.074 -4.932 1.00 20.86 147 PRO B O 1
ATOM 2796 N N . PHE B 1 148 ? 95.971 10.840 -5.997 1.00 20.52 148 PHE B N 1
ATOM 2797 C CA . PHE B 1 148 ? 95.992 12.125 -5.317 1.00 18.89 148 PHE B CA 1
ATOM 2798 C C . PHE B 1 148 ? 94.770 12.318 -4.439 1.00 20.57 148 PHE B C 1
ATOM 2799 O O . PHE B 1 148 ? 93.865 11.478 -4.440 1.00 20.21 148 PHE B O 1
ATOM 2807 N N . PHE B 1 149 ? 94.731 13.410 -3.680 1.00 20.49 149 PHE B N 1
ATOM 2808 C CA . PHE B 1 149 ? 93.620 13.595 -2.761 1.00 19.92 149 PHE B CA 1
ATOM 2809 C C . PHE B 1 149 ? 92.264 13.717 -3.439 1.00 21.44 149 PHE B C 1
ATOM 2810 O O . PHE B 1 149 ? 91.937 14.748 -4.028 1.00 19.48 149 PHE B O 1
ATOM 2818 N N . MET B 1 150 ? 91.485 12.639 -3.339 1.00 19.80 150 MET B N 1
ATOM 2819 C CA . MET B 1 150 ? 90.153 12.545 -3.940 1.00 26.27 150 MET B CA 1
ATOM 2820 C C . MET B 1 150 ? 90.168 12.969 -5.392 1.00 26.65 150 MET B C 1
ATOM 2821 O O . MET B 1 150 ? 89.249 13.632 -5.880 1.00 27.44 150 MET B O 1
ATOM 2826 N N . SER B 1 151 ? 91.211 12.542 -6.093 1.00 21.88 151 SER B N 1
ATOM 2827 C CA . SER B 1 151 ? 91.389 12.923 -7.488 1.00 20.98 151 SER B CA 1
ATOM 2828 C C . SER B 1 151 ? 92.445 12.017 -8.111 1.00 21.01 151 SER B C 1
ATOM 2829 O O . SER B 1 151 ? 93.215 11.364 -7.403 1.00 25.26 151 SER B O 1
ATOM 2832 N N . GLU B 1 152 ? 92.473 11.961 -9.434 1.00 24.96 152 GLU B N 1
ATOM 2833 C CA . GLU B 1 152 ? 93.446 11.145 -10.142 1.00 24.37 152 GLU B CA 1
ATOM 2834 C C . GLU B 1 152 ? 94.482 12.061 -10.773 1.00 24.49 152 GLU B C 1
ATOM 2835 O O . GLU B 1 152 ? 95.360 11.622 -11.507 1.00 23.13 152 GLU B O 1
ATOM 2841 N N . GLU B 1 153 ? 94.367 13.350 -10.472 1.00 24.45 153 GLU B N 1
ATOM 2842 C CA . GLU B 1 153 ? 95.304 14.330 -10.980 1.00 21.27 153 GLU B CA 1
ATOM 2843 C C . GLU B 1 153 ? 95.689 15.348 -9.923 1.00 22.54 153 GLU B C 1
ATOM 2844 O O . GLU B 1 153 ? 94.849 15.851 -9.178 1.00 17.99 153 GLU B O 1
ATOM 2850 N N . PHE B 1 154 ? 96.985 15.624 -9.848 1.00 18.85 154 PHE B N 1
ATOM 2851 C CA . PHE B 1 154 ? 97.514 16.573 -8.888 1.00 19.48 154 PHE B CA 1
ATOM 2852 C C . PHE B 1 154 ? 96.706 17.876 -9.030 1.00 19.62 154 PHE B C 1
ATOM 2853 O O . PHE B 1 154 ? 96.503 18.358 -10.149 1.00 17.05 154 PHE B O 1
ATOM 2861 N N . SER B 1 155 ? 96.242 18.425 -7.903 1.00 17.20 155 SER B N 1
ATOM 2862 C CA . SER B 1 155 ? 95.434 19.651 -7.887 1.00 15.86 155 SER B CA 1
ATOM 2863 C C . SER B 1 155 ? 95.837 20.603 -6.749 1.00 14.44 155 SER B C 1
ATOM 2864 O O . SER B 1 155 ? 96.757 20.320 -5.982 1.00 13.47 155 SER B O 1
ATOM 2867 N N . LEU B 1 156 ? 95.140 21.731 -6.638 1.00 13.39 156 LEU B N 1
ATOM 2868 C CA . LEU B 1 156 ? 95.442 22.684 -5.565 1.00 15.17 156 LEU B CA 1
ATOM 2869 C C . LEU B 1 156 ? 95.235 22.022 -4.204 1.00 16.17 156 LEU B C 1
ATOM 2870 O O . LEU B 1 156 ? 95.867 22.407 -3.212 1.00 15.83 156 LEU B O 1
ATOM 2875 N N . VAL B 1 157 ? 94.346 21.034 -4.132 1.00 15.82 157 VAL B N 1
ATOM 2876 C CA . VAL B 1 157 ? 94.138 20.368 -2.847 1.00 13.63 157 VAL B CA 1
ATOM 2877 C C . VAL B 1 157 ? 95.471 19.718 -2.425 1.00 16.41 157 VAL B C 1
ATOM 2878 O O . VAL B 1 157 ? 95.868 19.810 -1.265 1.00 16.25 157 VAL B O 1
ATOM 2882 N N . ASP B 1 158 ? 96.175 19.090 -3.368 1.00 11.30 158 ASP B N 1
ATOM 2883 C CA . ASP B 1 158 ? 97.460 18.468 -3.033 1.00 14.50 158 ASP B CA 1
ATOM 2884 C C . ASP B 1 158 ? 98.517 19.555 -2.736 1.00 14.29 158 ASP B C 1
ATOM 2885 O O . ASP B 1 158 ? 99.503 19.308 -2.029 1.00 16.59 158 ASP B O 1
ATOM 2890 N N . CYS B 1 159 ? 98.318 20.753 -3.288 1.00 13.83 159 CYS B N 1
ATOM 2891 C CA . CYS B 1 159 ? 99.226 21.872 -3.042 1.00 13.21 159 CYS B CA 1
ATOM 2892 C C . CYS B 1 159 ? 99.103 22.321 -1.585 1.00 14.45 159 CYS B C 1
ATOM 2893 O O . CYS B 1 159 ? 99.987 23.011 -1.055 1.00 14.18 159 CYS B O 1
ATOM 2896 N N . TYR B 1 160 ? 98.003 21.932 -0.941 1.00 14.62 160 TYR B N 1
ATOM 2897 C CA . TYR B 1 160 ? 97.768 22.248 0.473 1.00 16.26 160 TYR B CA 1
ATOM 2898 C C . TYR B 1 160 ? 98.277 21.116 1.341 1.00 15.16 160 TYR B C 1
ATOM 2899 O O . TYR B 1 160 ? 98.942 21.335 2.347 1.00 17.59 160 TYR B O 1
ATOM 2908 N N . LEU B 1 161 ? 97.951 19.894 0.946 1.00 16.49 161 LEU B N 1
ATOM 2909 C CA . LEU B 1 161 ? 98.349 18.734 1.724 1.00 16.85 161 LEU B CA 1
ATOM 2910 C C . LEU B 1 161 ? 99.848 18.385 1.643 1.00 17.29 161 LEU B C 1
ATOM 2911 O O . LEU B 1 161 ? 100.459 18.055 2.665 1.00 16.43 161 LEU B O 1
ATOM 2916 N N . ALA B 1 162 ? 100.447 18.467 0.453 1.00 13.65 162 ALA B N 1
ATOM 2917 C CA . ALA B 1 162 ? 101.868 18.127 0.303 1.00 17.28 162 ALA B CA 1
ATOM 2918 C C . ALA B 1 162 ? 102.856 18.913 1.189 1.00 17.18 162 ALA B C 1
ATOM 2919 O O . ALA B 1 162 ? 103.702 18.312 1.844 1.00 18.48 162 ALA B O 1
ATOM 2921 N N . PRO B 1 163 ? 102.786 20.258 1.199 1.00 14.24 163 PRO B N 1
ATOM 2922 C CA . PRO B 1 163 ? 103.713 21.028 2.039 1.00 16.00 163 PRO B CA 1
ATOM 2923 C C . PRO B 1 163 ? 103.563 20.670 3.528 1.00 17.21 163 PRO B C 1
ATOM 2924 O O . PRO B 1 163 ? 104.519 20.771 4.307 1.00 12.70 163 PRO B O 1
ATOM 2928 N N . LEU B 1 164 ? 102.352 20.277 3.925 1.00 13.84 164 LEU B N 1
ATOM 2929 C CA . LEU B 1 164 ? 102.107 19.907 5.324 1.00 15.03 164 LEU B CA 1
ATOM 2930 C C . LEU B 1 164 ? 102.795 18.575 5.659 1.00 15.46 164 LEU B C 1
ATOM 2931 O O . LEU B 1 164 ? 103.543 18.477 6.636 1.00 16.78 164 LEU B O 1
ATOM 2936 N N . LEU B 1 165 ? 102.538 17.549 4.853 1.00 14.87 165 LEU B N 1
ATOM 2937 C CA . LEU B 1 165 ? 103.137 16.228 5.091 1.00 11.39 165 LEU B CA 1
ATOM 2938 C C . LEU B 1 165 ? 104.669 16.279 4.963 1.00 16.41 165 LEU B C 1
ATOM 2939 O O . LEU B 1 165 ? 105.383 15.520 5.624 1.00 16.68 165 LEU B O 1
ATOM 2944 N N . TRP B 1 166 ? 105.173 17.177 4.123 1.00 15.30 166 TRP B N 1
ATOM 2945 C CA . TRP B 1 166 ? 106.613 17.316 3.959 1.00 15.38 166 TRP B CA 1
ATOM 2946 C C . TRP B 1 166 ? 107.266 17.705 5.284 1.00 15.54 166 TRP B C 1
ATOM 2947 O O . TRP B 1 166 ? 108.377 17.288 5.593 1.00 15.81 166 TRP B O 1
ATOM 2958 N N . ARG B 1 167 ? 106.548 18.501 6.064 1.00 15.84 167 ARG B N 1
ATOM 2959 C CA . ARG B 1 167 ? 107.045 19.006 7.331 1.00 15.01 167 ARG B CA 1
ATOM 2960 C C . ARG B 1 167 ? 106.868 18.106 8.557 1.00 19.81 167 ARG B C 1
ATOM 2961 O O . ARG B 1 167 ? 107.187 18.522 9.677 1.00 15.22 167 ARG B O 1
ATOM 2969 N N . LEU B 1 168 ? 106.375 16.886 8.370 1.00 18.33 168 LEU B N 1
ATOM 2970 C CA . LEU B 1 168 ? 106.191 16.004 9.516 1.00 17.74 168 LEU B CA 1
ATOM 2971 C C . LEU B 1 168 ? 107.438 15.936 10.409 1.00 18.22 168 LEU B C 1
ATOM 2972 O O . LEU B 1 168 ? 107.318 15.948 11.632 1.00 21.29 168 LEU B O 1
ATOM 2977 N N . PRO B 1 169 ? 108.648 15.882 9.816 1.00 21.50 169 PRO B N 1
ATOM 2978 C CA . PRO B 1 169 ? 109.872 15.821 10.632 1.00 23.27 169 PRO B CA 1
ATOM 2979 C C . PRO B 1 169 ? 110.039 17.032 11.561 1.00 23.51 169 PRO B C 1
ATOM 2980 O O . PRO B 1 169 ? 110.403 16.881 12.726 1.00 25.79 169 PRO B O 1
ATOM 2984 N N . VAL B 1 170 ? 109.772 18.230 11.056 1.00 21.04 170 VAL B N 1
ATOM 2985 C CA . VAL B 1 170 ? 109.912 19.413 11.888 1.00 19.91 170 VAL B CA 1
ATOM 2986 C C . VAL B 1 170 ? 108.751 19.573 12.868 1.00 20.35 170 VAL B C 1
ATOM 2987 O O . VAL B 1 170 ? 108.839 20.341 13.827 1.00 18.28 170 VAL B O 1
ATOM 2991 N N . LEU B 1 171 ? 107.664 18.838 12.639 1.00 19.41 171 LEU B N 1
ATOM 2992 C CA . LEU B 1 171 ? 106.518 18.898 13.546 1.00 15.24 171 LEU B CA 1
ATOM 2993 C C . LEU B 1 171 ? 106.654 17.815 14.622 1.00 13.62 171 LEU B C 1
ATOM 2994 O O . LEU B 1 171 ? 105.881 17.787 15.579 1.00 18.32 171 LEU B O 1
ATOM 2999 N N . GLY B 1 172 ? 107.634 16.929 14.447 1.00 17.20 172 GLY B N 1
ATOM 3000 C CA . GLY B 1 172 ? 107.874 15.851 15.400 1.00 18.59 172 GLY B CA 1
ATOM 3001 C C . GLY B 1 172 ? 106.876 14.708 15.303 1.00 18.93 172 GLY B C 1
ATOM 3002 O O . GLY B 1 172 ? 106.528 14.101 16.313 1.00 18.50 172 GLY B O 1
ATOM 3003 N N . ILE B 1 173 ? 106.427 14.413 14.086 1.00 19.87 173 ILE B N 1
ATOM 3004 C CA . ILE B 1 173 ? 105.458 13.357 13.829 1.00 17.60 173 ILE B CA 1
ATOM 3005 C C . ILE B 1 173 ? 106.052 12.257 12.969 1.00 23.13 173 ILE B C 1
ATOM 3006 O O . ILE B 1 173 ? 106.744 12.525 11.991 1.00 21.55 173 ILE B O 1
ATOM 3011 N N . GLU B 1 174 ? 105.763 11.015 13.332 1.00 24.80 174 GLU B N 1
ATOM 3012 C CA . GLU B 1 174 ? 106.270 9.858 12.598 1.00 30.89 174 GLU B CA 1
ATOM 3013 C C . GLU B 1 174 ? 105.093 8.911 12.335 1.00 29.38 174 GLU B C 1
ATOM 3014 O O . GLU B 1 174 ? 104.356 8.569 13.254 1.00 38.39 174 GLU B O 1
ATOM 3020 N N . PHE B 1 175 ? 104.899 8.493 11.092 1.00 31.27 175 PHE B N 1
ATOM 3021 C CA . PHE B 1 175 ? 103.789 7.597 10.791 1.00 30.25 175 PHE B CA 1
ATOM 3022 C C . PHE B 1 175 ? 104.197 6.130 10.853 1.00 31.59 175 PHE B C 1
ATOM 3023 O O . PHE B 1 175 ? 105.150 5.698 10.197 1.00 32.45 175 PHE B O 1
ATOM 3031 N N . THR B 1 176 ? 103.457 5.376 11.656 1.00 35.41 176 THR B N 1
ATOM 3032 C CA . THR B 1 176 ? 103.661 3.942 11.820 1.00 37.68 176 THR B CA 1
ATOM 3033 C C . THR B 1 176 ? 102.304 3.365 12.201 1.00 36.25 176 THR B C 1
ATOM 3034 O O . THR B 1 176 ? 101.424 4.083 12.682 1.00 41.27 176 THR B O 1
ATOM 3038 N N . GLY B 1 177 ? 102.124 2.073 11.976 1.00 38.86 177 GLY B N 1
ATOM 3039 C CA . GLY B 1 177 ? 100.861 1.458 12.322 1.00 34.64 177 GLY B CA 1
ATOM 3040 C C . GLY B 1 177 ? 99.772 1.617 11.280 1.00 37.13 177 GLY B C 1
ATOM 3041 O O . GLY B 1 177 ? 100.033 1.866 10.104 1.00 38.97 177 GLY B O 1
ATOM 3042 N N . ALA B 1 178 ? 98.534 1.470 11.728 1.00 37.60 178 ALA B N 1
ATOM 3043 C CA . ALA B 1 178 ? 97.377 1.567 10.860 1.00 36.35 178 ALA B CA 1
ATOM 3044 C C . ALA B 1 178 ? 97.297 2.861 10.054 1.00 36.91 178 ALA B C 1
ATOM 3045 O O . ALA B 1 178 ? 97.252 3.952 10.617 1.00 37.80 178 ALA B O 1
ATOM 3047 N N . GLY B 1 179 ? 97.280 2.726 8.731 1.00 35.74 179 GLY B N 1
ATOM 3048 C CA . GLY B 1 179 ? 97.165 3.885 7.867 1.00 29.89 179 GLY B CA 1
ATOM 3049 C C . GLY B 1 179 ? 98.453 4.527 7.404 1.00 31.74 179 GLY B C 1
ATOM 3050 O O . GLY B 1 179 ? 98.434 5.293 6.437 1.00 26.99 179 GLY B O 1
ATOM 3051 N N . SER B 1 180 ? 99.563 4.215 8.070 1.00 25.03 180 SER B N 1
ATOM 3052 C CA . SER B 1 180 ? 100.853 4.802 7.731 1.00 27.63 180 SER B CA 1
ATOM 3053 C C . SER B 1 180 ? 101.321 4.481 6.316 1.00 28.89 180 SER B C 1
ATOM 3054 O O . SER B 1 180 ? 101.877 5.344 5.633 1.00 30.90 180 SER B O 1
ATOM 3057 N N . LYS B 1 181 ? 101.113 3.238 5.891 1.00 25.11 181 LYS B N 1
ATOM 3058 C CA . LYS B 1 181 ? 101.496 2.796 4.556 1.00 26.81 181 LYS B CA 1
ATOM 3059 C C . LYS B 1 181 ? 100.775 3.624 3.492 1.00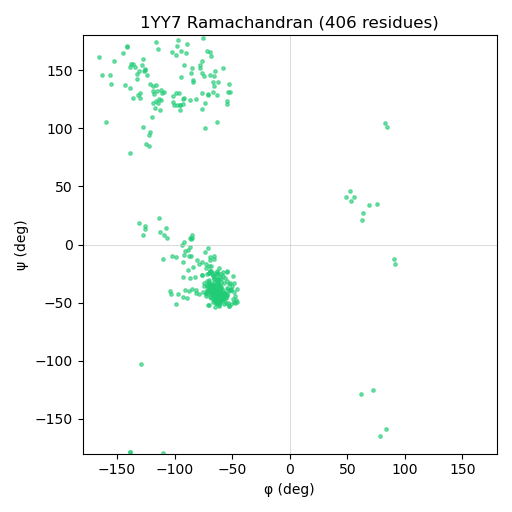 24.06 181 LYS B C 1
ATOM 3060 O O . LYS B 1 181 ? 101.384 4.047 2.517 1.00 22.42 181 LYS B O 1
ATOM 3066 N N . GLU B 1 182 ? 99.480 3.853 3.700 1.00 26.19 182 GLU B N 1
ATOM 3067 C CA . GLU B 1 182 ? 98.657 4.625 2.773 1.00 31.95 182 GLU B CA 1
ATOM 3068 C C . GLU B 1 182 ? 99.162 6.068 2.650 1.00 30.01 182 GLU B C 1
ATOM 3069 O O . GLU B 1 182 ? 99.332 6.575 1.541 1.00 27.12 182 GLU B O 1
ATOM 3075 N N . LEU B 1 183 ? 99.379 6.723 3.789 1.00 23.21 183 LEU B N 1
ATOM 3076 C CA . LEU B 1 183 ? 99.877 8.095 3.791 1.00 24.23 183 LEU B CA 1
ATOM 3077 C C . LEU B 1 183 ? 101.255 8.163 3.143 1.00 22.56 183 LEU B C 1
ATOM 3078 O O . LEU B 1 183 ? 101.524 9.038 2.311 1.00 23.57 183 LEU B O 1
ATOM 3083 N N . LYS B 1 184 ? 102.130 7.238 3.515 1.00 17.77 184 LYS B N 1
ATOM 3084 C CA . LYS B 1 184 ? 103.472 7.225 2.948 1.00 21.96 184 LYS B CA 1
ATOM 3085 C C . LYS B 1 184 ? 103.459 7.061 1.425 1.00 18.20 184 LYS B C 1
ATOM 3086 O O . LYS B 1 184 ? 104.281 7.660 0.728 1.00 18.43 184 LYS B O 1
ATOM 3092 N N . GLY B 1 185 ? 102.526 6.260 0.913 1.00 18.61 185 GLY B N 1
ATOM 3093 C CA . GLY B 1 185 ? 102.428 6.066 -0.526 1.00 17.65 185 GLY B CA 1
ATOM 3094 C C . GLY B 1 185 ? 102.037 7.359 -1.227 1.00 20.35 185 GLY B C 1
ATOM 3095 O O . GLY B 1 185 ? 102.537 7.688 -2.314 1.00 19.33 185 GLY B O 1
ATOM 3096 N N . TYR B 1 186 ? 101.120 8.097 -0.614 1.00 20.76 186 TYR B N 1
ATOM 3097 C CA . TYR B 1 186 ? 100.687 9.380 -1.176 1.00 20.22 186 TYR B CA 1
ATOM 3098 C C . TYR B 1 186 ? 101.889 10.331 -1.167 1.00 19.20 186 TYR B C 1
ATOM 3099 O O . TYR B 1 186 ? 102.215 10.961 -2.175 1.00 17.72 186 TYR B O 1
ATOM 3108 N N . MET B 1 187 ? 102.539 10.419 -0.009 1.00 16.35 187 MET B N 1
ATOM 3109 C CA . MET B 1 187 ? 103.702 11.274 0.164 1.00 21.26 187 MET B CA 1
ATOM 3110 C C . MET B 1 187 ? 104.793 10.975 -0.873 1.00 23.49 187 MET B C 1
ATOM 3111 O O . MET B 1 187 ? 105.380 11.892 -1.438 1.00 23.65 187 MET B O 1
ATOM 3116 N N . THR B 1 188 ? 105.054 9.693 -1.130 1.00 23.21 188 THR B N 1
ATOM 3117 C CA . THR B 1 188 ? 106.062 9.312 -2.119 1.00 25.30 188 THR B CA 1
ATOM 3118 C C . THR B 1 188 ? 105.658 9.761 -3.519 1.00 22.61 188 THR B C 1
ATOM 3119 O O . THR B 1 188 ? 106.489 10.255 -4.277 1.00 25.14 188 THR B O 1
ATOM 3123 N N . ARG B 1 189 ? 104.387 9.573 -3.868 1.00 26.44 189 ARG B N 1
ATOM 3124 C CA . ARG B 1 189 ? 103.891 9.969 -5.187 1.00 24.91 189 ARG B CA 1
ATOM 3125 C C . ARG B 1 189 ? 104.054 11.470 -5.408 1.00 29.93 189 ARG B C 1
ATOM 3126 O O . ARG B 1 189 ? 104.588 11.896 -6.441 1.00 28.34 189 ARG B O 1
ATOM 3134 N N . VAL B 1 190 ? 103.613 12.275 -4.440 1.00 22.79 190 VAL B N 1
ATOM 3135 C CA . VAL B 1 190 ? 103.727 13.719 -4.585 1.00 23.21 190 VAL B CA 1
ATOM 3136 C C . VAL B 1 190 ? 105.157 14.243 -4.439 1.00 24.72 190 VAL B C 1
ATOM 3137 O O . VAL B 1 190 ? 105.596 15.073 -5.243 1.00 22.67 190 VAL B O 1
ATOM 3141 N N . PHE B 1 191 ? 105.894 13.764 -3.437 1.00 21.22 191 PHE B N 1
ATOM 3142 C CA . PHE B 1 191 ? 107.259 14.253 -3.236 1.00 17.80 191 PHE B CA 1
ATOM 3143 C C . PHE B 1 191 ? 108.196 13.947 -4.411 1.00 22.00 191 PHE B C 1
ATOM 3144 O O . PHE B 1 191 ? 109.183 14.652 -4.607 1.00 17.76 191 PHE B O 1
ATOM 3152 N N . GLU B 1 192 ? 107.879 12.914 -5.191 1.00 20.55 192 GLU B N 1
ATOM 3153 C CA . GLU B 1 192 ? 108.685 12.529 -6.348 1.00 24.54 192 GLU B CA 1
ATOM 3154 C C . GLU B 1 192 ? 108.437 13.349 -7.608 1.00 23.09 192 GLU B C 1
ATOM 3155 O O . GLU B 1 192 ? 109.205 13.257 -8.562 1.00 24.32 192 GLU B O 1
ATOM 3161 N N . ARG B 1 193 ? 107.365 14.127 -7.644 1.00 22.53 193 ARG B N 1
ATOM 3162 C CA . ARG B 1 193 ? 107.076 14.920 -8.847 1.00 21.22 193 ARG B CA 1
ATOM 3163 C C . ARG B 1 193 ? 108.118 15.995 -9.102 1.00 18.92 193 ARG B C 1
ATOM 3164 O O . ARG B 1 193 ? 108.650 16.589 -8.161 1.00 19.27 193 ARG B O 1
ATOM 3172 N N . ASP B 1 194 ? 108.397 16.251 -10.379 1.00 21.98 194 ASP B N 1
ATOM 3173 C CA . ASP B 1 194 ? 109.381 17.267 -10.764 1.00 21.71 194 ASP B CA 1
ATOM 3174 C C . ASP B 1 194 ? 109.057 18.640 -10.207 1.00 18.70 194 ASP B C 1
ATOM 3175 O O . ASP B 1 194 ? 109.948 19.343 -9.741 1.00 20.38 194 ASP B O 1
ATOM 3180 N N . ALA B 1 195 ? 107.789 19.029 -10.283 1.00 13.81 195 ALA B N 1
ATOM 3181 C CA . ALA B 1 195 ? 107.382 20.344 -9.798 1.00 14.71 195 ALA B CA 1
ATOM 3182 C C . ALA B 1 195 ? 107.549 20.468 -8.298 1.00 14.23 195 ALA B C 1
ATOM 3183 O O . ALA B 1 195 ? 107.948 21.517 -7.811 1.00 18.57 195 ALA B O 1
ATOM 3185 N N . PHE B 1 196 ? 107.233 19.411 -7.557 1.00 17.66 196 PHE B N 1
ATOM 3186 C CA . PHE B 1 196 ? 107.391 19.478 -6.112 1.00 17.43 196 PHE B CA 1
ATOM 3187 C C . PHE B 1 196 ? 108.875 19.604 -5.752 1.00 17.08 196 PHE B C 1
ATOM 3188 O O . PHE B 1 196 ? 109.251 20.430 -4.922 1.00 16.99 196 PHE B O 1
ATOM 3196 N N . LEU B 1 197 ? 109.727 18.798 -6.372 1.00 16.96 197 LEU B N 1
ATOM 3197 C CA . LEU B 1 197 ? 111.154 18.896 -6.059 1.00 17.11 197 LEU B CA 1
ATOM 3198 C C . LEU B 1 197 ? 111.664 20.295 -6.407 1.00 16.98 197 LEU B C 1
ATOM 3199 O O . LEU B 1 197 ? 112.423 20.887 -5.651 1.00 16.40 197 LEU B O 1
ATOM 3204 N N . ALA B 1 198 ? 111.215 20.833 -7.537 1.00 18.87 198 ALA B N 1
ATOM 3205 C CA . ALA B 1 198 ? 111.638 22.159 -7.971 1.00 17.59 198 ALA B CA 1
ATOM 3206 C C . ALA B 1 198 ? 111.114 23.256 -7.057 1.00 17.38 198 ALA B C 1
ATOM 3207 O O . ALA B 1 198 ? 111.713 24.315 -6.969 1.00 16.08 198 ALA B O 1
ATOM 3209 N N . SER B 1 199 ? 110.003 23.005 -6.368 1.00 16.06 199 SER B N 1
ATOM 3210 C CA . SER B 1 199 ? 109.426 24.022 -5.483 1.00 17.89 199 SER B CA 1
ATOM 3211 C C . SER B 1 199 ? 110.226 24.270 -4.203 1.00 17.29 199 SER B C 1
ATOM 3212 O O . SER B 1 199 ? 110.146 25.359 -3.610 1.00 15.75 199 SER B O 1
ATOM 3215 N N . LEU B 1 200 ? 110.990 23.261 -3.785 1.00 12.85 200 LEU B N 1
ATOM 3216 C CA . LEU B 1 200 ? 111.756 23.311 -2.536 1.00 17.04 200 LEU B CA 1
ATOM 3217 C C . LEU B 1 200 ? 112.898 24.322 -2.417 1.00 17.79 200 LEU B C 1
ATOM 3218 O O . LEU B 1 200 ? 113.681 24.486 -3.340 1.00 18.21 200 LEU B O 1
ATOM 3223 N N . THR B 1 201 ? 112.984 24.991 -1.265 1.00 17.66 201 THR B N 1
ATOM 3224 C CA . THR B 1 201 ? 114.074 25.929 -1.002 1.00 16.30 201 THR B CA 1
ATOM 3225 C C . THR B 1 201 ? 115.159 25.039 -0.374 1.00 18.55 201 THR B C 1
ATOM 3226 O O . THR B 1 201 ? 114.915 23.873 -0.083 1.00 16.01 201 THR B O 1
ATOM 3230 N N . GLU B 1 202 ? 116.355 25.567 -0.156 1.00 21.41 202 GLU B N 1
ATOM 3231 C CA . GLU B 1 202 ? 117.396 24.753 0.452 1.00 20.12 202 GLU B CA 1
ATOM 3232 C C . GLU B 1 202 ? 116.992 24.323 1.864 1.00 18.33 202 GLU B C 1
ATOM 3233 O O . GLU B 1 202 ? 117.198 23.171 2.262 1.00 19.75 202 GLU B O 1
ATOM 3239 N N . ALA B 1 203 ? 116.416 25.252 2.618 1.00 13.90 203 ALA B N 1
ATOM 3240 C CA . ALA B 1 203 ? 116.004 24.968 3.983 1.00 15.69 203 ALA B CA 1
ATOM 3241 C C . ALA B 1 203 ? 114.929 23.873 4.011 1.00 15.13 203 ALA B C 1
ATOM 3242 O O . ALA B 1 203 ? 114.859 23.092 4.943 1.00 17.32 203 ALA B O 1
ATOM 3244 N N . GLU B 1 204 ? 114.079 23.824 2.994 1.00 16.48 204 GLU B N 1
ATOM 3245 C CA . GLU B 1 204 ? 113.072 22.782 2.950 1.00 13.88 204 GLU B CA 1
ATOM 3246 C C . GLU B 1 204 ? 113.729 21.454 2.552 1.00 13.76 204 GLU B C 1
ATOM 3247 O O . GLU B 1 204 ? 113.397 20.419 3.123 1.00 16.44 204 GLU B O 1
ATOM 3253 N N . ARG B 1 205 ? 114.657 21.475 1.587 1.00 17.53 205 ARG B N 1
ATOM 3254 C CA . ARG B 1 205 ? 115.344 20.233 1.174 1.00 23.03 205 ARG B CA 1
ATOM 3255 C C . ARG B 1 205 ? 116.082 19.611 2.357 1.00 23.25 205 ARG B C 1
ATOM 3256 O O . ARG B 1 205 ? 116.226 18.391 2.439 1.00 25.07 205 ARG B O 1
ATOM 3264 N N . GLU B 1 206 ? 116.565 20.457 3.261 1.00 20.24 206 GLU B N 1
ATOM 3265 C CA . GLU B 1 206 ? 117.287 19.989 4.440 1.00 19.28 206 GLU B CA 1
ATOM 3266 C C . GLU B 1 206 ? 116.417 19.095 5.334 1.00 22.86 206 GLU B C 1
ATOM 3267 O O . GLU B 1 206 ? 116.936 18.315 6.129 1.00 22.37 206 GLU B O 1
ATOM 3273 N N . MET B 1 207 ? 115.099 19.187 5.183 1.00 18.46 207 MET B N 1
ATOM 3274 C CA . MET B 1 207 ? 114.182 18.416 6.021 1.00 18.74 207 MET B CA 1
ATOM 3275 C C . MET B 1 207 ? 114.158 16.911 5.813 1.00 21.46 207 MET B C 1
ATOM 3276 O O . MET B 1 207 ? 113.764 16.173 6.714 1.00 18.82 207 MET B O 1
ATOM 3281 N N . HIS B 1 208 ? 114.577 16.459 4.632 1.00 19.79 208 HIS B N 1
ATOM 3282 C CA . HIS B 1 208 ? 114.564 15.035 4.302 1.00 25.53 208 HIS B CA 1
ATOM 3283 C C . HIS B 1 208 ? 115.857 14.531 3.680 1.00 22.12 208 HIS B C 1
ATOM 3284 O O . HIS B 1 208 ? 116.471 15.213 2.873 1.00 25.56 208 HIS B O 1
ATOM 3291 N N . LEU B 1 209 ? 116.241 13.316 4.051 1.00 25.83 209 LEU B N 1
ATOM 3292 C CA . LEU B 1 209 ? 117.470 12.707 3.562 1.00 28.88 209 LEU B CA 1
ATOM 3293 C C . LEU B 1 209 ? 117.625 12.730 2.039 1.00 29.41 209 LEU B C 1
ATOM 3294 O O . LEU B 1 209 ? 118.653 13.176 1.523 1.00 26.70 209 LEU B O 1
ATOM 3299 N N . LYS B 1 210 ? 116.603 12.268 1.321 1.00 26.13 210 LYS B N 1
ATOM 3300 C CA . LYS B 1 210 ? 116.660 12.210 -0.143 1.00 30.92 210 LYS B CA 1
ATOM 3301 C C . LYS B 1 210 ? 116.918 13.520 -0.879 1.00 30.44 210 LYS B C 1
ATOM 3302 O O . LYS B 1 210 ? 117.401 13.504 -2.010 1.00 34.89 210 LYS B O 1
ATOM 3308 N N . THR B 1 211 ? 116.602 14.652 -0.256 1.00 28.97 211 THR B N 1
ATOM 3309 C CA . THR B 1 211 ? 116.809 15.952 -0.906 1.00 26.48 211 THR B CA 1
ATOM 3310 C C . THR B 1 211 ? 117.946 16.758 -0.270 1.00 29.06 211 THR B C 1
ATOM 3311 O O . THR B 1 211 ? 118.391 17.770 -0.816 1.00 23.68 211 THR B O 1
ATOM 3315 N N . ARG B 1 212 ? 118.398 16.301 0.895 1.00 32.38 212 ARG B N 1
ATOM 3316 C CA . ARG B 1 212 ? 119.464 16.965 1.641 1.00 35.68 212 ARG B CA 1
ATOM 3317 C C . ARG B 1 212 ? 120.810 16.905 0.921 1.00 35.57 212 ARG B C 1
ATOM 3318 O O . ARG B 1 212 ? 121.240 15.841 0.471 1.00 36.21 212 ARG B O 1
ATOM 3326 N N . SER B 1 213 ? 121.467 18.056 0.828 1.00 37.42 213 SER B N 1
ATOM 3327 C CA . SER B 1 213 ? 122.762 18.159 0.167 1.00 45.65 213 SER B CA 1
ATOM 3328 C C . SER B 1 213 ? 123.891 18.112 1.191 1.00 47.01 213 SER B C 1
ATOM 3329 O O . SER B 1 213 ? 123.597 17.932 2.393 1.00 47.77 213 SER B O 1
#

Foldseek 3Di:
DQLADQAKEWEAAQLDLLQLLLLLLCLQLPGGYHYHHADPVDGDPVLVVLPVVSDPGWMHHHNDIDHDSVVSNVVSCVVRVPPHQADDDDVRRVVLVVLLVCCCVVPVVLVVQLVPPPPVSNVVSLVVNLVVLLVCLVCCVVELERVDVDHHSSVSSVLSRVLQCLVSVHADDPRSNVSSVSSNVVVCPDPSSVSSHDVVSVVSVD/DKEWEAAQLDLLRLLLLLLCLQLVDDYHYHHDDHFFAPPVCCVLPVVRGPGWMDDPPDIDDDSVVSNVVSCVVRVPPHQADPDDPRNVVLVVLLVCCCVLPVVLVVQLVPDDPVSLVVSQVSNQVVLLVCLVQQVPELERVDPDHHSSCSRVQSRVLCCQVSVHDDDDRRSVSSVSSNCSVCPDPSSLSSHDQVSLCSDDVSHD

B-factor: mean 24.76, std 11.52, range [6.34, 61.29]

Organism: Yersinia pestis (NCBI:txid632)

Solvent-accessible surface area: 19132 Å² total; per-residue (Å²): 74,1,25,152,86,92,65,10,0,0,1,0,6,46,68,35,7,42,0,0,0,0,6,0,0,4,34,26,18,64,30,84,35,79,72,48,75,16,111,95,122,113,32,39,131,22,0,60,98,42,0,85,75,132,63,40,5,0,1,1,16,138,125,15,21,0,15,50,4,26,0,0,1,3,1,0,18,40,85,49,77,151,57,96,4,16,41,125,165,32,57,43,34,0,38,7,2,21,30,6,35,86,7,61,97,36,21,2,45,6,4,83,112,13,96,140,28,74,73,134,92,8,76,64,3,56,98,84,0,51,111,50,0,24,78,22,5,83,35,27,100,144,34,38,19,18,117,32,121,130,10,10,1,2,0,0,5,0,0,0,0,0,22,6,5,65,71,0,55,9,128,6,75,58,98,16,15,168,40,0,105,37,4,26,72,116,0,26,118,70,129,9,1,98,77,5,15,19,96,36,0,130,101,32,77,196,141,9,26,0,22,0,0,25,68,16,9,68,0,0,0,0,7,0,0,5,30,23,16,64,30,108,44,88,69,74,77,18,182,68,76,86,0,59,98,126,46,78,117,44,0,59,53,69,50,11,4,0,1,26,8,155,129,13,33,1,8,53,7,48,0,0,1,5,2,0,18,41,87,44,74,147,56,69,3,15,42,110,156,33,58,43,35,0,52,13,3,15,38,8,55,70,4,61,111,39,20,8,42,5,12,138,112,14,99,121,24,91,91,152,97,10,88,64,4,53,139,79,0,72,95,47,0,23,79,32,2,80,36,14,114,135,28,51,23,10,111,34,134,123,12,14,1,8,0,0,3,0,0,0,0,0,6,4,8,65,82,0,50,11,136,7,80,59,97,14,11,170,35,0,99,27,0,22,71,83,0,28,100,73,125,15,1,75,77,6,8,14,89,42,0,85,89,26,42,147,183,25,99,135

InterPro domains:
  IPR004045 Glutathione S-transferase, N-terminal [PF02798] (10-81)
  IPR004045 Glutathione S-transferase, N-terminal [PS50404] (9-87)
  IPR004046 Glutathione S-transferase, C-terminal [PF00043] (105-194)
  IPR010987 Glutathione S-transferase, C-terminal-like [PS50405] (92-213)
  IPR034341 Stringent starvation protein A, N-terminal [cd03059] (11-83)
  IPR034342 Stringent starvation protein A, C-terminal [cd03186] (93-200)
  IPR036249 Thioredoxin-like superfamily [SSF52833] (11-110)
  IPR036282 Glutathione S-transferase, C-terminal domain superfamily [SSF47616] (82-208)
  IPR040079 Glutathione transferase family [SFLDS00019] (11-190)
  IPR050983 Glutathione S-transferase Omega/HSP26 [PTHR43968] (6-205)

Secondary structure (DSSP, 8-state):
-GGGSSSEEEEE-TT-HHHHHHHHHHHHHT--EEEEE--TTS--HHHHHH-TT--SSEEEETTEEEESHHHHHHHHHHH--SSP-S-SSHHHHHHHHHHHHHIIIIIIHHHHHHHHS-HHHHHHHHHHHHHHHHHTTTHHHH-SBTTBSS--HHHHHHHHHHHTGGGGT----STTHHHHHHHHHHHHTSHHHHHH--HHHHGGG-/-EEEEE-TT-HHHHHHHHHHHHHT---EEEE-SSSB--GGGTTT-TT-BS-EEEETTEEEESHHHHHHHHHHHS-SS--S-SSHHHHHHHHHHHHHIIIIIIHHHHHHHHS-HHHHHHHHHHHHHHHHHTTHHHHH-SBTTBSS--HHHHHHHHHHHTHHHHT----STTHHHHHHHHHHHHTSHHHHHH--HHHHTTSTTT--

Radius of gyration: 22.38 Å; Cα contacts (8 Å, |Δi|>4): 604; chains: 2; bounding box: 60×64×45 Å

CATH classification: 3.40.30.10 (+1 more: 1.20.1050.10)

Sequence (410 aa):
AANKRSVMTLFSGPTDIFSHQVRIVLAEKGVSVEIEQVEADNLPQDLIDLNPYRTVPTLVDRELTLYESRIIMEYLDERFPHPPLMPVYPVARGSSRLMMHRIEHDWYSLLYKIEQGNAQEAEAARKQLREELLSIAPVFNETPFFMSEEFSLVDCYLAPLLWRLPVLGIEFTGAGSKELKGYMTRVFERDAFLASLTEAEREMHLVMTLFSGPTDIFSHQVRIVLAEKGVSVEIEQVEADNLPQDLIDLNPYRTVPTLVDRELTLYESRIIMEYLDERFPHPPLMPVYPVARGSSRLMMHRIEHDWYSLLYKIEQGNAQEAEAARKQLR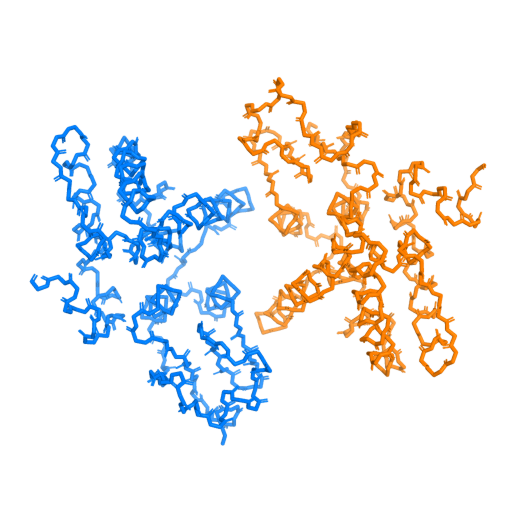EELLSIAPVFNETPFFMSEEFSLVDCYLAPLLWRLPVLGIEFTGAGSKELKGYMTRVFERDAFLASLTEAEREMHLKTRS

Nearest PDB structures (foldseek):
  1yy7-assembly1_B  TM=9.721E-01  e=4.290E-31  Yersinia pestis
  6wmu-assembly1_K  TM=9.879E-01  e=4.256E-26  Escherichia coli TA054
  3lyk-assembly1_A  TM=9.634E-01  e=2.053E-23  Haemophilus influenzae
  7dy6-assembly1_I  TM=9.725E-01  e=3.734E-24  Escherichia coli K-12
  6v91-assembly1_B  TM=9.036E-01  e=2.266E-18  Burkholderia thailandensis E264